Protein AF-0000000076641698 (afdb_homodimer)

Secondary structure (DSSP, 8-state):
---------HHHHHHHHHHHHHHHHHH-SEEEEEES----TT--EEEEE---SGGGGTHHHHHIIIII--EEEEEEEHHHHHH-GGGGGGTEEEE-TT-HHHHHHHHHHHHHHTTSTTEEEEE-TT-S---TTSPP---THHHHHHHHSTT-EEEEEEEEEE-SSSSSPEEEEEE-PPP---TTS-HHHHHHHHHHHHHHHHHHHHHHTTT--TT-EE--/---------HHHHHHHHHHHHHHHHHH-SEEEEEES----TT--EEEEE---SGGGGTHHHHHIIIII--EEEEEEEHHHHHH-GGGGGGTEEEE-TT-HHHHHHHHHHHHHHTTSTTEEEEE-TT-S---TTSPP---THHHHHHHHSTT-EEEEEEEEEE-SSSSSPEEEEEE-------TTS-HHHHHHHHHHHHHHHHHHHHHHTTT--TT-EE--

Solvent-accessible surface area (backbone atoms only — not comparable to full-atom values): 23630 Å² total; per-residue (Å²): 133,81,83,43,69,53,52,66,32,74,67,54,40,55,51,47,50,52,49,49,53,52,49,50,60,70,56,26,73,34,31,34,37,28,72,66,57,80,69,56,82,76,36,33,37,38,39,36,36,73,43,53,39,41,56,62,78,48,49,60,56,52,47,30,74,73,68,52,67,51,52,55,33,31,66,38,52,40,72,58,38,70,77,40,56,68,46,22,29,62,22,24,26,30,31,37,90,89,34,68,69,44,35,50,52,33,51,51,49,54,58,58,52,56,74,43,76,17,12,32,38,43,40,46,44,58,77,51,76,41,49,81,78,56,88,84,62,66,50,64,64,59,42,53,47,62,69,69,45,80,86,54,41,35,25,35,32,31,73,48,74,48,29,52,82,35,90,45,34,35,38,40,36,37,34,37,56,67,57,79,66,65,78,86,48,53,60,68,57,34,40,49,52,56,49,51,54,39,47,52,46,44,54,50,44,43,71,27,60,84,75,53,59,84,79,40,43,81,71,86,132,81,84,44,70,53,53,67,32,75,67,55,40,56,51,48,50,51,50,49,52,52,50,50,60,70,56,27,74,34,32,34,37,28,72,66,56,78,69,56,80,75,36,32,37,38,39,37,37,74,43,53,39,42,56,63,79,48,49,60,56,54,47,30,76,74,68,52,68,51,54,55,32,32,67,39,50,41,73,57,38,69,77,40,58,68,46,23,29,63,22,23,24,30,32,36,88,89,35,67,68,45,36,50,51,34,53,50,50,52,57,58,52,56,74,45,76,18,12,31,36,41,40,44,44,55,78,51,76,42,50,83,78,56,86,85,61,67,50,63,63,58,44,52,48,62,70,69,45,81,85,53,40,36,25,34,33,32,74,48,73,47,30,51,82,34,89,46,33,33,37,41,37,37,36,38,54,68,56,79,66,65,78,86,48,53,62,68,57,35,40,49,52,55,49,51,56,39,48,54,48,44,54,51,43,43,70,26,60,85,75,52,61,84,79,39,43,82,70,88

Sequence (440 aa):
MDFIPAKESPLFIKLLRLYTWLLFKRRFSRVWLKQDYQPDGQSKTIYYLNHHSWWDGLIPLLLNEYRFRQQARAMMEDRQMVEHPFFQKIGAFSINREDKRHSVAALRYALQSFERPNASLFIYPEGTITPAGTPMQFEGGLAWLNGKIPQVDVVPIGIYMHTIRRDKPELHLEVGAPVQPDTSLSTGEQNRHFEQALERILTNLRRKAGFDDSAFERFLMDFIPAKESPLFIKLLRLYTWLLFKRRFSRVWLKQDYQPDGQSKTIYYLNHHSWWDGLIPLLLNEYRFRQQARAMMEDRQMVEHPFFQKIGAFSINREDKRHSVAALRYALQSFERPNASLFIYPEGTITPAGTPMQFEGGLAWLNGKIPQVDVVPIGIYMHTIRRDKPELHLEVGAPVQPDTSLSTGEQNRHFEQALERILTNLRRKAGFDDSAFERFL

Structure (mmCIF, N/CA/C/O backbone):
data_AF-0000000076641698-model_v1
#
loop_
_entity.id
_entity.type
_entity.pdbx_description
1 polymer '1-acyl-sn-glycerol-3-phosphate acyltransferase'
#
loop_
_atom_site.group_PDB
_atom_site.id
_atom_site.type_symbol
_atom_site.label_atom_id
_atom_site.label_alt_id
_atom_site.label_comp_id
_atom_site.label_asym_id
_atom_site.label_entity_id
_atom_site.label_seq_id
_atom_site.pdbx_PDB_ins_code
_atom_site.Cartn_x
_atom_site.Cartn_y
_atom_site.Cartn_z
_atom_site.occupancy
_atom_site.B_iso_or_equiv
_atom_site.auth_seq_id
_atom_site.auth_comp_id
_atom_site.auth_asym_id
_atom_site.auth_atom_id
_atom_site.pdbx_PDB_model_num
ATOM 1 N N . MET A 1 1 ? -26.438 17.547 11.242 1 71.44 1 MET A N 1
ATOM 2 C CA . MET A 1 1 ? -25.719 17.422 12.508 1 71.44 1 MET A CA 1
ATOM 3 C C . MET A 1 1 ? -25.047 18.75 12.875 1 71.44 1 MET A C 1
ATOM 5 O O . MET A 1 1 ? -24.734 19.547 12 1 71.44 1 MET A O 1
ATOM 9 N N . ASP A 1 2 ? -24.922 18.953 14.195 1 83.44 2 ASP A N 1
ATOM 10 C CA . ASP A 1 2 ? -24.344 20.219 14.664 1 83.44 2 ASP A CA 1
ATOM 11 C C . ASP A 1 2 ? -22.828 20.219 14.516 1 83.44 2 ASP A C 1
ATOM 13 O O . ASP A 1 2 ? -22.188 19.172 14.508 1 83.44 2 ASP A O 1
ATOM 17 N N . PHE A 1 3 ? -22.297 21.312 14.242 1 89.81 3 PHE A N 1
ATOM 18 C CA . PHE A 1 3 ? -20.859 21.547 14.188 1 89.81 3 PHE A CA 1
ATOM 19 C C . PHE A 1 3 ? -20.188 21.156 15.5 1 89.81 3 PHE A C 1
ATOM 21 O O . PHE A 1 3 ? -20.703 21.484 16.578 1 89.81 3 PHE A O 1
ATOM 28 N N . ILE A 1 4 ? -19.141 20.453 15.469 1 90.88 4 ILE A N 1
ATOM 29 C CA . ILE A 1 4 ? -18.375 20.016 16.641 1 90.88 4 ILE A CA 1
ATOM 30 C C . ILE A 1 4 ? -17.031 20.734 16.672 1 90.88 4 ILE A C 1
ATOM 32 O O . ILE A 1 4 ? -16.156 20.453 15.867 1 90.88 4 ILE A O 1
ATOM 36 N N . PRO A 1 5 ? -16.844 21.672 17.609 1 93.06 5 PRO A N 1
ATOM 37 C CA . PRO A 1 5 ? -15.562 22.375 17.719 1 93.06 5 PRO A CA 1
ATOM 38 C C . PRO A 1 5 ? -14.492 21.531 18.422 1 93.06 5 PRO A C 1
ATOM 40 O O . PRO A 1 5 ? -14.812 20.531 19.047 1 93.06 5 PRO A O 1
ATOM 43 N N . ALA A 1 6 ? -13.234 21.922 18.266 1 93.25 6 ALA A N 1
ATOM 44 C CA . ALA A 1 6 ? -12.141 21.312 19 1 93.25 6 ALA A CA 1
ATOM 45 C C . ALA A 1 6 ? -12.234 21.641 20.484 1 93.25 6 ALA A C 1
ATOM 47 O O . ALA A 1 6 ? -12.594 22.766 20.859 1 93.25 6 ALA A O 1
ATOM 48 N N . LYS A 1 7 ? -12.047 20.672 21.297 1 93.12 7 LYS A N 1
ATOM 49 C CA . LYS A 1 7 ? -11.977 20.828 22.75 1 93.12 7 LYS A CA 1
ATOM 50 C C . LYS A 1 7 ? -10.734 20.141 23.312 1 93.12 7 LYS A C 1
ATOM 52 O O . LYS A 1 7 ? -10.844 19.062 23.922 1 93.12 7 LYS A O 1
ATOM 57 N N . GLU A 1 8 ? -9.625 20.781 23.203 1 93.38 8 GLU A N 1
ATOM 58 C CA . GLU A 1 8 ? -8.328 20.172 23.469 1 93.38 8 GLU A CA 1
ATOM 59 C C . GLU A 1 8 ? -8.156 19.844 24.953 1 93.38 8 GLU A C 1
ATOM 61 O O . GLU A 1 8 ? -8.57 20.625 25.812 1 93.38 8 GLU A O 1
ATOM 66 N N . SER A 1 9 ? -7.57 18.75 25.172 1 94.88 9 SER A N 1
ATOM 67 C CA . SER A 1 9 ? -7.137 18.312 26.5 1 94.88 9 SER A CA 1
ATOM 68 C C . SER A 1 9 ? -5.652 17.969 26.5 1 94.88 9 SER A C 1
ATOM 70 O O . SER A 1 9 ? -5.242 16.938 25.969 1 94.88 9 SER A O 1
ATOM 72 N N . PRO A 1 10 ? -4.855 18.859 27.188 1 93.06 10 PRO A N 1
ATOM 73 C CA . PRO A 1 10 ? -3.406 18.625 27.172 1 93.06 10 PRO A CA 1
ATOM 74 C C . PRO A 1 10 ? -3.027 17.25 27.719 1 93.06 10 PRO A C 1
ATOM 76 O O . PRO A 1 10 ? -2.104 16.609 27.188 1 93.06 10 PRO A O 1
ATOM 79 N N . LEU A 1 11 ? -3.701 16.797 28.703 1 93.75 11 LEU A N 1
ATOM 80 C CA . LEU A 1 11 ? -3.438 15.484 29.266 1 93.75 11 LEU A CA 1
ATOM 81 C C . LEU A 1 11 ? -3.764 14.391 28.25 1 93.75 11 LEU A C 1
ATOM 83 O O . LEU A 1 11 ? -3.012 13.422 28.109 1 93.75 11 LEU A O 1
ATOM 87 N N . PHE A 1 12 ? -4.84 14.555 27.609 1 94.25 12 PHE A N 1
ATOM 88 C CA . PHE A 1 12 ? -5.242 13.562 26.609 1 94.25 12 PHE A CA 1
ATOM 89 C C . PHE A 1 12 ? -4.266 13.539 25.438 1 94.25 12 PHE A C 1
ATOM 91 O O . PHE A 1 12 ? -3.922 12.469 24.938 1 94.25 12 PHE A O 1
ATOM 98 N N . ILE A 1 13 ? -3.809 14.68 25.062 1 95.31 13 ILE A N 1
ATOM 99 C CA . ILE A 1 13 ? -2.848 14.781 23.984 1 95.31 13 ILE A CA 1
ATOM 100 C C . ILE A 1 13 ? -1.559 14.055 24.359 1 95.31 13 ILE A C 1
ATOM 102 O O . ILE A 1 13 ? -0.999 13.305 23.547 1 95.31 13 ILE A O 1
ATOM 106 N N . LYS A 1 14 ? -1.118 14.195 25.609 1 94.81 14 LYS A N 1
ATOM 107 C CA . LYS A 1 14 ? 0.084 13.516 26.078 1 94.81 14 LYS A CA 1
ATOM 108 C C . LYS A 1 14 ? -0.098 12 26.062 1 94.81 14 LYS A C 1
ATOM 110 O O . LYS A 1 14 ? 0.797 11.273 25.641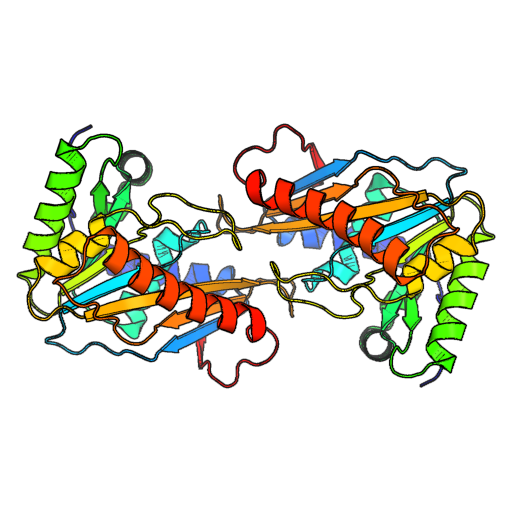 1 94.81 14 LYS A O 1
ATOM 115 N N . LEU A 1 15 ? -1.241 11.562 26.484 1 95.12 15 LEU A N 1
ATOM 116 C CA . LEU A 1 15 ? -1.542 10.133 26.516 1 95.12 15 LEU A CA 1
ATOM 117 C C . LEU A 1 15 ? -1.623 9.57 25.094 1 95.12 15 LEU A C 1
ATOM 119 O O . LEU A 1 15 ? -1.053 8.508 24.812 1 95.12 15 LEU A O 1
ATOM 123 N N . LEU A 1 16 ? -2.299 10.305 24.281 1 95.06 16 LEU A N 1
ATOM 124 C CA . LEU A 1 16 ? -2.473 9.812 22.906 1 95.06 16 LEU A CA 1
ATOM 125 C C . LEU A 1 16 ? -1.154 9.859 22.141 1 95.06 16 LEU A C 1
ATOM 127 O O . LEU A 1 16 ? -0.911 9.023 21.266 1 95.06 16 LEU A O 1
ATOM 131 N N . ARG A 1 17 ? -0.37 10.812 22.484 1 95.12 17 ARG A N 1
ATOM 132 C CA . ARG A 1 17 ? 0.97 10.891 21.922 1 95.12 17 ARG A CA 1
ATOM 133 C C . ARG A 1 17 ? 1.746 9.602 22.156 1 95.12 17 ARG A C 1
ATOM 135 O O . ARG A 1 17 ? 2.312 9.031 21.219 1 95.12 17 ARG A O 1
ATOM 142 N N . LEU A 1 18 ? 1.757 9.133 23.375 1 95.62 18 LEU A N 1
ATOM 143 C CA . LEU A 1 18 ? 2.461 7.898 23.719 1 95.62 18 LEU A CA 1
ATOM 144 C C . LEU A 1 18 ? 1.823 6.695 23.031 1 95.62 18 LEU A C 1
ATOM 146 O O . LEU A 1 18 ? 2.525 5.852 22.469 1 95.62 18 LEU A O 1
ATOM 150 N N . TYR A 1 19 ? 0.542 6.703 23.141 1 96 19 TYR A N 1
ATOM 151 C CA . TYR A 1 19 ? -0.186 5.613 22.5 1 96 19 TYR A CA 1
ATOM 152 C C . TYR A 1 19 ? 0.141 5.539 21.016 1 96 19 TYR A C 1
ATOM 154 O O . TYR A 1 19 ? 0.41 4.457 20.484 1 96 19 TYR A O 1
ATOM 162 N N . THR A 1 20 ? 0.081 6.66 20.344 1 95.81 20 THR A N 1
ATOM 163 C CA . THR A 1 20 ? 0.356 6.734 18.922 1 95.81 20 THR A CA 1
ATOM 164 C C . THR A 1 20 ? 1.775 6.262 18.609 1 95.81 20 THR A C 1
ATOM 166 O O . THR A 1 20 ? 1.987 5.465 17.703 1 95.81 20 THR A O 1
ATOM 169 N N . TRP A 1 21 ? 2.691 6.695 19.391 1 96.31 21 TRP A N 1
ATOM 170 C CA . TRP A 1 21 ? 4.078 6.281 19.219 1 96.31 21 TRP A CA 1
ATOM 171 C C . TRP A 1 21 ? 4.215 4.766 19.328 1 96.31 21 TRP A C 1
ATOM 173 O O . TRP A 1 21 ? 4.816 4.125 18.469 1 96.31 21 TRP A O 1
ATOM 183 N N . LEU A 1 22 ? 3.623 4.168 20.297 1 97.25 22 LEU A N 1
ATOM 184 C CA . LEU A 1 22 ? 3.699 2.727 20.531 1 97.25 22 LEU A CA 1
ATOM 185 C C . LEU A 1 22 ? 3 1.962 19.406 1 97.25 22 LEU A C 1
ATOM 187 O O . LEU A 1 22 ? 3.488 0.92 18.969 1 97.25 22 LEU A O 1
ATOM 191 N N . LEU A 1 23 ? 1.862 2.521 19.031 1 97.5 23 LEU A N 1
ATOM 192 C CA . LEU A 1 23 ? 1.095 1.864 17.969 1 97.5 23 LEU A CA 1
ATOM 193 C C . LEU A 1 23 ? 1.876 1.843 16.656 1 97.5 23 LEU A C 1
ATOM 195 O O . LEU A 1 23 ? 1.901 0.826 15.969 1 97.5 23 LEU A O 1
ATOM 199 N N . PHE A 1 24 ? 2.488 2.957 16.297 1 98.31 24 PHE A N 1
ATOM 200 C CA . PHE A 1 24 ? 3.303 3.012 15.078 1 98.31 24 PHE A CA 1
ATOM 201 C C . PHE A 1 24 ? 4.48 2.051 15.18 1 98.31 24 PHE A C 1
ATOM 203 O O . PHE A 1 24 ? 4.801 1.353 14.219 1 98.31 24 PHE A O 1
ATOM 210 N N . LYS A 1 25 ? 5.117 1.976 16.344 1 97.44 25 LYS A N 1
ATOM 211 C CA . LYS A 1 25 ? 6.246 1.069 16.531 1 97.44 25 LYS A CA 1
ATOM 212 C C . LYS A 1 25 ? 5.809 -0.387 16.391 1 97.44 25 LYS A C 1
ATOM 214 O O . LYS A 1 25 ? 6.574 -1.226 15.914 1 97.44 25 LYS A O 1
ATOM 219 N N . ARG A 1 26 ? 4.633 -0.623 16.781 1 97.12 26 ARG A N 1
ATOM 220 C CA . ARG A 1 26 ? 4.109 -1.985 16.734 1 97.12 26 ARG A CA 1
ATOM 221 C C . ARG A 1 26 ? 3.732 -2.385 15.32 1 97.12 26 ARG A C 1
ATOM 223 O O . ARG A 1 26 ? 3.947 -3.527 14.906 1 97.12 26 ARG A O 1
ATOM 230 N N . ARG A 1 27 ? 3.197 -1.481 14.555 1 97.81 27 ARG A N 1
ATOM 231 C CA . ARG A 1 27 ? 2.559 -1.834 13.289 1 97.81 27 ARG A CA 1
ATOM 232 C C . ARG A 1 27 ? 3.518 -1.64 12.117 1 97.81 27 ARG A C 1
ATOM 234 O O . ARG A 1 27 ? 3.363 -2.27 11.07 1 97.81 27 ARG A O 1
ATOM 241 N N . PHE A 1 28 ? 4.469 -0.759 12.258 1 98.19 28 PHE A N 1
ATOM 242 C CA . PHE A 1 28 ? 5.414 -0.477 11.18 1 98.19 28 PHE A CA 1
ATOM 243 C C . PHE A 1 28 ? 6.812 -0.964 11.547 1 98.19 28 PHE A C 1
ATOM 245 O O . PHE A 1 28 ? 7.234 -0.845 12.703 1 98.19 28 PHE A O 1
ATOM 252 N N . SER A 1 29 ? 7.5 -1.592 10.586 1 97.56 29 SER A N 1
ATOM 253 C CA . SER A 1 29 ? 8.898 -1.952 10.82 1 97.56 29 SER A CA 1
ATOM 254 C C . SER A 1 29 ? 9.781 -0.712 10.93 1 97.56 29 SER A C 1
ATOM 256 O O . SER A 1 29 ? 10.758 -0.705 11.672 1 97.56 29 SER A O 1
ATOM 258 N N . ARG A 1 30 ? 9.391 0.306 10.117 1 97.56 30 ARG A N 1
ATOM 259 C CA . ARG A 1 30 ? 10.117 1.571 10.125 1 97.56 30 ARG A CA 1
ATOM 260 C C . ARG A 1 30 ? 9.227 2.719 9.664 1 97.56 30 ARG A C 1
ATOM 262 O O . ARG A 1 30 ? 8.352 2.529 8.812 1 97.56 30 ARG A O 1
ATOM 269 N N . VAL A 1 31 ? 9.438 3.836 10.266 1 98.38 31 VAL A N 1
ATOM 270 C CA . VAL A 1 31 ? 8.852 5.086 9.789 1 98.38 31 VAL A CA 1
ATOM 271 C C . VAL A 1 31 ? 9.961 6.043 9.352 1 98.38 31 VAL A C 1
ATOM 273 O O . VAL A 1 31 ? 10.852 6.375 10.141 1 98.38 31 VAL A O 1
ATOM 276 N N . TRP A 1 32 ? 9.883 6.379 8.125 1 98.5 32 TRP A N 1
ATOM 277 C CA . TRP A 1 32 ? 10.883 7.25 7.516 1 98.5 32 TRP A CA 1
ATOM 278 C C . TRP A 1 32 ? 10.328 8.648 7.297 1 98.5 32 TRP A C 1
ATOM 280 O O . TRP A 1 32 ? 9.164 8.805 6.918 1 98.5 32 TRP A O 1
ATOM 290 N N . LEU A 1 33 ? 11.172 9.727 7.5 1 98.62 33 LEU A N 1
ATOM 291 C CA . LEU A 1 33 ? 10.734 11.109 7.332 1 98.62 33 LEU A CA 1
ATOM 292 C C . LEU A 1 33 ? 11.758 11.906 6.52 1 98.62 33 LEU A C 1
ATOM 294 O O . LEU A 1 33 ? 12.953 11.852 6.801 1 98.62 33 LEU A O 1
ATOM 298 N N . LYS A 1 34 ? 11.336 12.461 5.512 1 98.56 34 LYS A N 1
ATOM 299 C CA . LYS A 1 34 ? 12.047 13.523 4.809 1 98.56 34 LYS A CA 1
ATOM 300 C C . LYS A 1 34 ? 11.344 14.867 4.996 1 98.56 34 LYS A C 1
ATOM 302 O O . LYS A 1 34 ? 10.164 15.008 4.676 1 98.56 34 LYS A O 1
ATOM 307 N N . GLN A 1 35 ? 11.984 15.82 5.5 1 98.06 35 GLN A N 1
ATOM 308 C CA . GLN A 1 35 ? 11.359 17.078 5.871 1 98.06 35 GLN A CA 1
ATOM 309 C C . GLN A 1 35 ? 12.07 18.266 5.227 1 98.06 35 GLN A C 1
ATOM 311 O O . GLN A 1 35 ? 13.148 18.656 5.668 1 98.06 35 GLN A O 1
ATOM 316 N N . ASP A 1 36 ? 11.414 18.922 4.289 1 97.62 36 ASP A N 1
ATOM 317 C CA . ASP A 1 36 ? 11.992 20.062 3.588 1 97.62 36 ASP A CA 1
ATOM 318 C C . ASP A 1 36 ? 11.453 21.375 4.148 1 97.62 36 ASP A C 1
ATOM 320 O O . ASP A 1 36 ? 11.812 22.453 3.676 1 97.62 36 ASP A O 1
ATOM 324 N N . TYR A 1 37 ? 10.523 21.328 5.129 1 98 37 TYR A N 1
ATOM 325 C CA . TYR A 1 37 ? 9.945 22.469 5.812 1 98 37 TYR A CA 1
ATOM 326 C C . TYR A 1 37 ? 9.961 22.281 7.32 1 98 37 TYR A C 1
ATOM 328 O O . TYR A 1 37 ? 9.555 21.219 7.82 1 98 37 TYR A O 1
ATOM 336 N N . GLN A 1 38 ? 10.391 23.25 8.023 1 96.56 38 GLN A N 1
ATOM 337 C CA . GLN A 1 38 ? 10.375 23.25 9.484 1 96.56 38 GLN A CA 1
ATOM 338 C C . GLN A 1 38 ? 9.773 24.547 10.016 1 96.56 38 GLN A C 1
ATOM 340 O O . GLN A 1 38 ? 10.352 25.625 9.852 1 96.56 38 GLN A O 1
ATOM 345 N N . PRO A 1 39 ? 8.648 24.359 10.656 1 96.88 39 PRO A N 1
ATOM 346 C CA . PRO A 1 39 ? 8.055 25.578 11.227 1 96.88 39 PRO A CA 1
ATOM 347 C C . PRO A 1 39 ? 8.836 26.094 12.43 1 96.88 39 PRO A C 1
ATOM 349 O O . PRO A 1 39 ? 9.578 25.344 13.07 1 96.88 39 PRO A O 1
ATOM 352 N N . ASP A 1 40 ? 8.656 27.406 12.688 1 92.25 40 ASP A N 1
ATOM 353 C CA . ASP A 1 40 ? 9.211 28.016 13.898 1 92.25 40 ASP A CA 1
ATOM 354 C C . ASP A 1 40 ? 8.109 28.578 14.781 1 92.25 40 ASP A C 1
ATOM 356 O O . ASP A 1 40 ? 6.926 28.297 14.57 1 92.25 40 ASP A O 1
ATOM 360 N N . GLY A 1 41 ? 8.445 29.266 15.789 1 91.56 41 GLY A N 1
ATOM 361 C CA . GLY A 1 41 ? 7.488 29.719 16.781 1 91.56 41 GLY A CA 1
ATOM 362 C C . GLY A 1 41 ? 6.539 30.781 16.25 1 91.56 41 GLY A C 1
ATOM 363 O O . GLY A 1 41 ? 5.539 31.094 16.891 1 91.56 41 GLY A O 1
ATOM 364 N N . GLN A 1 42 ? 6.734 31.297 15.07 1 92.31 42 GLN A N 1
ATOM 365 C CA . GLN A 1 42 ? 5.891 32.344 14.508 1 92.31 42 GLN A CA 1
ATOM 366 C C . GLN A 1 42 ? 5.176 31.844 13.25 1 92.31 42 GLN A C 1
ATOM 368 O O . GLN A 1 42 ? 4.367 32.562 12.664 1 92.31 42 GLN A O 1
ATOM 373 N N . SER A 1 43 ? 5.449 30.656 12.898 1 96 43 SER A N 1
ATOM 374 C CA . SER A 1 43 ? 4.914 30.125 11.648 1 96 43 SER A CA 1
ATOM 375 C C . SER A 1 43 ? 3.42 29.844 11.766 1 96 43 SER A C 1
ATOM 377 O O . SER A 1 43 ? 2.938 29.438 12.82 1 96 43 SER A O 1
ATOM 379 N N . LYS A 1 44 ? 2.721 30.219 10.758 1 97.44 44 LYS A N 1
ATOM 380 C CA . LYS A 1 44 ? 1.368 29.734 10.484 1 97.44 44 LYS A CA 1
ATOM 381 C C . LYS A 1 44 ? 1.345 28.812 9.266 1 97.44 44 LYS A C 1
ATOM 383 O O . LYS A 1 44 ? 1.804 29.203 8.188 1 97.44 44 LYS A O 1
ATOM 388 N N . THR A 1 45 ? 0.86 27.609 9.469 1 98.31 45 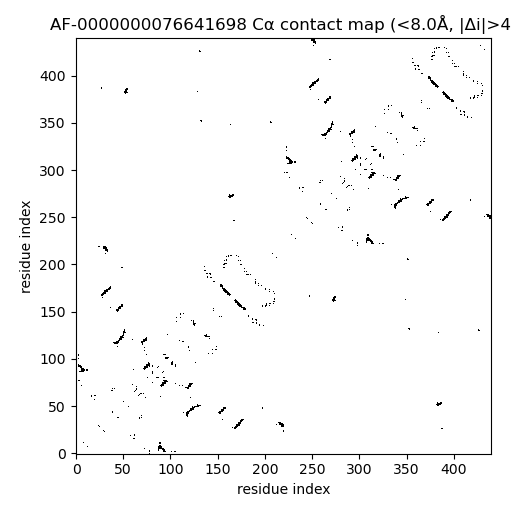THR A N 1
ATOM 389 C CA . THR A 1 45 ? 1.062 26.625 8.406 1 98.31 45 THR A CA 1
ATOM 390 C C . THR A 1 45 ? -0.219 25.844 8.148 1 98.31 45 THR A C 1
ATOM 392 O O . THR A 1 45 ? -0.919 25.453 9.086 1 98.31 45 THR A O 1
ATOM 395 N N . ILE A 1 46 ? -0.586 25.656 6.91 1 98.44 46 ILE A N 1
ATOM 396 C CA . ILE A 1 46 ? -1.559 24.656 6.48 1 98.44 46 ILE A CA 1
ATOM 397 C C . ILE A 1 46 ? -0.832 23.453 5.883 1 98.44 46 ILE A C 1
ATOM 399 O O . ILE A 1 46 ? -0.151 23.578 4.863 1 98.44 46 ILE A O 1
ATOM 403 N N . TYR A 1 47 ? -0.905 22.328 6.527 1 98.69 47 TYR A N 1
ATOM 404 C CA . TYR A 1 47 ? -0.412 21.062 5.98 1 98.69 47 TYR A CA 1
ATOM 405 C C . TYR A 1 47 ? -1.514 20.328 5.227 1 98.69 47 TYR A C 1
ATOM 407 O O . TYR A 1 47 ? -2.59 20.078 5.777 1 98.69 47 TYR A O 1
ATOM 415 N N . TYR A 1 48 ? -1.279 20.016 4.004 1 98.44 48 TYR A N 1
ATOM 416 C CA . TYR A 1 48 ? -2.252 19.219 3.266 1 98.44 48 TYR A CA 1
ATOM 417 C C . TYR A 1 48 ? -1.634 17.906 2.795 1 98.44 48 TYR A C 1
ATOM 419 O O . TYR A 1 48 ? -0.458 17.859 2.428 1 98.44 48 TYR A O 1
ATOM 427 N N . LEU A 1 49 ? -2.383 16.812 2.938 1 98.25 49 LEU A N 1
ATOM 428 C CA . LEU A 1 49 ? -1.869 15.469 2.754 1 98.25 49 LEU A CA 1
ATOM 429 C C . LEU A 1 49 ? -2.781 14.656 1.838 1 98.25 49 LEU A C 1
ATOM 431 O O . LEU A 1 49 ? -3.945 15.016 1.638 1 98.25 49 LEU A O 1
ATOM 435 N N . ASN A 1 50 ? -2.184 13.57 1.238 1 96.12 50 ASN A N 1
ATOM 436 C CA . ASN A 1 50 ? -3.037 12.594 0.57 1 96.12 50 ASN A CA 1
ATOM 437 C C . ASN A 1 50 ? -3.789 11.727 1.574 1 96.12 50 ASN A C 1
ATOM 439 O O . ASN A 1 50 ? -3.291 11.469 2.67 1 96.12 50 ASN A O 1
ATOM 443 N N . HIS A 1 51 ? -4.98 11.297 1.234 1 94.75 51 HIS A N 1
ATOM 444 C CA . HIS A 1 51 ? -5.914 10.594 2.109 1 94.75 51 HIS A CA 1
ATOM 445 C C . HIS A 1 51 ? -6.141 9.164 1.639 1 94.75 51 HIS A C 1
ATOM 447 O O . HIS A 1 51 ? -7.031 8.906 0.826 1 94.75 51 HIS A O 1
ATOM 453 N N . HIS A 1 52 ? -5.387 8.18 2.279 1 90.75 52 HIS A N 1
ATOM 454 C CA . HIS A 1 52 ? -5.523 6.871 1.648 1 90.75 52 HIS A CA 1
ATOM 455 C C . HIS A 1 52 ? -5.555 5.758 2.691 1 90.75 52 HIS A C 1
ATOM 457 O O . HIS A 1 52 ? -5.586 4.578 2.342 1 90.75 52 HIS A O 1
ATOM 463 N N . SER A 1 53 ? -5.578 6.152 4.004 1 94 53 SER A N 1
ATOM 464 C CA . SER A 1 53 ? -5.453 5.043 4.941 1 94 53 SER A CA 1
ATOM 465 C C . SER A 1 53 ? -6.098 5.375 6.285 1 94 53 SER A C 1
ATOM 467 O O . SER A 1 53 ? -6.379 6.543 6.57 1 94 53 SER A O 1
ATOM 469 N N . TRP A 1 54 ? -6.289 4.336 7.09 1 93.69 54 TRP A N 1
ATOM 470 C CA . TRP A 1 54 ? -6.734 4.414 8.477 1 93.69 54 TRP A CA 1
ATOM 471 C C . TRP A 1 54 ? -5.793 5.289 9.305 1 93.69 54 TRP A C 1
ATOM 473 O O . TRP A 1 54 ? -6.238 6.027 10.18 1 93.69 54 TRP A O 1
ATOM 483 N N . TRP A 1 55 ? -4.59 5.355 8.992 1 96.25 55 TRP A N 1
ATOM 484 C CA . TRP A 1 55 ? -3.535 6.02 9.75 1 96.25 55 TRP A CA 1
ATOM 485 C C . TRP A 1 55 ? -3.605 7.531 9.578 1 96.25 55 TRP A C 1
ATOM 487 O O . TRP A 1 55 ? -2.992 8.281 10.344 1 96.25 55 TRP A O 1
ATOM 497 N N . ASP A 1 56 ? -4.336 7.973 8.625 1 95.19 56 ASP A N 1
ATOM 498 C CA . ASP A 1 56 ? -4.461 9.398 8.32 1 95.19 56 ASP A CA 1
ATOM 499 C C . ASP A 1 56 ? -4.977 10.172 9.531 1 95.19 56 ASP A C 1
ATOM 501 O O . ASP A 1 56 ? -4.672 11.352 9.695 1 95.19 56 ASP A O 1
ATOM 505 N N . GLY A 1 57 ? -5.641 9.477 10.391 1 93.69 57 GLY A N 1
ATOM 506 C CA . GLY A 1 57 ? -6.164 10.125 11.578 1 93.69 57 GLY A CA 1
ATOM 507 C C . GLY A 1 57 ? -5.105 10.367 12.641 1 93.69 57 GLY A C 1
ATOM 508 O O . GLY A 1 57 ? -5.273 11.234 13.5 1 93.69 57 GLY A O 1
ATOM 509 N N . LEU A 1 58 ? -3.975 9.68 12.531 1 96.56 58 LEU A N 1
ATOM 510 C CA . LEU A 1 58 ? -2.992 9.742 13.609 1 96.56 58 LEU A CA 1
ATOM 511 C C . LEU A 1 58 ? -1.676 10.328 13.109 1 96.56 58 LEU A C 1
ATOM 513 O O . LEU A 1 58 ? -0.854 10.781 13.906 1 96.56 58 LEU A O 1
ATOM 517 N N . ILE A 1 59 ? -1.441 10.359 11.789 1 98.06 59 ILE A N 1
ATOM 518 C CA . ILE A 1 59 ? -0.181 10.812 11.211 1 98.06 59 ILE A CA 1
ATOM 519 C C . ILE A 1 59 ? 0.027 12.289 11.531 1 98.06 59 ILE A C 1
ATOM 521 O O . ILE A 1 59 ? 1.121 12.695 11.93 1 98.06 59 ILE A O 1
ATOM 525 N N . PRO A 1 60 ? -1.056 13.148 11.461 1 97.88 60 PRO A N 1
ATOM 526 C CA . PRO A 1 60 ? -0.871 14.547 11.852 1 97.88 60 PRO A CA 1
ATOM 527 C C . PRO A 1 60 ? -0.429 14.703 13.305 1 97.88 60 PRO A C 1
ATOM 529 O O . PRO A 1 60 ? 0.452 15.508 13.602 1 97.88 60 PRO A O 1
ATOM 532 N N . LEU A 1 61 ? -1.07 13.914 14.188 1 97.06 61 LEU A N 1
ATOM 533 C CA . LEU A 1 61 ? -0.691 13.961 15.594 1 97.06 61 LEU A CA 1
ATOM 534 C C . LEU A 1 61 ? 0.768 13.555 15.773 1 97.06 61 LEU A C 1
ATOM 536 O O . LEU A 1 61 ? 1.513 14.211 16.5 1 97.06 61 LEU A O 1
ATOM 540 N N . LEU A 1 62 ? 1.167 12.508 15.117 1 97.75 62 LEU A N 1
ATOM 541 C CA . LEU A 1 62 ? 2.543 12.023 15.188 1 97.75 62 LEU A CA 1
ATOM 542 C C . LEU A 1 62 ? 3.52 13.109 14.75 1 97.75 62 LEU A C 1
ATOM 544 O O . LEU A 1 62 ? 4.461 13.438 15.477 1 97.75 62 LEU A O 1
ATOM 548 N N . LEU A 1 63 ? 3.297 13.672 13.594 1 98.19 63 LEU A N 1
ATOM 549 C CA . LEU A 1 63 ? 4.188 14.68 13.031 1 98.19 63 LEU A CA 1
ATOM 550 C C . LEU A 1 63 ? 4.238 15.922 13.914 1 98.19 63 LEU A C 1
ATOM 552 O O . LEU A 1 63 ? 5.312 16.453 14.18 1 98.19 63 LEU A O 1
ATOM 556 N N . ASN A 1 64 ? 3.035 16.328 14.367 1 97.69 64 ASN A N 1
ATOM 557 C CA . ASN A 1 64 ? 3 17.578 15.141 1 97.69 64 ASN A CA 1
ATOM 558 C C . ASN A 1 64 ? 3.682 17.406 16.5 1 97.69 64 ASN A C 1
ATOM 560 O O . ASN A 1 64 ? 4.488 18.25 16.891 1 97.69 64 ASN A O 1
ATOM 564 N N . GLU A 1 65 ? 3.408 16.328 17.188 1 96.75 65 GLU A N 1
ATOM 565 C CA . GLU A 1 65 ? 3.891 16.141 18.547 1 96.75 65 GLU A CA 1
ATOM 566 C C . GLU A 1 65 ? 5.387 15.852 18.578 1 96.75 65 GLU A C 1
ATOM 568 O O . GLU A 1 65 ? 6.086 16.219 19.516 1 96.75 65 GLU A O 1
ATOM 573 N N . TYR A 1 66 ? 5.918 15.305 17.516 1 96.81 66 TYR A N 1
ATOM 574 C CA . TYR A 1 66 ? 7.297 14.852 17.594 1 96.81 66 TYR A CA 1
ATOM 575 C C . TYR A 1 66 ? 8.203 15.672 16.688 1 96.81 66 TYR A C 1
ATOM 577 O O . TYR A 1 66 ? 9.43 15.547 16.734 1 96.81 66 TYR A O 1
ATOM 585 N N . ARG A 1 67 ? 7.613 16.547 15.883 1 96.75 67 ARG A N 1
ATOM 586 C CA . ARG A 1 67 ? 8.484 17.297 14.977 1 96.75 67 ARG A CA 1
ATOM 587 C C . ARG A 1 67 ? 8.086 18.766 14.898 1 96.75 67 ARG A C 1
ATOM 589 O O . ARG A 1 67 ? 8.898 19.641 15.172 1 96.75 67 ARG A O 1
ATOM 596 N N . PHE A 1 68 ? 6.805 19.078 14.609 1 97.62 68 PHE A N 1
ATOM 597 C CA . PHE A 1 68 ? 6.41 20.438 14.273 1 97.62 68 PHE A CA 1
ATOM 598 C C . PHE A 1 68 ? 6.172 21.266 15.539 1 97.62 68 PHE A C 1
ATOM 600 O O . PHE A 1 68 ? 6.531 22.438 15.602 1 97.62 68 PHE A O 1
ATOM 607 N N . ARG A 1 69 ? 5.48 20.688 16.547 1 95.75 69 ARG A N 1
ATOM 608 C CA . ARG A 1 69 ? 5.199 21.297 17.844 1 95.75 69 ARG A CA 1
ATOM 609 C C . ARG A 1 69 ? 4.465 22.625 17.672 1 95.75 69 ARG A C 1
ATOM 611 O O . ARG A 1 69 ? 4.828 23.625 18.281 1 95.75 69 ARG A O 1
ATOM 618 N N . GLN A 1 70 ? 3.512 22.625 16.812 1 97.5 70 GLN A N 1
ATOM 619 C CA . GLN A 1 70 ? 2.654 23.797 16.625 1 97.5 70 GLN A CA 1
ATOM 620 C C . GLN A 1 70 ? 1.317 23.609 17.344 1 97.5 70 GLN A C 1
ATOM 622 O O . GLN A 1 70 ? 1.047 22.547 17.891 1 97.5 70 GLN A O 1
ATOM 627 N N . GLN A 1 71 ? 0.577 24.703 17.438 1 96.19 71 GLN A N 1
ATOM 628 C CA . GLN A 1 71 ? -0.807 24.609 17.891 1 96.19 71 GLN A CA 1
ATOM 629 C C . GLN A 1 71 ? -1.719 24.109 16.766 1 96.19 71 GLN A C 1
ATOM 631 O O . GLN A 1 71 ? -2.293 24.922 16.031 1 96.19 71 GLN A O 1
ATOM 636 N N . ALA A 1 72 ? -1.856 22.844 16.734 1 97.06 72 ALA A N 1
ATOM 637 C CA . ALA A 1 72 ? -2.42 22.203 15.547 1 97.06 72 ALA A CA 1
ATOM 638 C C . ALA A 1 72 ? -3.928 22.016 15.688 1 97.06 72 ALA A C 1
ATOM 640 O O . ALA A 1 72 ? -4.43 21.781 16.797 1 97.06 72 ALA A O 1
ATOM 641 N N . ARG A 1 73 ? -4.609 22.141 14.594 1 97.19 73 ARG A N 1
ATOM 642 C CA . ARG A 1 73 ? -5.98 21.703 14.383 1 97.19 73 ARG A CA 1
ATOM 643 C C . ARG A 1 73 ? -6.07 20.75 13.195 1 97.19 73 ARG A C 1
ATOM 645 O O . ARG A 1 73 ? -5.16 20.688 12.367 1 97.19 73 ARG A O 1
ATOM 652 N N . ALA A 1 74 ? -7.129 19.969 13.18 1 96.94 74 ALA A N 1
ATOM 653 C CA . ALA A 1 74 ? -7.41 19.094 12.039 1 96.94 74 ALA A CA 1
ATOM 654 C C . ALA A 1 74 ? -8.898 19.094 11.703 1 96.94 74 ALA A C 1
ATOM 656 O O . ALA A 1 74 ? -9.742 19.109 12.602 1 96.94 74 ALA A O 1
ATOM 657 N N . MET A 1 75 ? -9.156 19.109 10.469 1 94.69 75 MET A N 1
ATOM 658 C CA . MET A 1 75 ? -10.539 19.016 9.992 1 94.69 75 MET A CA 1
ATOM 659 C C . MET A 1 75 ? -10.93 17.562 9.75 1 94.69 75 MET A C 1
ATOM 661 O O . MET A 1 75 ? -10.203 16.828 9.086 1 94.69 75 MET A O 1
ATOM 665 N N . MET A 1 76 ? -12.117 17.172 10.289 1 93 76 MET A N 1
ATOM 666 C CA . MET A 1 76 ? -12.578 15.781 10.172 1 93 76 MET A CA 1
ATOM 667 C C . MET A 1 76 ? -14.078 15.727 9.891 1 93 76 MET A C 1
ATOM 669 O O . MET A 1 76 ? -14.836 16.562 10.398 1 93 76 MET A O 1
ATOM 673 N N . GLU A 1 77 ? -14.422 14.766 9.102 1 91.56 77 GLU A N 1
ATOM 674 C CA . GLU A 1 77 ? -15.844 14.586 8.805 1 91.56 77 GLU A CA 1
ATOM 675 C C . GLU A 1 77 ? -16.656 14.414 10.078 1 91.56 77 GLU A C 1
ATOM 677 O O . GLU A 1 77 ? -16.266 13.688 10.984 1 91.56 77 GLU A O 1
ATOM 682 N N . ASP A 1 78 ? -17.859 15 10.055 1 91.56 78 ASP A N 1
ATOM 683 C CA . ASP A 1 78 ? -18.688 15.031 11.258 1 91.56 78 ASP A CA 1
ATOM 684 C C . ASP A 1 78 ? -19.109 13.625 11.672 1 91.56 78 ASP A C 1
ATOM 686 O O . ASP A 1 78 ? -19.047 13.273 12.852 1 91.56 78 ASP A O 1
ATOM 690 N N . ARG A 1 79 ? -19.562 12.797 10.773 1 89.38 79 ARG A N 1
ATOM 691 C CA . ARG A 1 79 ? -19.984 11.43 11.078 1 89.38 79 ARG A CA 1
ATOM 692 C C . ARG A 1 79 ? -18.859 10.641 11.734 1 89.38 79 ARG A C 1
ATOM 694 O O . ARG A 1 79 ? -19.109 9.883 12.68 1 89.38 79 ARG A O 1
ATOM 701 N N . GLN A 1 80 ? -17.625 10.82 11.266 1 87.94 80 GLN A N 1
ATOM 702 C CA . GLN A 1 80 ? -16.469 10.133 11.836 1 87.94 80 GLN A CA 1
ATOM 703 C C . GLN A 1 80 ? -16.172 10.648 13.242 1 87.94 80 GLN A C 1
ATOM 705 O O . GLN A 1 80 ? -15.773 9.875 14.125 1 87.94 80 GLN A O 1
ATOM 710 N N . MET A 1 81 ? -16.359 11.883 13.438 1 90.62 81 MET A N 1
ATOM 711 C CA . MET A 1 81 ? -16.078 12.461 14.75 1 90.62 81 MET A CA 1
ATOM 712 C C . MET A 1 81 ? -17.094 11.984 15.781 1 90.62 81 MET A C 1
ATOM 714 O O . MET A 1 81 ? -16.781 11.828 16.953 1 90.62 81 MET A O 1
ATOM 718 N N . VAL A 1 82 ? -18.312 11.797 15.336 1 89.81 82 VAL A N 1
ATOM 719 C CA . VAL A 1 82 ? -19.328 11.258 16.234 1 89.81 82 VAL A CA 1
ATOM 720 C C . VAL A 1 82 ? -18.969 9.828 16.625 1 89.81 82 VAL A C 1
ATOM 722 O O . VAL A 1 82 ? -19.109 9.453 17.797 1 89.81 82 VAL A O 1
ATOM 725 N N . GLU A 1 83 ? -18.469 9.102 15.68 1 88.69 83 GLU A N 1
ATOM 726 C CA . GLU A 1 83 ? -18.062 7.723 15.938 1 88.69 83 GLU A CA 1
ATOM 727 C C . GLU A 1 83 ? -16.797 7.672 16.797 1 88.69 83 GLU A C 1
ATOM 729 O O . GLU A 1 83 ? -16.625 6.75 17.594 1 88.69 83 GLU A O 1
ATOM 734 N N . HIS A 1 84 ? -15.93 8.688 16.609 1 90.31 84 HIS A N 1
ATOM 735 C CA . HIS A 1 84 ? -14.664 8.781 17.328 1 90.31 84 HIS A CA 1
ATOM 736 C C . HIS A 1 84 ? -14.516 10.125 18.016 1 90.31 84 HIS A C 1
ATOM 738 O O . HIS A 1 84 ? -13.664 10.938 17.641 1 90.31 84 HIS A O 1
ATOM 744 N N . PRO A 1 85 ? -15.156 10.297 19.094 1 89.5 85 PRO A N 1
ATOM 745 C CA . PRO A 1 85 ? -15.242 11.617 19.734 1 89.5 85 PRO A CA 1
ATOM 746 C C . PRO A 1 85 ? -13.914 12.062 20.359 1 89.5 85 PRO A C 1
ATOM 748 O O . PRO A 1 85 ? -13.719 13.25 20.625 1 89.5 85 PRO A O 1
ATOM 751 N N . PHE A 1 86 ? -13.023 11.148 20.562 1 91 86 PHE A N 1
ATOM 752 C CA . PHE A 1 86 ? -11.766 11.508 21.219 1 91 86 PHE A CA 1
ATOM 753 C C . PHE A 1 86 ? -10.93 12.414 20.312 1 91 86 PHE A C 1
ATOM 755 O O . PHE A 1 86 ? -10 13.07 20.781 1 91 86 PHE A O 1
ATOM 762 N N . PHE A 1 87 ? -11.219 12.477 19.062 1 92.56 87 PHE A N 1
ATOM 763 C CA . PHE A 1 87 ? -10.469 13.336 18.141 1 92.56 87 PHE A CA 1
ATOM 764 C C . PHE A 1 87 ? -10.656 14.805 18.5 1 92.56 87 PHE A C 1
ATOM 766 O O . PHE A 1 87 ? -9.773 15.633 18.266 1 92.56 87 PHE A O 1
ATOM 773 N N . GLN A 1 88 ? -11.789 15.172 19.109 1 93.25 88 GLN A N 1
ATOM 774 C CA . GLN A 1 88 ? -12.023 16.531 19.578 1 93.25 88 GLN A CA 1
ATOM 775 C C . GLN A 1 88 ? -10.969 16.953 20.594 1 93.25 88 GLN A C 1
ATOM 777 O O . GLN A 1 88 ? -10.57 18.125 20.641 1 93.25 88 GLN A O 1
ATOM 782 N N . LYS A 1 89 ? -10.57 16.031 21.297 1 94.31 89 LYS A N 1
ATOM 783 C CA . LYS A 1 89 ? -9.672 16.312 22.422 1 94.31 89 LYS A CA 1
ATOM 784 C C . LYS A 1 89 ? -8.242 16.531 21.938 1 94.31 89 LYS A C 1
ATOM 786 O O . LYS A 1 89 ? -7.391 16.984 22.703 1 94.31 89 LYS A O 1
ATOM 791 N N . ILE A 1 90 ? -8.031 16.297 20.656 1 93.38 90 ILE A N 1
ATOM 792 C CA . ILE A 1 90 ? -6.676 16.469 20.156 1 93.38 90 ILE A CA 1
ATOM 793 C C . ILE A 1 90 ? -6.676 17.516 19.047 1 93.38 90 ILE A C 1
ATOM 795 O O . ILE A 1 90 ? -5.781 17.531 18.188 1 93.38 90 ILE A O 1
ATOM 799 N N . GLY A 1 91 ? -7.762 18.297 19.016 1 94.44 91 GLY A N 1
ATOM 800 C CA . GLY A 1 91 ? -7.727 19.484 18.188 1 94.44 91 GLY A CA 1
ATOM 801 C C . GLY A 1 91 ? -8.5 19.344 16.891 1 94.44 91 GLY A C 1
ATOM 802 O O . GLY A 1 91 ? -8.5 20.25 16.047 1 94.44 91 GLY A O 1
ATOM 803 N N . ALA A 1 92 ? -9.227 18.234 16.672 1 96.06 92 ALA A N 1
ATOM 804 C CA . ALA A 1 92 ? -10.039 18.062 15.477 1 96.06 92 ALA A CA 1
ATOM 805 C C . ALA A 1 92 ? -11.375 18.781 15.602 1 96.06 92 ALA A C 1
ATOM 807 O O . ALA A 1 92 ? -11.922 18.906 16.703 1 96.06 92 ALA A O 1
ATOM 808 N N . PHE A 1 93 ? -11.891 19.328 14.539 1 95.88 93 PHE A N 1
ATOM 809 C CA . PHE A 1 93 ? -13.227 19.906 14.445 1 95.88 93 PHE A CA 1
ATOM 810 C C . PHE A 1 93 ? -13.953 19.406 13.195 1 95.88 93 PHE A C 1
ATOM 812 O O . PHE A 1 93 ? -13.32 18.906 12.266 1 95.88 93 PHE A O 1
ATOM 819 N N . SER A 1 94 ? -15.25 19.531 13.195 1 94.31 94 SER A N 1
ATOM 820 C CA . SER A 1 94 ? -16.031 18.766 12.227 1 94.31 94 SER A CA 1
ATOM 821 C C . SER A 1 94 ? -16.281 19.562 10.961 1 94.31 94 SER A C 1
ATOM 823 O O . SER A 1 94 ? -16.266 20.797 10.984 1 94.31 94 SER A O 1
ATOM 825 N N . ILE A 1 95 ? -16.469 18.859 9.945 1 93.69 95 ILE A N 1
ATOM 826 C CA . ILE A 1 95 ? -16.969 19.406 8.695 1 93.69 95 ILE A CA 1
ATOM 827 C C . ILE A 1 95 ? -17.984 18.453 8.086 1 93.69 95 ILE A C 1
ATOM 829 O O . ILE A 1 95 ? -17.891 17.234 8.258 1 93.69 95 ILE A O 1
ATOM 833 N N . ASN A 1 96 ? -19 18.969 7.465 1 92.38 96 ASN A N 1
ATOM 834 C CA . ASN A 1 96 ? -19.938 18.234 6.617 1 92.38 96 ASN A CA 1
ATOM 835 C C . ASN A 1 96 ? -19.922 18.781 5.188 1 92.38 96 ASN A C 1
ATOM 837 O O . ASN A 1 96 ? -20.5 19.828 4.914 1 92.38 96 ASN A O 1
ATOM 841 N N . ARG A 1 97 ? -19.375 17.969 4.297 1 85.75 97 ARG A N 1
ATOM 842 C CA . ARG A 1 97 ? -19.141 18.453 2.938 1 85.75 97 ARG A CA 1
ATOM 843 C C . ARG A 1 97 ? -20.438 18.453 2.129 1 85.75 97 ARG A C 1
ATOM 845 O O . ARG A 1 97 ? -20.516 19.062 1.061 1 85.75 97 ARG A O 1
ATOM 852 N N . GLU A 1 98 ? -21.391 17.797 2.584 1 88.5 98 GLU A N 1
ATOM 853 C CA . GLU A 1 98 ? -22.672 17.734 1.889 1 88.5 98 GLU A CA 1
ATOM 854 C C . GLU A 1 98 ? -23.562 18.906 2.271 1 88.5 98 GLU A C 1
ATOM 856 O O . GLU A 1 98 ? -24.609 19.141 1.643 1 88.5 98 GLU A O 1
ATOM 861 N N . ASP A 1 99 ? -23.094 19.609 3.301 1 88.69 99 ASP A N 1
ATOM 862 C CA . ASP A 1 99 ? -23.812 20.781 3.807 1 88.69 99 ASP A CA 1
ATOM 863 C C . ASP A 1 99 ? -22.984 22.047 3.648 1 88.69 99 ASP A C 1
ATOM 865 O O . 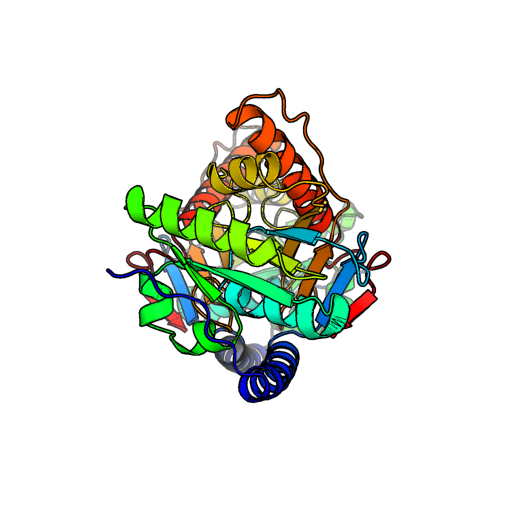ASP A 1 99 ? -22.031 22.281 4.406 1 88.69 99 ASP A O 1
ATOM 869 N N . LYS A 1 100 ? -23.5 22.859 2.762 1 85.62 100 LYS A N 1
ATOM 870 C CA . LYS A 1 100 ? -22.734 24.062 2.451 1 85.62 100 LYS A CA 1
ATOM 871 C C . LYS A 1 100 ? -22.562 24.938 3.691 1 85.62 100 LYS A C 1
ATOM 873 O O . LYS A 1 100 ? -21.484 25.484 3.918 1 85.62 100 LYS A O 1
ATOM 878 N N . ARG A 1 101 ? -23.578 25.109 4.395 1 88.5 101 ARG A N 1
ATOM 879 C CA . ARG A 1 101 ? -23.516 25.922 5.605 1 88.5 101 ARG A CA 1
ATOM 880 C C . ARG A 1 101 ? -22.5 25.359 6.59 1 88.5 101 ARG A C 1
ATOM 882 O O . ARG A 1 101 ? -21.734 26.109 7.199 1 88.5 101 ARG A O 1
ATOM 889 N N . HIS A 1 102 ? -22.531 24.156 6.773 1 91.19 102 HIS A N 1
ATOM 890 C CA . HIS A 1 102 ? -21.594 23.5 7.672 1 91.19 102 HIS A CA 1
ATOM 891 C C . HIS A 1 102 ? -20.156 23.641 7.168 1 91.19 102 HIS A C 1
ATOM 893 O O . HIS A 1 102 ? -19.234 23.875 7.957 1 91.19 102 HIS A O 1
ATOM 899 N N . SER A 1 103 ? -19.969 23.5 5.922 1 91.88 103 SER A N 1
ATOM 900 C CA . SER A 1 103 ? -18.656 23.641 5.324 1 91.88 103 SER A CA 1
ATOM 901 C C . SER A 1 103 ? -18.094 25.047 5.555 1 91.88 103 SER A C 1
ATOM 903 O O . SER A 1 103 ? -16.922 25.203 5.914 1 91.88 103 SER A O 1
ATOM 905 N N . VAL A 1 104 ? -18.906 26.016 5.391 1 91.06 104 VAL A N 1
ATOM 906 C CA . VAL A 1 104 ? -18.5 27.406 5.598 1 91.06 104 VAL A CA 1
ATOM 907 C C . VAL A 1 104 ? -18.156 27.625 7.066 1 91.06 104 VAL A C 1
ATOM 909 O O . VAL A 1 104 ? -17.156 28.281 7.387 1 91.06 104 VAL A O 1
ATOM 912 N N . ALA A 1 105 ? -19 27.109 7.898 1 93.06 105 ALA A N 1
ATOM 913 C CA . ALA A 1 105 ? -18.734 27.234 9.336 1 93.06 105 ALA A CA 1
ATOM 914 C C . ALA A 1 105 ? -17.391 26.625 9.695 1 93.06 105 ALA A C 1
ATOM 916 O O . ALA A 1 105 ? -16.641 27.188 10.492 1 93.06 105 ALA A O 1
ATOM 917 N N . ALA A 1 106 ? -17.109 25.484 9.156 1 95 106 ALA A N 1
ATOM 918 C CA . ALA A 1 106 ? -15.836 24.812 9.406 1 95 106 ALA A CA 1
ATOM 919 C C . ALA A 1 106 ? -14.656 25.641 8.914 1 95 106 ALA A C 1
ATOM 921 O O . ALA A 1 106 ? -13.656 25.797 9.617 1 95 106 ALA A O 1
ATOM 922 N N . LEU A 1 107 ? -14.812 26.219 7.766 1 95.25 107 LEU A N 1
ATOM 923 C CA . LEU A 1 107 ? -13.742 27.031 7.191 1 95.25 107 LEU A CA 1
ATOM 924 C C . LEU A 1 107 ? -13.531 28.312 8.008 1 95.25 107 LEU A C 1
ATOM 926 O O . LEU A 1 107 ? -12.398 28.734 8.211 1 95.25 107 LEU A O 1
ATOM 930 N N . ARG A 1 108 ? -14.586 28.891 8.477 1 95 108 ARG A N 1
ATOM 931 C CA . ARG A 1 108 ? -14.492 30.062 9.32 1 95 108 ARG A CA 1
ATOM 932 C C . ARG A 1 108 ? -13.82 29.734 10.648 1 95 108 ARG A C 1
ATOM 934 O O . ARG A 1 108 ? -13.016 30.516 11.164 1 95 108 ARG A O 1
ATOM 941 N N . TYR A 1 109 ? -14.219 28.625 11.148 1 95.88 109 TYR A N 1
ATOM 942 C CA . TYR A 1 109 ? -13.578 28.172 12.375 1 95.88 109 TYR A CA 1
ATOM 943 C C . TYR A 1 109 ? -12.078 27.984 12.172 1 95.88 109 TYR A C 1
ATOM 945 O O . TYR A 1 109 ? -11.273 28.375 13.023 1 95.88 109 TYR A O 1
ATOM 953 N N . ALA A 1 110 ? -11.711 27.406 11.102 1 96.19 110 ALA A N 1
ATOM 954 C CA . ALA A 1 110 ? -10.297 27.234 10.758 1 96.19 110 ALA A CA 1
ATOM 955 C C . ALA A 1 110 ? -9.594 28.594 10.68 1 96.19 110 ALA A C 1
ATOM 957 O O . ALA A 1 110 ? -8.5 28.766 11.219 1 96.19 110 ALA A O 1
ATOM 958 N N . LEU A 1 111 ? -10.242 29.5 10.023 1 95.88 111 LEU A N 1
ATOM 959 C CA . LEU A 1 111 ? -9.688 30.844 9.906 1 95.88 111 LEU A CA 1
ATOM 960 C C . LEU A 1 111 ? -9.453 31.469 11.281 1 95.88 111 LEU A C 1
ATOM 962 O O . LEU A 1 111 ? -8.383 32 11.547 1 95.88 111 LEU A O 1
ATOM 966 N N . GLN A 1 112 ? -10.398 31.328 12.133 1 95.88 112 GLN A N 1
ATOM 967 C CA . GLN A 1 112 ? -10.312 31.875 13.484 1 95.88 112 GLN A CA 1
ATOM 968 C C . GLN A 1 112 ? -9.18 31.203 14.273 1 95.88 112 GLN A C 1
ATOM 970 O O . GLN A 1 112 ? -8.516 31.859 15.078 1 95.88 112 GLN A O 1
ATOM 975 N N . SER A 1 113 ? -8.984 29.953 14.016 1 95.31 113 SER A N 1
ATOM 976 C CA . SER A 1 113 ? -7.949 29.219 14.727 1 95.31 113 SER A CA 1
ATOM 977 C C . SER A 1 113 ? -6.559 29.766 14.398 1 95.31 113 SER A C 1
ATOM 979 O O . SER A 1 113 ? -5.617 29.578 15.164 1 95.31 113 SER A O 1
ATOM 981 N N . PHE A 1 114 ? -6.402 30.406 13.305 1 96.31 114 PHE A N 1
ATOM 982 C CA . PHE A 1 114 ? -5.105 30.906 12.859 1 96.31 114 PHE A CA 1
ATOM 983 C C . PHE A 1 114 ? -4.777 32.219 13.531 1 96.31 114 PHE A C 1
ATOM 985 O O . PHE A 1 114 ? -3.68 32.781 13.359 1 96.31 114 PHE A O 1
ATOM 992 N N . GLU A 1 115 ? -5.695 32.75 14.352 1 93.88 115 GLU A N 1
ATOM 993 C CA . GLU A 1 115 ? -5.398 33.938 15.164 1 93.88 115 GLU A CA 1
ATOM 994 C C . GLU A 1 115 ? -4.418 33.594 16.281 1 93.88 115 GLU A C 1
ATOM 996 O O . GLU A 1 115 ? -3.785 34.5 16.844 1 93.88 115 GLU A O 1
ATOM 1001 N N . ARG A 1 116 ? -4.312 32.344 16.594 1 92.5 116 ARG A N 1
ATOM 1002 C CA . ARG A 1 116 ? -3.367 31.875 17.609 1 92.5 116 ARG A CA 1
ATOM 1003 C C . ARG A 1 116 ? -1.938 31.906 17.078 1 92.5 116 ARG A C 1
ATOM 1005 O O . ARG A 1 116 ? -1.718 31.766 15.875 1 92.5 116 ARG A O 1
ATOM 1012 N N . PRO A 1 117 ? -1.026 32.125 18 1 92.06 117 PRO A N 1
ATOM 1013 C CA . PRO A 1 117 ? 0.365 32 17.562 1 92.06 117 PRO A CA 1
ATOM 1014 C C . PRO A 1 117 ? 0.763 30.578 17.188 1 92.06 117 PRO A C 1
ATOM 1016 O O . PRO A 1 117 ? 0.217 29.625 17.734 1 92.06 117 PRO A O 1
ATOM 1019 N N . ASN A 1 118 ? 1.678 30.453 16.219 1 96.06 118 ASN A N 1
ATOM 1020 C CA . ASN A 1 118 ? 2.225 29.156 15.836 1 96.06 118 ASN A CA 1
ATOM 1021 C C . ASN A 1 118 ? 1.121 28.172 15.492 1 96.06 118 ASN A C 1
ATOM 1023 O O . ASN A 1 118 ? 1.18 27 15.891 1 96.06 118 ASN A O 1
ATOM 1027 N N . ALA A 1 119 ? 0.036 28.703 14.82 1 97.25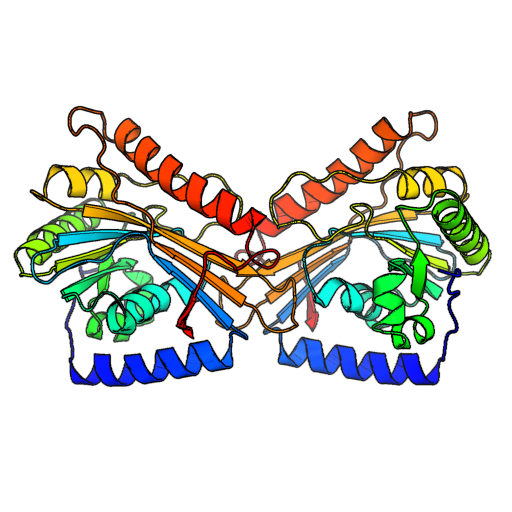 119 ALA A N 1
ATOM 1028 C CA . ALA A 1 119 ? -1.125 27.891 14.492 1 97.25 119 ALA A CA 1
ATOM 1029 C C . ALA A 1 119 ? -0.868 27.047 13.242 1 97.25 119 ALA A C 1
ATOM 1031 O O . ALA A 1 119 ? -0.19 27.5 12.312 1 97.25 119 ALA A O 1
ATOM 1032 N N . SER A 1 120 ? -1.399 25.844 13.242 1 98.12 120 SER A N 1
ATOM 1033 C CA . SER A 1 120 ? -1.365 25.016 12.039 1 98.12 120 SER A CA 1
ATOM 1034 C C . SER A 1 120 ? -2.674 24.25 11.852 1 98.12 120 SER A C 1
ATOM 1036 O O . SER A 1 120 ? -3.461 24.125 12.797 1 98.12 120 SER A O 1
ATOM 1038 N N . LEU A 1 121 ? -2.92 23.891 10.625 1 98.38 121 LEU A N 1
ATOM 1039 C CA . LEU A 1 121 ? -4.082 23.094 10.242 1 98.38 121 LEU A CA 1
ATOM 1040 C C . LEU A 1 121 ? -3.674 21.938 9.336 1 98.38 121 LEU A C 1
ATOM 1042 O O . LEU A 1 121 ? -2.926 22.125 8.375 1 98.38 121 LEU A O 1
ATOM 1046 N N . PHE A 1 122 ? -4.078 20.781 9.719 1 98.38 122 PHE A N 1
ATOM 1047 C CA . PHE A 1 122 ? -3.957 19.625 8.844 1 98.38 122 PHE A CA 1
ATOM 1048 C C . PHE A 1 122 ? -5.254 19.375 8.086 1 98.38 122 PHE A C 1
ATOM 1050 O O . PHE A 1 122 ? -6.328 19.297 8.68 1 98.38 122 PHE A O 1
ATOM 1057 N N . ILE A 1 123 ? -5.176 19.297 6.777 1 97.19 123 ILE A N 1
ATOM 1058 C CA . ILE A 1 123 ? -6.375 19.078 5.977 1 97.19 123 ILE A CA 1
ATOM 1059 C C . ILE A 1 123 ? -6.098 18.031 4.902 1 97.19 123 ILE A C 1
ATOM 1061 O O . ILE A 1 123 ? -4.984 17.938 4.379 1 97.19 123 ILE A O 1
ATOM 1065 N N . TYR A 1 124 ? -7.062 17.219 4.602 1 96.75 124 TYR A N 1
ATOM 1066 C CA . TYR A 1 124 ? -7.098 16.328 3.453 1 96.75 124 TYR A CA 1
ATOM 1067 C C . TYR A 1 124 ? -8.023 16.859 2.369 1 96.75 124 TYR A C 1
ATOM 1069 O O . TYR A 1 124 ? -9.219 16.562 2.361 1 96.75 124 TYR A O 1
ATOM 1077 N N . PRO A 1 125 ? -7.473 17.531 1.456 1 96.06 125 PRO A N 1
ATOM 1078 C CA . PRO A 1 125 ? -8.312 18.297 0.533 1 96.06 125 PRO A CA 1
ATOM 1079 C C . PRO A 1 125 ? -9.148 17.406 -0.381 1 96.06 125 PRO A C 1
ATOM 1081 O O . PRO A 1 125 ? -10.094 17.891 -1.02 1 96.06 125 PRO A O 1
ATOM 1084 N N . GLU A 1 126 ? -8.773 16.141 -0.479 1 93.19 126 GLU A N 1
ATOM 1085 C CA . GLU A 1 126 ? -9.594 15.219 -1.269 1 93.19 126 GLU A CA 1
ATOM 1086 C C . GLU A 1 126 ? -10.969 15.023 -0.642 1 93.19 126 GLU A C 1
ATOM 1088 O O . GLU A 1 126 ? -11.93 14.672 -1.333 1 93.19 126 GLU A O 1
ATOM 1093 N N . GLY A 1 127 ? -11.062 15.102 0.63 1 89.38 127 GLY A N 1
ATOM 1094 C CA . 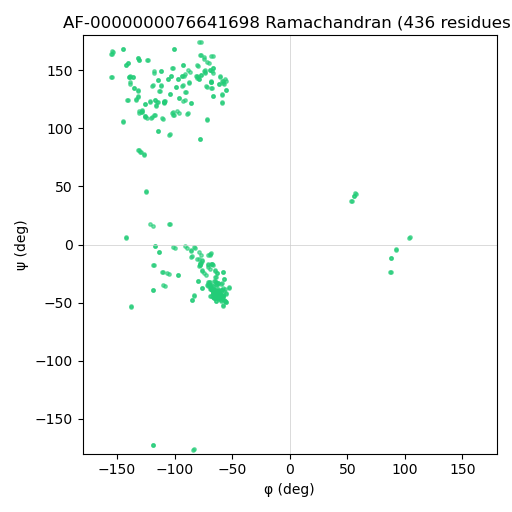GLY A 1 127 ? -12.32 15.016 1.356 1 89.38 127 GLY A CA 1
ATOM 1095 C C . GLY A 1 127 ? -12.711 13.594 1.703 1 89.38 127 GLY A C 1
ATOM 1096 O O . GLY A 1 127 ? -13.555 13.367 2.58 1 89.38 127 GLY A O 1
ATOM 1097 N N . THR A 1 128 ? -12.203 12.641 0.963 1 87.31 128 THR A N 1
ATOM 1098 C CA . THR A 1 128 ? -12.484 11.227 1.178 1 87.31 128 THR A CA 1
ATOM 1099 C C . THR A 1 128 ? -11.242 10.383 0.918 1 87.31 128 THR A C 1
ATOM 1101 O O . THR A 1 128 ? -10.32 10.82 0.228 1 87.31 128 THR A O 1
ATOM 1104 N N . ILE A 1 129 ? -11.289 9.297 1.558 1 88.06 129 ILE A N 1
ATOM 1105 C CA . ILE A 1 129 ? -10.188 8.383 1.28 1 88.06 129 ILE A CA 1
ATOM 1106 C C . ILE A 1 129 ? -10.281 7.887 -0.162 1 88.06 129 ILE A C 1
ATOM 1108 O O . ILE A 1 129 ? -11.359 7.492 -0.623 1 88.06 129 ILE A O 1
ATOM 1112 N N . THR A 1 130 ? -9.219 8.016 -0.849 1 84.31 130 THR A N 1
ATOM 1113 C CA . THR A 1 130 ? -9.133 7.559 -2.23 1 84.31 130 THR A CA 1
ATOM 1114 C C . THR A 1 130 ? -8.07 6.469 -2.373 1 84.31 130 THR A C 1
ATOM 1116 O O . THR A 1 130 ? -7.094 6.445 -1.621 1 84.31 130 THR A O 1
ATOM 1119 N N . PRO A 1 131 ? -8.383 5.602 -3.342 1 78 131 PRO A N 1
ATOM 1120 C CA . PRO A 1 131 ? -7.363 4.57 -3.564 1 78 131 PRO A CA 1
ATOM 1121 C C . PRO A 1 131 ? -6.016 5.152 -3.986 1 78 131 PRO A C 1
ATOM 1123 O O . PRO A 1 131 ? -5.969 6.133 -4.73 1 78 131 PRO A O 1
ATOM 1126 N N . ALA A 1 132 ? -4.957 4.484 -3.498 1 74.62 132 ALA A N 1
ATOM 1127 C CA . ALA A 1 132 ? -3.617 4.926 -3.877 1 74.62 132 ALA A CA 1
ATOM 1128 C C . ALA A 1 132 ? -3.41 4.824 -5.387 1 74.62 132 ALA A C 1
ATOM 1130 O O . ALA A 1 132 ? -3.84 3.852 -6.012 1 74.62 132 ALA A O 1
ATOM 1131 N N . GLY A 1 133 ? -2.771 5.828 -5.992 1 71.81 133 GLY A N 1
ATOM 1132 C CA . GLY A 1 133 ? -2.436 5.793 -7.406 1 71.81 133 GLY A CA 1
ATOM 1133 C C . GLY A 1 133 ? -3.494 6.43 -8.289 1 71.81 133 GLY A C 1
ATOM 1134 O O . GLY A 1 133 ? -3.34 6.488 -9.508 1 71.81 133 GLY A O 1
ATOM 1135 N N . THR A 1 134 ? -4.578 6.859 -7.766 1 76 134 THR A N 1
ATOM 1136 C CA . THR A 1 134 ? -5.609 7.543 -8.547 1 76 134 THR A CA 1
ATOM 1137 C C . THR A 1 134 ? -5.34 9.047 -8.594 1 76 134 THR A C 1
ATOM 1139 O O . THR A 1 134 ? -4.73 9.602 -7.68 1 76 134 THR A O 1
ATOM 1142 N N . PRO A 1 135 ? -5.75 9.641 -9.648 1 82 135 PRO A N 1
ATOM 1143 C CA . PRO A 1 135 ? -5.586 11.094 -9.727 1 82 135 PRO A CA 1
ATOM 1144 C C . PRO A 1 135 ? -6.301 11.828 -8.586 1 82 135 PRO A C 1
ATOM 1146 O O . PRO A 1 135 ? -7.41 11.438 -8.203 1 82 135 PRO A O 1
ATOM 1149 N N . MET A 1 136 ? -5.668 12.797 -8.125 1 89 136 MET A N 1
ATOM 1150 C CA . MET A 1 136 ? -6.211 13.562 -7.008 1 89 136 MET A CA 1
ATOM 1151 C C . MET A 1 136 ? -7.121 14.68 -7.508 1 89 136 MET A C 1
ATOM 1153 O O . MET A 1 136 ? -6.828 15.32 -8.516 1 89 136 MET A O 1
ATOM 1157 N N . GLN A 1 137 ? -8.172 14.867 -6.84 1 91.06 137 GLN A N 1
ATOM 1158 C CA . GLN A 1 137 ? -9.078 16 -7.027 1 91.06 137 GLN A CA 1
ATOM 1159 C C . GLN A 1 137 ? -9.375 16.688 -5.695 1 91.06 137 GLN A C 1
ATOM 1161 O O . GLN A 1 137 ? -10.039 16.109 -4.832 1 91.06 137 GLN A O 1
ATOM 1166 N N . PHE A 1 138 ? -8.906 17.922 -5.617 1 95.19 138 PHE A N 1
ATOM 1167 C CA . PHE A 1 138 ? -9.047 18.641 -4.359 1 95.19 138 PHE A CA 1
ATOM 1168 C C . PHE A 1 138 ? -10.344 19.438 -4.336 1 95.19 138 PHE A C 1
ATOM 1170 O O . PHE A 1 138 ? -10.758 20 -5.359 1 95.19 138 PHE A O 1
ATOM 1177 N N . GLU A 1 139 ? -10.906 19.547 -3.189 1 92.5 139 GLU A N 1
ATOM 1178 C CA . GLU A 1 139 ? -12.008 20.469 -2.955 1 92.5 139 GLU A CA 1
ATOM 1179 C C . GLU A 1 139 ? -11.5 21.906 -2.785 1 92.5 139 GLU A C 1
ATOM 1181 O O . GLU A 1 139 ? -10.297 22.125 -2.693 1 92.5 139 GLU A O 1
ATOM 1186 N N . GLY A 1 140 ? -12.367 22.828 -2.682 1 92.19 140 GLY A N 1
ATOM 1187 C CA . GLY A 1 140 ? -12 24.234 -2.766 1 92.19 140 GLY A CA 1
ATOM 1188 C C . GLY A 1 140 ? -11.562 24.812 -1.436 1 92.19 140 GLY A C 1
ATOM 1189 O O . GLY A 1 140 ? -11.086 25.953 -1.376 1 92.19 140 GLY A O 1
ATOM 1190 N N . GLY A 1 141 ? -11.672 24.047 -0.373 1 93.06 141 GLY A N 1
ATOM 1191 C CA . GLY A 1 141 ? -11.406 24.562 0.961 1 93.06 141 GLY A CA 1
ATOM 1192 C C . GLY A 1 141 ? -9.977 25.047 1.142 1 93.06 141 GLY A C 1
ATOM 1193 O O . GLY A 1 141 ? -9.734 26.094 1.737 1 93.06 141 GLY A O 1
ATOM 1194 N N . LEU A 1 142 ? -9.047 24.312 0.596 1 95.12 142 LEU A N 1
ATOM 1195 C CA . LEU A 1 142 ? -7.633 24.656 0.73 1 95.12 142 LEU A CA 1
ATOM 1196 C C . LEU A 1 142 ? -7.332 26 0.053 1 95.12 142 LEU A C 1
ATOM 1198 O O . LEU A 1 142 ? -6.703 26.875 0.649 1 95.12 142 LEU A O 1
ATOM 1202 N N . ALA A 1 143 ? -7.793 26.156 -1.151 1 94.44 143 ALA A N 1
ATOM 1203 C CA . ALA A 1 143 ? -7.586 27.406 -1.889 1 94.44 143 ALA A CA 1
ATOM 1204 C C . ALA A 1 143 ? -8.258 28.578 -1.178 1 94.44 143 ALA A C 1
ATOM 1206 O O . ALA A 1 143 ? -7.691 29.672 -1.115 1 94.44 143 ALA A O 1
ATOM 1207 N N . TRP A 1 144 ? -9.422 28.375 -0.652 1 93.38 144 TRP A N 1
ATOM 1208 C CA . TRP A 1 144 ? -10.141 29.406 0.078 1 93.38 144 TRP A CA 1
ATOM 1209 C C . TRP A 1 144 ? -9.344 29.891 1.284 1 93.38 144 TRP A C 1
ATOM 1211 O O . TRP A 1 144 ? -9.148 31.094 1.476 1 93.38 144 TRP A O 1
ATOM 1221 N N . LEU A 1 145 ? -8.859 28.984 2.031 1 94.75 145 LEU A N 1
ATOM 1222 C CA . LEU A 1 145 ? -8.086 29.328 3.223 1 94.75 145 LEU A CA 1
ATOM 1223 C C . LEU A 1 145 ? -6.805 30.062 2.848 1 94.75 145 LEU A C 1
ATOM 1225 O O . LEU A 1 145 ? -6.422 31.016 3.514 1 94.75 145 LEU A O 1
ATOM 1229 N N . ASN A 1 146 ? -6.133 29.547 1.835 1 93.5 146 ASN A N 1
ATOM 1230 C CA . ASN A 1 146 ? -4.914 30.203 1.352 1 93.5 146 ASN A CA 1
ATOM 1231 C C . ASN A 1 146 ? -5.148 31.672 1.04 1 93.5 146 ASN A C 1
ATOM 1233 O O . ASN A 1 146 ? -4.273 32.5 1.273 1 93.5 146 ASN A O 1
ATOM 1237 N N . GLY A 1 147 ? -6.266 31.984 0.534 1 92 147 GLY A N 1
ATOM 1238 C CA . GLY A 1 147 ? -6.586 33.344 0.152 1 92 147 GLY A CA 1
ATOM 1239 C C . GLY A 1 147 ? -6.977 34.219 1.329 1 92 147 GLY A C 1
ATOM 1240 O O . GLY A 1 147 ? -6.906 35.438 1.25 1 92 147 GLY A O 1
ATOM 1241 N N . LYS A 1 148 ? -7.336 33.656 2.424 1 93.44 148 LYS A N 1
ATOM 1242 C CA . LYS A 1 148 ? -7.918 34.406 3.52 1 93.44 148 LYS A CA 1
ATOM 1243 C C . LYS A 1 148 ? -6.918 34.594 4.66 1 93.44 148 LYS A C 1
ATOM 1245 O O . LYS A 1 148 ? -7.047 35.531 5.465 1 93.44 148 LYS A O 1
ATOM 1250 N N . ILE A 1 149 ? -5.938 33.688 4.773 1 92 149 ILE A N 1
ATOM 1251 C CA . ILE A 1 149 ? -4.984 33.719 5.879 1 92 149 ILE A CA 1
ATOM 1252 C C . ILE A 1 149 ? -3.711 34.438 5.434 1 92 149 ILE A C 1
ATOM 1254 O O . ILE A 1 149 ? -2.951 33.906 4.613 1 92 149 ILE A O 1
ATOM 1258 N N . PRO A 1 150 ? -3.443 35.562 6 1 87.31 150 PRO A N 1
ATOM 1259 C CA . PRO A 1 150 ? -2.225 36.281 5.621 1 87.31 150 PRO A CA 1
ATOM 1260 C C . PRO A 1 150 ? -0.953 35.562 6.074 1 87.31 150 PRO A C 1
ATOM 1262 O O . PRO A 1 150 ? -0.919 34.969 7.16 1 87.31 150 PRO A O 1
ATOM 1265 N N . GLN A 1 151 ? 0.094 35.531 5.277 1 91.12 151 GLN A N 1
ATOM 1266 C CA . GLN A 1 151 ? 1.421 35 5.594 1 91.12 151 GLN A CA 1
ATOM 1267 C C . GLN A 1 151 ? 1.35 33.562 6.062 1 91.12 151 GLN A C 1
ATOM 1269 O O . GLN A 1 151 ? 1.95 33.188 7.078 1 91.12 151 GLN A O 1
ATOM 1274 N N . VAL A 1 152 ? 0.572 32.75 5.465 1 95.69 152 VAL A N 1
ATOM 1275 C CA . VAL A 1 152 ? 0.456 31.344 5.82 1 95.69 152 VAL A CA 1
ATOM 1276 C C . VAL A 1 152 ? 1.301 30.5 4.867 1 95.69 152 VAL A C 1
ATOM 1278 O O . VAL A 1 152 ? 1.347 30.766 3.664 1 95.69 152 VAL A O 1
ATOM 1281 N N . ASP A 1 153 ? 2.064 29.531 5.395 1 97.44 153 ASP A N 1
ATOM 1282 C CA . ASP A 1 153 ? 2.75 28.516 4.59 1 97.44 153 ASP A CA 1
ATOM 1283 C C . ASP A 1 153 ? 1.831 27.344 4.289 1 97.44 153 ASP A C 1
ATOM 1285 O O . ASP A 1 153 ? 1.26 26.75 5.203 1 97.44 153 ASP A O 1
ATOM 1289 N N . VAL A 1 154 ? 1.621 27.062 3.006 1 98.25 154 VAL A N 1
ATOM 1290 C CA . VAL A 1 154 ? 0.846 25.891 2.605 1 98.25 154 VAL A CA 1
ATOM 1291 C C . VAL A 1 154 ? 1.787 24.766 2.18 1 98.25 154 VAL A C 1
ATOM 1293 O O . VAL A 1 154 ? 2.467 24.875 1.155 1 98.25 154 VAL A O 1
ATOM 1296 N N . VAL A 1 155 ? 1.849 23.719 2.932 1 98.75 155 VAL A N 1
ATOM 1297 C CA . VAL A 1 155 ? 2.92 22.734 2.836 1 98.75 155 VAL A CA 1
ATOM 1298 C C . VAL A 1 155 ? 2.33 21.359 2.527 1 98.75 155 VAL A C 1
ATOM 1300 O O . VAL A 1 155 ? 1.511 20.844 3.289 1 98.75 155 VAL A O 1
ATOM 1303 N N . PRO A 1 156 ? 2.746 20.719 1.441 1 98.81 156 PRO A N 1
ATOM 1304 C CA . PRO A 1 156 ? 2.291 19.359 1.145 1 98.81 156 PRO A CA 1
ATOM 1305 C C . PRO A 1 156 ? 3.027 18.312 1.962 1 98.81 156 PRO A C 1
ATOM 1307 O O . PRO A 1 156 ? 4.227 18.438 2.217 1 98.81 156 PRO A O 1
ATOM 1310 N N . ILE A 1 157 ? 2.338 17.312 2.373 1 98.81 157 ILE A N 1
ATOM 1311 C CA . ILE A 1 157 ? 2.92 16.141 3.012 1 98.81 157 ILE A CA 1
ATOM 1312 C C . ILE A 1 157 ? 2.479 14.883 2.273 1 98.81 157 ILE A C 1
ATOM 1314 O O . ILE A 1 157 ? 1.281 14.609 2.152 1 98.81 157 ILE A O 1
ATOM 1318 N N . GLY A 1 158 ? 3.465 14.133 1.781 1 98.12 158 GLY A N 1
ATOM 1319 C CA . GLY A 1 158 ? 3.174 12.859 1.142 1 98.12 158 GLY A CA 1
ATOM 1320 C C . GLY A 1 158 ? 3.254 11.68 2.094 1 98.12 158 GLY A C 1
ATOM 1321 O O . GLY A 1 158 ? 4.148 11.617 2.941 1 98.12 158 GLY A O 1
ATOM 1322 N N . ILE A 1 159 ? 2.299 10.773 2.012 1 97.44 159 ILE A N 1
ATOM 1323 C CA . ILE A 1 159 ? 2.236 9.547 2.801 1 97.44 159 ILE A CA 1
ATOM 1324 C C . ILE A 1 159 ? 2.326 8.336 1.879 1 97.44 159 ILE A C 1
ATOM 1326 O O . ILE A 1 159 ? 1.531 8.195 0.945 1 97.44 159 ILE A O 1
ATOM 1330 N N . TYR A 1 160 ? 3.27 7.461 2.123 1 95.69 160 TYR A N 1
ATOM 1331 C CA . TYR A 1 160 ? 3.402 6.254 1.316 1 95.69 160 TYR A CA 1
ATOM 1332 C C . TYR A 1 160 ? 3.766 5.055 2.186 1 95.69 160 TYR A C 1
ATOM 1334 O O . TYR A 1 160 ? 4.742 5.098 2.936 1 95.69 160 TYR A O 1
ATOM 1342 N N . MET A 1 161 ? 2.961 4.039 2.086 1 95.25 161 MET A N 1
ATOM 1343 C CA . MET A 1 161 ? 3.174 2.791 2.816 1 95.25 161 MET A CA 1
ATOM 1344 C C . MET A 1 161 ? 3.459 1.641 1.856 1 95.25 161 MET A C 1
ATOM 1346 O O . MET A 1 161 ? 2.832 1.539 0.8 1 95.25 161 MET A O 1
ATOM 1350 N N . HIS A 1 162 ? 4.41 0.734 2.256 1 94.06 162 HIS A N 1
ATOM 1351 C CA . HIS A 1 162 ? 4.73 -0.401 1.398 1 94.06 162 HIS A CA 1
ATOM 1352 C C . HIS A 1 162 ? 5.285 -1.566 2.209 1 94.06 162 HIS A C 1
ATOM 1354 O O . HIS A 1 162 ? 5.68 -1.391 3.365 1 94.06 162 HIS A O 1
ATOM 1360 N N . THR A 1 163 ? 5.309 -2.748 1.604 1 95.69 163 THR A N 1
ATOM 1361 C CA . THR A 1 163 ? 5.934 -3.941 2.156 1 95.69 163 THR A CA 1
ATOM 1362 C C . THR A 1 163 ? 6.957 -4.516 1.181 1 95.69 163 THR A C 1
ATOM 1364 O O . THR A 1 163 ? 7.012 -5.73 0.971 1 95.69 163 THR A O 1
ATOM 1367 N N . ILE A 1 164 ? 7.754 -3.717 0.629 1 93.5 164 ILE A N 1
ATOM 1368 C CA . ILE A 1 164 ? 8.703 -4.117 -0.405 1 93.5 164 ILE A CA 1
ATOM 1369 C C . ILE A 1 164 ? 9.812 -4.965 0.211 1 93.5 164 ILE A C 1
ATOM 1371 O O . ILE A 1 164 ? 10.211 -5.988 -0.357 1 93.5 164 ILE A O 1
ATOM 1375 N N . ARG A 1 165 ? 10.25 -4.684 1.45 1 92.38 165 ARG A N 1
ATOM 1376 C CA . ARG A 1 165 ? 11.477 -5.242 2.002 1 92.38 165 ARG A CA 1
ATOM 1377 C C . ARG A 1 165 ? 11.172 -6.242 3.113 1 92.38 165 ARG A C 1
ATOM 1379 O O . ARG A 1 165 ? 12.008 -7.09 3.439 1 92.38 165 ARG A O 1
ATOM 1386 N N . ARG A 1 166 ? 9.969 -6.055 3.691 1 94 166 ARG A N 1
ATOM 1387 C CA . ARG A 1 166 ? 9.68 -6.82 4.898 1 94 166 ARG A CA 1
ATOM 1388 C C . ARG A 1 166 ? 8.211 -7.207 4.965 1 94 166 ARG A C 1
ATOM 1390 O O . ARG A 1 166 ? 7.391 -6.699 4.191 1 94 166 ARG A O 1
ATOM 1397 N N . ASP A 1 167 ? 7.953 -8.125 5.918 1 95.44 167 ASP A N 1
ATOM 1398 C CA . ASP A 1 167 ? 6.582 -8.586 6.105 1 95.44 167 ASP A CA 1
ATOM 1399 C C . ASP A 1 167 ? 5.746 -7.539 6.844 1 95.44 167 ASP A C 1
ATOM 1401 O O . ASP A 1 167 ? 4.523 -7.508 6.711 1 95.44 167 ASP A O 1
ATOM 1405 N N . LYS A 1 168 ? 6.395 -6.656 7.57 1 96 168 LYS A N 1
ATOM 1406 C CA . LYS A 1 168 ? 5.742 -5.504 8.188 1 96 168 LYS A CA 1
ATOM 1407 C C . LYS A 1 168 ? 5.906 -4.254 7.324 1 96 168 LYS A C 1
ATOM 1409 O O . LYS A 1 168 ? 6.984 -4.008 6.781 1 96 168 LYS A O 1
ATOM 1414 N N . PRO A 1 169 ? 4.871 -3.416 7.258 1 97 169 PRO A N 1
ATOM 1415 C CA . PRO A 1 169 ? 4.961 -2.258 6.367 1 97 169 PRO A CA 1
ATOM 1416 C C . PRO A 1 169 ? 5.973 -1.22 6.852 1 97 169 PRO A C 1
ATOM 1418 O O . PRO A 1 169 ? 6.262 -1.146 8.047 1 97 169 PRO A O 1
ATOM 1421 N N . GLU A 1 170 ? 6.527 -0.56 5.93 1 97.31 170 GLU A N 1
ATOM 1422 C CA . GLU A 1 170 ? 7.25 0.684 6.172 1 97.31 170 GLU A CA 1
ATOM 1423 C C . GLU A 1 170 ? 6.418 1.896 5.766 1 97.31 170 GLU A C 1
ATOM 1425 O O . GLU A 1 170 ? 5.641 1.832 4.812 1 97.31 170 GLU A O 1
ATOM 1430 N N . LEU A 1 171 ? 6.559 2.951 6.508 1 98 171 LEU A N 1
ATOM 1431 C CA . LEU A 1 171 ? 5.871 4.211 6.238 1 98 171 LEU A CA 1
ATOM 1432 C C . LEU A 1 171 ? 6.863 5.309 5.883 1 98 171 LEU A C 1
ATOM 1434 O O . LEU A 1 171 ? 7.809 5.562 6.633 1 98 171 LEU A O 1
ATOM 1438 N N . HIS A 1 172 ? 6.688 5.883 4.75 1 98.06 172 HIS A N 1
ATOM 1439 C CA . HIS A 1 172 ? 7.484 7.031 4.336 1 98.06 172 HIS A CA 1
ATOM 1440 C C . HIS A 1 172 ? 6.652 8.312 4.336 1 98.06 172 HIS A C 1
ATOM 1442 O O . HIS A 1 172 ? 5.605 8.375 3.689 1 98.06 172 HIS A O 1
ATOM 1448 N N . LEU A 1 173 ? 7.098 9.25 5.062 1 98.62 173 LEU A N 1
ATOM 1449 C CA . LEU A 1 173 ? 6.512 10.578 5.117 1 98.62 173 LEU A CA 1
ATOM 1450 C C . LEU A 1 173 ? 7.461 11.617 4.523 1 98.62 173 LEU A C 1
ATOM 1452 O O . LEU A 1 173 ? 8.648 11.625 4.844 1 98.62 173 LEU A O 1
ATOM 1456 N N . GLU A 1 174 ? 6.922 12.477 3.645 1 98.62 174 GLU A N 1
ATOM 1457 C CA . GLU A 1 174 ? 7.727 13.562 3.094 1 98.62 174 GLU A CA 1
ATOM 1458 C C . GLU A 1 174 ? 7.02 14.906 3.248 1 98.62 174 GLU A C 1
ATOM 1460 O O . GLU A 1 174 ? 5.93 15.109 2.705 1 98.62 174 GLU A O 1
ATOM 1465 N N . VAL A 1 175 ? 7.598 15.75 4.027 1 98.81 175 VAL A N 1
ATOM 1466 C CA . VAL A 1 175 ? 7.148 17.125 4.164 1 98.81 175 VAL A CA 1
ATOM 1467 C C . VAL A 1 175 ? 7.832 18 3.119 1 98.81 175 VAL A C 1
ATOM 1469 O O . VAL A 1 175 ? 9.039 18.234 3.186 1 98.81 175 VAL A O 1
ATOM 1472 N N . GLY A 1 176 ? 7.023 18.484 2.215 1 98.69 176 GLY A N 1
ATOM 1473 C CA . GLY A 1 176 ? 7.574 19.266 1.117 1 98.69 176 GLY A CA 1
ATOM 1474 C C . GLY A 1 176 ? 7.793 20.719 1.47 1 98.69 176 GLY A C 1
ATOM 1475 O O . GLY A 1 176 ? 7.582 21.125 2.615 1 98.69 176 GLY A O 1
ATOM 1476 N N . ALA A 1 177 ? 8.234 21.516 0.466 1 97.88 177 ALA A N 1
ATOM 1477 C CA . ALA A 1 177 ? 8.391 22.969 0.601 1 97.88 177 ALA A CA 1
ATOM 1478 C C . ALA A 1 177 ? 7.043 23.672 0.451 1 97.88 177 ALA A C 1
ATOM 1480 O O . ALA A 1 177 ? 6.113 23.141 -0.157 1 97.88 177 ALA A O 1
ATOM 1481 N N . PRO A 1 178 ? 6.914 24.844 1.048 1 98 178 PRO A N 1
ATOM 1482 C CA . PRO A 1 178 ? 5.668 25.609 0.889 1 98 178 PRO A CA 1
ATOM 1483 C C . PRO A 1 178 ? 5.336 25.891 -0.574 1 98 178 PRO A C 1
ATOM 1485 O O . PRO A 1 178 ? 6.238 26.156 -1.375 1 98 178 PRO A O 1
ATOM 1488 N N . VAL A 1 179 ? 4.027 25.719 -0.84 1 96.88 179 VAL A N 1
ATOM 1489 C CA . VAL A 1 179 ? 3.479 26.047 -2.15 1 96.88 179 VAL A CA 1
ATOM 1490 C C . VAL A 1 179 ? 2.715 27.375 -2.074 1 96.88 179 VAL A C 1
ATOM 1492 O O . VAL A 1 179 ? 1.878 27.562 -1.189 1 96.88 179 VAL A O 1
ATOM 1495 N N . GLN A 1 180 ? 2.996 28.312 -2.986 1 90.12 180 GLN A N 1
ATOM 1496 C CA . GLN A 1 180 ? 2.344 29.609 -2.98 1 90.12 180 GLN A CA 1
ATOM 1497 C C . GLN A 1 180 ? 1.816 29.969 -4.367 1 90.12 180 GLN A C 1
ATOM 1499 O O . GLN A 1 180 ? 2.455 30.719 -5.105 1 90.12 180 GLN A O 1
ATOM 1504 N N . PRO A 1 181 ? 0.693 29.422 -4.609 1 88.56 181 PRO A N 1
ATOM 1505 C CA . PRO A 1 181 ? 0.125 29.875 -5.883 1 88.56 181 PRO A CA 1
ATOM 1506 C C . PRO A 1 181 ? -0.27 31.344 -5.867 1 88.56 181 PRO A C 1
ATOM 1508 O O . PRO A 1 181 ? -0.513 31.906 -4.801 1 88.56 181 PRO A O 1
ATOM 1511 N N . ASP A 1 182 ? -0.228 31.953 -7.082 1 86.5 182 ASP A N 1
ATOM 1512 C CA . ASP A 1 182 ? -0.736 33.312 -7.227 1 86.5 182 ASP A CA 1
ATOM 1513 C C . ASP A 1 182 ? -2.205 33.406 -6.82 1 86.5 182 ASP A C 1
ATOM 1515 O O . ASP A 1 182 ? -3.053 32.719 -7.395 1 86.5 182 ASP A O 1
ATOM 1519 N N . THR A 1 183 ? -2.447 34.25 -5.852 1 84.12 183 THR A N 1
ATOM 1520 C CA . THR A 1 183 ? -3.793 34.344 -5.293 1 84.12 183 THR A CA 1
ATOM 1521 C C . THR A 1 183 ? -4.754 34.969 -6.297 1 84.12 183 THR A C 1
ATOM 1523 O O . THR A 1 183 ? -5.973 34.938 -6.113 1 84.12 183 THR A O 1
ATOM 1526 N N . SER A 1 184 ? -4.266 35.469 -7.371 1 89.06 184 SER A N 1
ATOM 1527 C CA . SER A 1 184 ? -5.113 36.031 -8.414 1 89.06 184 SER A CA 1
ATOM 1528 C C . SER A 1 184 ? -5.703 34.938 -9.297 1 89.06 184 SER A C 1
ATOM 1530 O O . SER A 1 184 ? -6.645 35.188 -10.055 1 89.06 184 SER A O 1
ATOM 1532 N N . LEU A 1 185 ? -5.195 33.812 -9.148 1 91.06 185 LEU A N 1
ATOM 1533 C CA . LEU A 1 185 ? -5.688 32.688 -9.93 1 91.06 185 LEU A CA 1
ATOM 1534 C C . LEU A 1 185 ? -7.039 32.219 -9.406 1 91.06 185 LEU A C 1
ATOM 1536 O O . LEU A 1 185 ? -7.383 32.469 -8.25 1 91.06 185 LEU A O 1
ATOM 1540 N N . SER A 1 186 ? -7.766 31.516 -10.273 1 93.69 186 SER A N 1
ATOM 1541 C CA . SER A 1 186 ? -9.031 30.922 -9.844 1 93.69 186 SER A CA 1
ATOM 1542 C C . SER A 1 186 ? -8.805 29.812 -8.812 1 93.69 186 SER A C 1
ATOM 1544 O O . SER A 1 186 ? -7.684 29.312 -8.672 1 93.69 186 SER A O 1
ATOM 1546 N N . THR A 1 187 ? -9.859 29.469 -8.102 1 92.38 187 THR A N 1
ATOM 1547 C CA . THR A 1 187 ? -9.805 28.391 -7.125 1 92.38 187 THR A CA 1
ATOM 1548 C C . THR A 1 187 ? -9.32 27.094 -7.773 1 92.38 187 THR A C 1
ATOM 1550 O O . THR A 1 187 ? -8.469 26.406 -7.219 1 92.38 187 THR A O 1
ATOM 1553 N N . GLY A 1 188 ? -9.836 26.875 -8.93 1 93.69 188 GLY A N 1
ATOM 1554 C CA . GLY A 1 188 ? -9.445 25.688 -9.656 1 93.69 188 GLY A CA 1
ATOM 1555 C C . GLY A 1 188 ? -7.969 25.656 -10.016 1 93.69 188 GLY A C 1
ATOM 1556 O O . GLY A 1 188 ? -7.312 24.625 -9.891 1 93.69 188 GLY A O 1
ATOM 1557 N N . GLU A 1 189 ? -7.488 26.734 -10.461 1 95.19 189 GLU A N 1
ATOM 1558 C CA . GLU A 1 189 ? -6.082 26.844 -10.836 1 95.19 189 GLU A CA 1
ATOM 1559 C C . GLU A 1 189 ? -5.172 26.719 -9.617 1 95.19 189 GLU A C 1
ATOM 1561 O O . GLU A 1 189 ? -4.121 26.062 -9.688 1 95.19 189 GLU A O 1
ATOM 1566 N N . GLN A 1 190 ? -5.527 27.328 -8.539 1 95.38 190 GLN A N 1
ATOM 1567 C CA . GLN A 1 190 ? -4.754 27.188 -7.309 1 95.38 190 GLN A CA 1
ATOM 1568 C C . GLN A 1 190 ? -4.699 25.734 -6.855 1 95.38 190 GLN A C 1
ATOM 1570 O O . GLN A 1 190 ? -3.631 25.234 -6.516 1 95.38 190 GLN A O 1
ATOM 1575 N N . ASN A 1 191 ? -5.855 25.094 -6.914 1 95.81 191 ASN A N 1
ATOM 1576 C CA . ASN A 1 191 ? -5.922 23.688 -6.531 1 95.81 191 ASN A CA 1
ATOM 1577 C C . ASN A 1 191 ? -5 22.828 -7.395 1 95.81 191 ASN A C 1
ATOM 1579 O O . ASN A 1 191 ? -4.352 21.906 -6.891 1 95.81 191 ASN A O 1
ATOM 1583 N N . ARG A 1 192 ? -4.969 23.172 -8.625 1 95.69 192 ARG A N 1
ATOM 1584 C CA . ARG A 1 192 ? -4.102 22.406 -9.523 1 95.69 192 ARG A CA 1
ATOM 1585 C C . ARG A 1 192 ? -2.641 22.531 -9.102 1 95.69 192 ARG A C 1
ATOM 1587 O O . ARG A 1 192 ? -1.888 21.562 -9.172 1 95.69 192 ARG A O 1
ATOM 1594 N N . HIS A 1 193 ? -2.262 23.688 -8.68 1 96.38 193 HIS A N 1
ATOM 1595 C CA . HIS A 1 193 ? -0.898 23.875 -8.195 1 96.38 193 HIS A CA 1
ATOM 1596 C C . HIS A 1 193 ? -0.627 23.031 -6.949 1 96.38 193 HIS A C 1
ATOM 1598 O O . HIS A 1 193 ? 0.417 22.391 -6.852 1 96.38 193 HIS A O 1
ATOM 1604 N N . PHE A 1 194 ? -1.575 23 -6.039 1 97.69 194 PHE A N 1
ATOM 1605 C CA . PHE A 1 194 ? -1.425 22.219 -4.824 1 97.69 194 PHE A CA 1
ATOM 1606 C C . PHE A 1 194 ? -1.37 20.719 -5.145 1 97.69 194 PHE A C 1
ATOM 1608 O O . PHE A 1 194 ? -0.522 20 -4.621 1 97.69 194 PHE A O 1
ATOM 1615 N N . GLU A 1 195 ? -2.24 20.328 -6.055 1 97.31 195 GLU A N 1
ATOM 1616 C CA . GLU A 1 195 ? -2.287 18.922 -6.473 1 97.31 195 GLU A CA 1
ATOM 1617 C C . GLU A 1 195 ? -0.971 18.5 -7.113 1 97.31 195 GLU A C 1
ATOM 1619 O O . GLU A 1 195 ? -0.434 17.438 -6.789 1 97.31 195 GLU A O 1
ATOM 1624 N N . GLN A 1 196 ? -0.473 19.328 -7.98 1 96.69 196 GLN A N 1
ATOM 1625 C CA . GLN A 1 196 ? 0.761 19 -8.688 1 96.69 196 GLN A CA 1
ATOM 1626 C C . GLN A 1 196 ? 1.933 18.859 -7.719 1 96.69 196 GLN A C 1
ATOM 1628 O O . GLN A 1 196 ? 2.764 17.969 -7.867 1 96.69 196 GLN A O 1
ATOM 1633 N N . ALA A 1 197 ? 1.995 19.719 -6.742 1 97.69 197 ALA A N 1
ATOM 1634 C CA . ALA A 1 197 ? 3.076 19.656 -5.762 1 97.69 197 ALA A CA 1
ATOM 1635 C C . ALA A 1 197 ? 3.02 18.359 -4.965 1 97.69 197 ALA A C 1
ATOM 1637 O O . ALA A 1 197 ? 4.043 17.688 -4.773 1 97.69 197 ALA A O 1
ATOM 1638 N N . LEU A 1 198 ? 1.847 18 -4.527 1 97.5 198 LEU A N 1
ATOM 1639 C CA . LEU A 1 198 ? 1.695 16.766 -3.768 1 97.5 198 LEU A CA 1
ATOM 1640 C C . LEU A 1 198 ? 1.925 15.547 -4.652 1 97.5 198 LEU A C 1
ATOM 1642 O O . LEU A 1 198 ? 2.543 14.57 -4.227 1 97.5 198 LEU A O 1
ATOM 1646 N N . GLU A 1 199 ? 1.469 15.578 -5.895 1 95.38 199 GLU A N 1
ATOM 1647 C CA . GLU A 1 199 ? 1.679 14.484 -6.836 1 95.38 199 GLU A CA 1
ATOM 1648 C C . GLU A 1 199 ? 3.166 14.25 -7.09 1 95.38 199 GLU A C 1
ATOM 1650 O O . GLU A 1 199 ? 3.607 13.109 -7.215 1 95.38 199 GLU A O 1
ATOM 1655 N N . ARG A 1 200 ? 3.9 15.32 -7.227 1 96.12 200 ARG A N 1
ATOM 1656 C CA . ARG A 1 200 ? 5.34 15.195 -7.422 1 96.12 200 ARG A CA 1
ATOM 1657 C C . ARG A 1 200 ? 5.992 14.484 -6.242 1 96.12 200 ARG A C 1
ATOM 1659 O O . ARG A 1 200 ? 6.836 13.602 -6.43 1 96.12 200 ARG A O 1
ATOM 1666 N N . ILE A 1 201 ? 5.613 14.82 -5.066 1 97.12 201 ILE A N 1
ATOM 1667 C CA . ILE A 1 201 ? 6.129 14.18 -3.865 1 97.12 201 ILE A CA 1
ATOM 1668 C C . ILE A 1 201 ? 5.781 12.688 -3.887 1 97.12 201 ILE A C 1
ATOM 1670 O O . ILE A 1 201 ? 6.652 11.836 -3.678 1 97.12 201 ILE A O 1
ATOM 1674 N N . LEU A 1 202 ? 4.555 12.375 -4.199 1 95.19 202 LEU A N 1
ATOM 1675 C CA . LEU A 1 202 ? 4.094 10.992 -4.168 1 95.19 202 LEU A CA 1
ATOM 1676 C C . LEU A 1 202 ? 4.785 10.164 -5.25 1 95.19 202 LEU A C 1
ATOM 1678 O O . LEU A 1 202 ? 5.098 8.992 -5.031 1 95.19 202 LEU A O 1
ATOM 1682 N N . THR A 1 203 ? 4.961 10.758 -6.395 1 92.81 203 THR A N 1
ATOM 1683 C CA . THR A 1 203 ? 5.676 10.07 -7.469 1 92.81 203 THR A CA 1
ATOM 1684 C C . THR A 1 203 ? 7.098 9.727 -7.039 1 92.81 203 THR A C 1
ATOM 1686 O O . THR A 1 203 ? 7.562 8.609 -7.254 1 92.81 203 THR A O 1
ATOM 1689 N N . ASN A 1 204 ? 7.746 10.641 -6.434 1 93.62 204 ASN A N 1
ATOM 1690 C CA . ASN A 1 204 ? 9.102 10.406 -5.949 1 93.62 204 ASN A CA 1
ATOM 1691 C C . ASN A 1 204 ? 9.141 9.344 -4.855 1 93.62 204 ASN A C 1
ATOM 1693 O O . ASN A 1 204 ? 10.031 8.5 -4.836 1 93.62 204 ASN A O 1
ATOM 1697 N N . LEU A 1 205 ? 8.219 9.43 -3.947 1 94.88 205 LEU A N 1
ATOM 1698 C CA . LEU A 1 205 ? 8.133 8.438 -2.883 1 94.88 205 LEU A CA 1
ATOM 1699 C C . LEU A 1 205 ? 7.949 7.035 -3.459 1 94.88 205 LEU A C 1
ATOM 1701 O O . LEU A 1 205 ? 8.633 6.094 -3.049 1 94.88 205 LEU A O 1
ATOM 1705 N N . ARG A 1 206 ? 7.09 6.902 -4.418 1 90.88 206 ARG A N 1
ATOM 1706 C CA . ARG A 1 206 ? 6.82 5.605 -5.027 1 90.88 206 ARG A CA 1
ATOM 1707 C C . ARG A 1 206 ? 8.07 5.043 -5.695 1 90.88 206 ARG A C 1
ATOM 1709 O O . ARG A 1 206 ? 8.312 3.834 -5.656 1 90.88 206 ARG A O 1
ATOM 1716 N N . ARG A 1 207 ? 8.844 5.891 -6.203 1 89.75 207 ARG A N 1
ATOM 1717 C CA . ARG A 1 207 ? 10.031 5.48 -6.941 1 89.75 207 ARG A CA 1
ATOM 1718 C C . ARG A 1 207 ? 11.172 5.117 -5.992 1 89.75 207 ARG A C 1
ATOM 1720 O O . ARG A 1 207 ? 11.922 4.172 -6.246 1 89.75 207 ARG A O 1
ATOM 1727 N N . LYS A 1 208 ? 11.219 5.762 -4.863 1 91.81 208 LYS A N 1
ATOM 1728 C CA . LYS A 1 208 ? 12.43 5.668 -4.055 1 91.81 208 LYS A CA 1
ATOM 1729 C C . LYS A 1 208 ? 12.195 4.832 -2.801 1 91.81 208 LYS A C 1
ATOM 1731 O O . LYS A 1 208 ? 13.117 4.172 -2.305 1 91.81 208 LYS A O 1
ATOM 1736 N N . ALA A 1 209 ? 11.023 4.945 -2.258 1 90.88 209 ALA A N 1
ATOM 1737 C CA . ALA A 1 209 ? 10.742 4.297 -0.977 1 90.88 209 ALA A CA 1
ATOM 1738 C C . ALA A 1 209 ? 10.953 2.789 -1.065 1 90.88 209 ALA A C 1
ATOM 1740 O O . ALA A 1 209 ? 10.406 2.133 -1.955 1 90.88 209 ALA A O 1
ATOM 1741 N N . GLY A 1 210 ? 11.672 2.236 -0.205 1 89.81 210 GLY A N 1
ATOM 1742 C CA . GLY A 1 210 ? 11.953 0.81 -0.197 1 89.81 210 GLY A CA 1
ATOM 1743 C C . GLY A 1 210 ? 13.164 0.436 -1.025 1 89.81 210 GLY A C 1
ATOM 1744 O O . GLY A 1 210 ? 13.68 -0.682 -0.921 1 89.81 210 GLY A O 1
ATOM 1745 N N . PHE A 1 211 ? 13.68 1.356 -1.824 1 91.38 211 PHE A N 1
ATOM 1746 C CA . PHE A 1 211 ? 14.805 1.078 -2.711 1 91.38 211 PHE A CA 1
ATOM 1747 C C . PHE A 1 211 ? 16 1.967 -2.373 1 91.38 211 PHE A C 1
ATOM 1749 O O . PHE A 1 211 ? 17.141 1.54 -2.486 1 91.38 211 PHE A O 1
ATOM 1756 N N . ASP A 1 212 ? 15.773 3.223 -2.035 1 93.94 212 ASP A N 1
ATOM 1757 C CA . ASP A 1 212 ? 16.781 4.199 -1.64 1 93.94 212 ASP A CA 1
ATOM 1758 C C . ASP A 1 212 ? 16.234 5.148 -0.572 1 93.94 212 ASP A C 1
ATOM 1760 O O . ASP A 1 212 ? 15.5 6.086 -0.882 1 93.94 212 ASP A O 1
ATOM 1764 N N . ASP A 1 213 ? 16.656 4.965 0.643 1 95.06 213 ASP A N 1
ATOM 1765 C CA . ASP A 1 213 ? 16.156 5.789 1.738 1 95.06 213 ASP A CA 1
ATOM 1766 C C . ASP A 1 213 ? 17.188 6.844 2.152 1 95.06 213 ASP A C 1
ATOM 1768 O O . ASP A 1 213 ? 17.094 7.402 3.246 1 95.06 213 ASP A O 1
ATOM 1772 N N . SER A 1 214 ? 18.141 7.105 1.296 1 96.44 214 SER A N 1
ATOM 1773 C CA . SER A 1 214 ? 19.25 7.98 1.668 1 96.44 214 SER A CA 1
ATOM 1774 C C . SER A 1 214 ? 18.766 9.391 1.981 1 96.44 214 SER A C 1
ATOM 1776 O O . SER A 1 214 ? 19.391 10.109 2.764 1 96.44 214 SER A O 1
ATOM 1778 N N . ALA A 1 215 ? 17.688 9.812 1.479 1 96.44 215 ALA A N 1
ATOM 1779 C CA . ALA A 1 215 ? 17.156 11.164 1.683 1 96.44 215 ALA A CA 1
ATOM 1780 C C . ALA A 1 215 ? 16.266 11.227 2.914 1 96.44 215 ALA A C 1
ATOM 1782 O O . ALA A 1 215 ? 15.781 12.297 3.285 1 96.44 215 ALA A O 1
ATOM 1783 N N . PHE A 1 216 ? 16.078 10.062 3.547 1 97.81 216 PHE A N 1
ATOM 1784 C CA . PHE A 1 216 ? 15.148 9.984 4.668 1 97.81 216 PHE A CA 1
ATOM 1785 C C . PHE A 1 216 ? 15.898 9.742 5.973 1 97.81 216 PHE A C 1
ATOM 1787 O O . PHE A 1 216 ? 16.969 9.133 5.977 1 97.81 216 PHE A O 1
ATOM 1794 N N . GLU A 1 217 ? 15.391 10.227 7.047 1 97.75 217 GLU A N 1
ATOM 1795 C CA . GLU A 1 217 ? 15.859 9.867 8.383 1 97.75 217 GLU A CA 1
ATOM 1796 C C . GLU A 1 217 ? 14.922 8.859 9.039 1 97.75 217 GLU A C 1
ATOM 1798 O O . GLU A 1 217 ? 13.727 8.82 8.734 1 97.75 217 GLU A O 1
ATOM 1803 N N . ARG A 1 218 ? 15.422 8.078 9.883 1 96.5 218 ARG A N 1
ATOM 1804 C CA . ARG A 1 218 ? 14.594 7.199 10.695 1 96.5 218 ARG A CA 1
ATOM 1805 C C . ARG A 1 218 ? 13.82 7.992 11.75 1 96.5 218 ARG A C 1
ATOM 1807 O O . ARG A 1 218 ? 14.414 8.516 12.695 1 96.5 218 ARG A O 1
ATOM 1814 N N . PHE A 1 219 ? 12.617 8.141 11.602 1 97.62 219 PHE A N 1
ATOM 1815 C CA . PHE A 1 219 ? 11.742 8.922 12.469 1 97.62 219 PHE A CA 1
ATOM 1816 C C . PHE A 1 219 ? 11.273 8.094 13.656 1 97.62 219 PHE A C 1
ATOM 1818 O O . PHE A 1 219 ? 11.281 8.57 14.797 1 97.62 219 PHE A O 1
ATOM 1825 N N . LEU A 1 220 ? 10.812 6.84 13.32 1 93.19 220 LEU A N 1
ATOM 1826 C CA . LEU A 1 220 ? 10.477 5.859 14.352 1 93.19 220 LEU A CA 1
ATOM 1827 C C . LEU A 1 220 ? 11.055 4.492 14 1 93.19 220 LEU A C 1
ATOM 1829 O O . LEU A 1 220 ? 11.211 4.16 12.82 1 93.19 220 LEU A O 1
ATOM 1833 N N . MET B 1 1 ? 26.609 -17.391 -12.031 1 71.12 1 MET B N 1
ATOM 1834 C CA . MET B 1 1 ? 26.141 -18.375 -11.07 1 71.12 1 MET B CA 1
ATOM 1835 C C . MET B 1 1 ? 25.422 -19.531 -11.766 1 71.12 1 MET B C 1
ATOM 1837 O O . MET B 1 1 ? 24.891 -19.359 -12.867 1 71.12 1 MET B O 1
ATOM 1841 N N . ASP B 1 2 ? 25.531 -20.719 -11.125 1 83.25 2 ASP B N 1
ATOM 1842 C CA . ASP B 1 2 ? 24.953 -21.906 -11.734 1 83.25 2 ASP B CA 1
ATOM 1843 C C . ASP B 1 2 ? 23.438 -21.938 -11.555 1 83.25 2 ASP B C 1
ATOM 1845 O O . ASP B 1 2 ? 22.906 -21.328 -10.617 1 83.25 2 ASP B O 1
ATOM 1849 N N . PHE B 1 3 ? 22.75 -22.438 -12.492 1 89.69 3 PHE B N 1
ATOM 1850 C CA . PHE B 1 3 ? 21.312 -22.656 -12.445 1 89.69 3 PHE B CA 1
ATOM 1851 C C . PHE B 1 3 ? 20.938 -23.516 -11.234 1 89.69 3 PHE B C 1
ATOM 1853 O O . PHE B 1 3 ? 21.609 -24.5 -10.945 1 89.69 3 PHE B O 1
ATOM 1860 N N . ILE B 1 4 ? 19.969 -23.141 -10.5 1 91 4 ILE B N 1
ATOM 1861 C CA . ILE B 1 4 ? 19.484 -23.859 -9.32 1 91 4 ILE B CA 1
ATOM 1862 C C . ILE B 1 4 ? 18.109 -24.453 -9.617 1 91 4 ILE B C 1
ATOM 1864 O O . ILE B 1 4 ? 17.109 -23.734 -9.703 1 91 4 ILE B O 1
ATOM 1868 N N . PRO B 1 5 ? 18.016 -25.781 -9.781 1 93.06 5 PRO B N 1
ATOM 1869 C CA . PRO B 1 5 ? 16.719 -26.406 -10.023 1 93.06 5 PRO B CA 1
ATOM 1870 C C . PRO B 1 5 ? 15.867 -26.547 -8.758 1 93.06 5 PRO B C 1
ATOM 1872 O O . PRO B 1 5 ? 16.391 -26.406 -7.648 1 93.06 5 PRO B O 1
ATOM 1875 N N . ALA B 1 6 ? 14.57 -26.781 -8.914 1 93.25 6 ALA B N 1
ATOM 1876 C CA . ALA B 1 6 ? 13.688 -27.078 -7.789 1 93.25 6 ALA B CA 1
ATOM 1877 C C . ALA B 1 6 ? 14.016 -28.438 -7.18 1 93.25 6 ALA B C 1
ATOM 1879 O O . ALA B 1 6 ? 14.336 -29.391 -7.898 1 93.25 6 ALA B O 1
ATOM 1880 N N . LYS B 1 7 ? 14.07 -28.484 -5.914 1 92.94 7 LYS B N 1
ATOM 1881 C CA . LYS B 1 7 ? 14.25 -29.719 -5.164 1 92.94 7 LYS B CA 1
ATOM 1882 C C . LYS B 1 7 ? 13.203 -29.859 -4.062 1 92.94 7 LYS B C 1
ATOM 1884 O O . LYS B 1 7 ? 13.508 -29.656 -2.881 1 92.94 7 LYS B O 1
ATOM 1889 N N . GLU B 1 8 ? 12.031 -30.281 -4.441 1 93.31 8 GLU B N 1
ATOM 1890 C CA . GLU B 1 8 ? 10.859 -30.234 -3.566 1 93.31 8 GLU B CA 1
ATOM 1891 C C . GLU B 1 8 ? 11 -31.219 -2.408 1 93.31 8 GLU B C 1
ATOM 1893 O O . GLU B 1 8 ? 11.492 -32.344 -2.592 1 93.31 8 GLU B O 1
ATOM 1898 N N . SER B 1 9 ? 10.578 -30.766 -1.295 1 94.75 9 SER B N 1
ATOM 1899 C CA . SER B 1 9 ? 10.43 -31.578 -0.09 1 94.75 9 SER B CA 1
ATOM 1900 C C . SER B 1 9 ? 9.008 -31.516 0.453 1 94.75 9 SER B C 1
ATOM 1902 O O . SER B 1 9 ? 8.602 -30.5 1.021 1 94.75 9 SER B O 1
ATOM 1904 N N . PRO B 1 10 ? 8.266 -32.656 0.297 1 92.94 10 PRO B N 1
ATOM 1905 C CA . PRO B 1 10 ? 6.871 -32.656 0.736 1 92.94 10 PRO B CA 1
ATOM 1906 C C . PRO B 1 10 ? 6.715 -32.281 2.203 1 92.94 10 PRO B C 1
ATOM 1908 O O . PRO B 1 10 ? 5.773 -31.562 2.561 1 92.94 10 PRO B O 1
ATOM 1911 N N . LEU B 1 11 ? 7.598 -32.719 3.021 1 93.75 11 LEU B N 1
ATOM 1912 C CA . LEU B 1 11 ? 7.555 -32.375 4.438 1 93.75 11 LEU B CA 1
ATOM 1913 C C . LEU B 1 11 ? 7.785 -30.875 4.637 1 93.75 11 LEU B C 1
ATOM 1915 O O . LEU B 1 11 ? 7.105 -30.25 5.445 1 93.75 11 LEU B O 1
ATOM 1919 N N . PHE B 1 12 ? 8.711 -30.375 3.926 1 94.25 12 PHE B N 1
ATOM 1920 C CA . PHE B 1 12 ? 9.008 -28.953 4.043 1 94.25 12 PHE B CA 1
ATOM 1921 C C . PHE B 1 12 ? 7.844 -28.109 3.549 1 94.25 12 PHE B C 1
ATOM 1923 O O . PHE B 1 12 ? 7.508 -27.094 4.156 1 94.25 12 PHE B O 1
ATOM 1930 N N . ILE B 1 13 ? 7.23 -28.562 2.508 1 95.19 13 ILE B N 1
ATOM 1931 C CA . ILE B 1 13 ? 6.082 -27.844 1.961 1 95.19 13 ILE B CA 1
ATOM 1932 C C . ILE B 1 13 ? 4.953 -27.828 2.99 1 95.19 13 ILE B C 1
ATOM 1934 O O . ILE B 1 13 ? 4.32 -26.781 3.197 1 95.19 13 ILE B O 1
ATOM 1938 N N . LYS B 1 14 ? 4.738 -28.922 3.695 1 94.69 14 LYS B N 1
ATOM 1939 C CA . LYS B 1 14 ? 3.707 -28.984 4.727 1 94.69 14 LYS B CA 1
ATOM 1940 C C . LYS B 1 14 ? 4.016 -28.031 5.875 1 94.69 14 LYS B C 1
ATOM 1942 O O . LYS B 1 14 ? 3.127 -27.328 6.359 1 94.69 14 LYS B O 1
ATOM 1947 N N . LEU B 1 15 ? 5.242 -27.984 6.266 1 95 15 LEU B N 1
ATOM 1948 C CA . LEU B 1 15 ? 5.668 -27.109 7.348 1 95 15 LEU B CA 1
ATOM 1949 C C . LEU B 1 15 ? 5.539 -25.641 6.941 1 95 15 LEU B C 1
ATOM 1951 O O . LEU B 1 15 ? 5.023 -24.828 7.707 1 95 15 LEU B O 1
ATOM 1955 N N . LEU B 1 16 ? 5.996 -25.391 5.754 1 95 16 LEU B N 1
ATOM 1956 C CA . LEU B 1 16 ? 5.961 -24 5.297 1 95 16 LEU B CA 1
ATOM 1957 C C . LEU B 1 16 ? 4.527 -23.547 5.047 1 95 16 LEU B C 1
ATOM 1959 O O . LEU B 1 16 ? 4.207 -22.375 5.223 1 95 16 LEU B O 1
ATOM 1963 N N . ARG B 1 17 ? 3.734 -24.484 4.641 1 95.06 17 ARG B N 1
ATOM 1964 C CA . ARG B 1 17 ? 2.312 -24.203 4.48 1 95.06 17 ARG B CA 1
ATOM 1965 C C . ARG B 1 17 ? 1.709 -23.656 5.773 1 95.06 17 ARG B C 1
ATOM 1967 O O . ARG B 1 17 ? 1.033 -22.625 5.766 1 95.06 17 ARG B O 1
ATOM 1974 N N . LEU B 1 18 ? 1.96 -24.328 6.867 1 95.56 18 LEU B N 1
ATOM 1975 C CA . LEU B 1 18 ? 1.444 -23.922 8.164 1 95.56 18 LEU B CA 1
ATOM 1976 C C . LEU B 1 18 ? 2.051 -22.578 8.594 1 95.56 18 LEU B C 1
ATOM 1978 O O . LEU B 1 18 ? 1.337 -21.688 9.047 1 95.56 18 LEU B O 1
ATOM 1982 N N . TYR B 1 19 ? 3.326 -22.547 8.414 1 95.88 19 TYR B N 1
ATOM 1983 C CA . TYR B 1 19 ? 4.02 -21.312 8.75 1 95.88 19 TYR B CA 1
ATOM 1984 C C . TYR B 1 19 ? 3.432 -20.125 7.988 1 95.88 19 TYR B C 1
ATOM 1986 O O . TYR B 1 19 ? 3.166 -19.078 8.57 1 95.88 19 TYR B O 1
ATOM 1994 N N . THR B 1 20 ? 3.268 -20.297 6.711 1 95.81 20 THR B N 1
ATOM 1995 C CA . THR B 1 20 ? 2.73 -19.234 5.855 1 95.81 20 THR B CA 1
ATOM 1996 C C . THR B 1 20 ? 1.328 -18.844 6.305 1 95.81 20 THR B C 1
ATOM 1998 O O . THR B 1 20 ? 1.022 -17.656 6.422 1 95.81 20 THR B O 1
ATOM 2001 N N . TRP B 1 21 ? 0.536 -19.797 6.59 1 96.31 21 TRP B N 1
ATOM 2002 C CA . TRP B 1 21 ? -0.82 -19.531 7.066 1 96.31 21 TRP B CA 1
ATOM 2003 C C . TRP B 1 21 ? -0.8 -18.703 8.344 1 96.31 21 TRP B C 1
ATOM 2005 O O . TRP B 1 21 ? -1.495 -17.688 8.445 1 96.31 21 TRP B O 1
ATOM 2015 N N . LEU B 1 22 ? 0.003 -19.047 9.289 1 97.19 22 LEU B N 1
ATOM 2016 C CA . LEU B 1 22 ? 0.096 -18.344 10.562 1 97.19 22 LEU B CA 1
ATOM 2017 C C . LEU B 1 22 ? 0.647 -16.938 10.375 1 97.19 22 LEU B C 1
ATOM 2019 O O . LEU B 1 22 ? 0.185 -15.992 11.023 1 97.19 22 LEU B O 1
ATOM 2023 N N . LEU B 1 23 ? 1.646 -16.875 9.5 1 97.5 23 LEU B N 1
ATOM 2024 C CA . LEU B 1 23 ? 2.266 -15.578 9.25 1 97.5 23 LEU B CA 1
ATOM 2025 C C . LEU B 1 23 ? 1.266 -14.602 8.633 1 97.5 23 LEU B C 1
ATOM 2027 O O . LEU B 1 23 ? 1.203 -13.438 9.023 1 97.5 23 LEU B O 1
ATOM 2031 N N . PHE B 1 24 ? 0.498 -15.055 7.641 1 98.38 24 PHE B N 1
ATOM 2032 C CA . PHE B 1 24 ? -0.523 -14.211 7.031 1 98.38 24 PHE B CA 1
ATOM 2033 C C . PHE B 1 24 ? -1.573 -13.805 8.055 1 98.38 24 PHE B C 1
ATOM 2035 O O . PHE B 1 24 ? -1.997 -12.648 8.094 1 98.38 24 PHE B O 1
ATOM 2042 N N . LYS B 1 25 ? -1.985 -14.719 8.922 1 97.38 25 LYS B N 1
ATOM 2043 C CA . LYS B 1 25 ? -2.975 -14.414 9.953 1 97.38 25 LYS B CA 1
ATOM 2044 C C . LYS B 1 25 ? -2.441 -13.375 10.938 1 97.38 25 LYS B C 1
ATOM 2046 O O . LYS B 1 25 ? -3.203 -12.555 11.453 1 97.38 25 LYS B O 1
ATOM 2051 N N . ARG B 1 26 ? -1.196 -13.43 11.148 1 97.12 26 ARG B N 1
ATOM 2052 C CA . ARG B 1 26 ? -0.57 -12.516 12.094 1 97.12 26 ARG B CA 1
ATOM 2053 C C . ARG B 1 26 ? -0.425 -11.117 11.5 1 97.12 26 ARG B C 1
ATOM 2055 O O . ARG B 1 26 ? -0.607 -10.117 12.195 1 97.12 26 ARG B O 1
ATOM 2062 N N . ARG B 1 27 ? -0.125 -11.016 10.242 1 97.81 27 ARG B N 1
ATOM 2063 C CA . ARG B 1 27 ? 0.3 -9.75 9.656 1 97.81 27 ARG B CA 1
ATOM 2064 C C . ARG B 1 27 ? -0.87 -9.039 8.984 1 97.81 27 ARG B C 1
ATOM 2066 O O . ARG B 1 27 ? -0.852 -7.816 8.82 1 97.81 27 ARG B O 1
ATOM 2073 N N . PHE B 1 28 ? -1.857 -9.773 8.547 1 98.25 28 PHE B N 1
ATOM 2074 C CA . PHE B 1 28 ? -3.004 -9.188 7.859 1 98.25 28 PHE B CA 1
ATOM 2075 C C . PHE B 1 28 ? -4.262 -9.305 8.711 1 98.25 28 PHE B C 1
ATOM 2077 O O . PHE B 1 28 ? -4.477 -10.32 9.375 1 98.25 28 PHE B O 1
ATOM 2084 N N . SER B 1 29 ? -5.055 -8.227 8.773 1 97.62 29 SER B N 1
ATOM 2085 C CA . SER B 1 29 ? -6.348 -8.312 9.445 1 97.62 29 SER B CA 1
ATOM 2086 C C . SER B 1 29 ? -7.301 -9.234 8.695 1 97.62 29 SER B C 1
ATOM 2088 O O . SER B 1 29 ? -8.125 -9.914 9.305 1 97.62 29 SER B O 1
ATOM 2090 N N . ARG B 1 30 ? -7.168 -9.188 7.34 1 97.62 30 ARG B N 1
ATOM 2091 C CA . ARG B 1 30 ? -7.988 -10.031 6.48 1 97.62 30 ARG B CA 1
ATOM 2092 C C . ARG B 1 30 ? -7.297 -10.297 5.148 1 97.62 30 ARG B C 1
ATOM 2094 O O . ARG B 1 30 ? -6.574 -9.438 4.637 1 97.62 30 ARG B O 1
ATOM 2101 N N . VAL B 1 31 ? -7.492 -11.484 4.656 1 98.44 31 VAL B N 1
ATOM 2102 C CA . VAL B 1 31 ? -7.117 -11.828 3.291 1 98.44 31 VAL B CA 1
ATOM 2103 C C . VAL B 1 31 ? -8.367 -12.18 2.482 1 98.44 31 VAL B C 1
ATOM 2105 O O . VAL B 1 31 ? -9.125 -13.078 2.852 1 98.44 31 VAL B O 1
ATOM 2108 N N . TRP B 1 32 ? -8.547 -11.406 1.474 1 98.5 32 TRP B N 1
ATOM 2109 C CA . TRP B 1 32 ? -9.719 -11.555 0.609 1 98.5 32 TRP B CA 1
ATOM 2110 C C . TRP B 1 32 ? -9.328 -12.195 -0.721 1 98.5 32 TRP B C 1
ATOM 2112 O O . TRP B 1 32 ? -8.273 -11.891 -1.278 1 98.5 32 TRP B O 1
ATOM 2122 N N . LEU B 1 33 ? -10.227 -13.102 -1.288 1 98.56 33 LEU B N 1
ATOM 2123 C CA . LEU B 1 33 ? -9.953 -13.773 -2.553 1 98.56 33 LEU B CA 1
ATOM 2124 C C . LEU B 1 33 ? -11.172 -13.719 -3.471 1 98.56 33 LEU B C 1
ATOM 2126 O O . LEU B 1 33 ? -12.289 -14.023 -3.047 1 98.56 33 LEU B O 1
ATOM 2130 N N . LYS B 1 34 ? -10.984 -13.234 -4.594 1 98.56 34 LYS B N 1
ATOM 2131 C CA . LYS B 1 34 ? -11.906 -13.398 -5.719 1 98.56 34 LYS B CA 1
ATOM 2132 C C . LYS B 1 34 ? -11.305 -14.312 -6.785 1 98.56 34 LYS B C 1
ATOM 2134 O O . LYS B 1 34 ? -10.219 -14.031 -7.301 1 98.56 34 LYS B O 1
ATOM 2139 N N . GLN B 1 35 ? -11.914 -15.352 -7.113 1 98.12 35 GLN B N 1
ATOM 2140 C CA . GLN B 1 35 ? -11.336 -16.359 -7.996 1 98.12 35 GLN B CA 1
ATOM 2141 C C . GLN B 1 35 ? -12.258 -16.656 -9.18 1 98.12 35 GLN B C 1
ATOM 2143 O O . GLN B 1 35 ? -13.266 -17.344 -9.031 1 98.12 35 GLN B O 1
ATOM 2148 N N . ASP B 1 36 ? -11.844 -16.25 -10.359 1 97.62 36 ASP B N 1
ATOM 2149 C CA . ASP B 1 36 ? -12.633 -16.469 -11.57 1 97.62 36 ASP B CA 1
ATOM 2150 C C . ASP B 1 36 ? -12.125 -17.672 -12.359 1 97.62 36 ASP B C 1
ATOM 2152 O O . ASP B 1 36 ? -12.672 -18 -13.414 1 97.62 36 ASP B O 1
ATOM 2156 N N . TYR B 1 37 ? -11.023 -18.312 -11.898 1 98 37 TYR B N 1
ATOM 2157 C CA . TYR B 1 37 ? -10.438 -19.5 -12.508 1 98 37 TYR B CA 1
ATOM 2158 C C . TYR B 1 37 ? -10.164 -20.562 -11.453 1 98 37 TYR B C 1
ATOM 2160 O O . TYR B 1 37 ? -9.57 -20.281 -10.406 1 98 37 TYR B O 1
ATOM 2168 N N . GLN B 1 38 ? -10.547 -21.75 -11.719 1 96.5 38 GLN B N 1
ATOM 2169 C CA . GLN B 1 38 ? -10.273 -22.891 -10.859 1 96.5 38 GLN B CA 1
ATOM 2170 C C . GLN B 1 38 ? -9.703 -24.062 -11.664 1 96.5 38 GLN B C 1
ATOM 2172 O O . GLN B 1 38 ? -10.398 -24.641 -12.492 1 96.5 38 GLN B O 1
ATOM 2177 N N . PRO B 1 39 ? -8.461 -24.328 -11.352 1 96.81 39 PRO B N 1
ATOM 2178 C CA . PRO B 1 39 ? -7.879 -25.469 -12.062 1 96.81 39 PRO B CA 1
ATOM 2179 C C . PRO B 1 39 ? -8.469 -26.797 -11.609 1 96.81 39 PRO B C 1
ATOM 2181 O O . PRO B 1 39 ? -9.008 -26.906 -10.5 1 96.81 39 PRO B O 1
ATOM 2184 N N . ASP B 1 40 ? -8.367 -27.781 -12.516 1 92.06 40 ASP B N 1
ATOM 2185 C CA . ASP B 1 40 ? -8.75 -29.156 -12.164 1 92.06 40 ASP B CA 1
ATOM 2186 C C . ASP B 1 40 ? -7.559 -30.109 -12.289 1 92.06 40 ASP B C 1
ATOM 2188 O O . ASP B 1 40 ? -6.414 -29.656 -12.414 1 92.06 40 ASP B O 1
ATOM 2192 N N . GLY B 1 41 ? -7.77 -31.344 -12.156 1 91.31 41 GLY B N 1
ATOM 2193 C CA . GLY B 1 41 ? -6.691 -32.312 -12.102 1 91.31 41 GLY B CA 1
ATOM 2194 C C . GLY B 1 41 ? -5.953 -32.469 -13.422 1 91.31 41 GLY B C 1
ATOM 2195 O O . GLY B 1 41 ? -4.891 -33.094 -13.477 1 91.31 41 GLY B O 1
ATOM 2196 N N . GLN B 1 42 ? -6.398 -31.875 -14.484 1 92.19 42 GLN B N 1
ATOM 2197 C CA . GLN B 1 42 ? -5.77 -32 -15.797 1 92.19 42 GLN B CA 1
ATOM 2198 C C . GLN B 1 42 ? -5.262 -30.641 -16.281 1 92.19 42 GLN B C 1
ATOM 2200 O O . GLN B 1 42 ? -4.641 -30.562 -17.344 1 92.19 42 GLN B O 1
ATOM 2205 N N . SER B 1 43 ? -5.484 -29.656 -15.516 1 95.94 43 SER B N 1
ATOM 2206 C CA . SER B 1 43 ? -5.145 -28.297 -15.93 1 95.94 43 SER B CA 1
ATOM 2207 C C . SER B 1 43 ? -3.635 -28.078 -15.922 1 95.94 43 SER B C 1
ATOM 2209 O O . SER B 1 43 ? -2.932 -28.609 -15.062 1 95.94 43 SER B O 1
ATOM 2211 N N . LYS B 1 44 ? -3.17 -27.469 -16.953 1 97.38 44 LYS B N 1
ATOM 2212 C CA . LYS B 1 44 ? -1.854 -26.828 -16.984 1 97.38 44 LYS B CA 1
ATOM 2213 C C . LYS B 1 44 ? -1.971 -25.312 -17 1 97.38 44 LYS B C 1
ATOM 2215 O O . LYS B 1 44 ? -2.652 -24.75 -17.859 1 97.38 44 LYS B O 1
ATOM 2220 N N . THR B 1 45 ? -1.353 -24.688 -16.016 1 98.31 45 THR B N 1
ATOM 2221 C CA . THR B 1 45 ? -1.656 -23.266 -15.828 1 98.31 45 THR B CA 1
ATOM 2222 C C . THR B 1 45 ? -0.379 -22.469 -15.602 1 98.31 45 THR B C 1
ATOM 2224 O O . THR B 1 45 ? 0.512 -22.891 -14.875 1 98.31 45 THR B O 1
ATOM 2227 N N . ILE B 1 46 ? -0.235 -21.344 -16.266 1 98.38 46 ILE B N 1
ATOM 2228 C CA . ILE B 1 46 ? 0.728 -20.312 -15.914 1 98.38 46 ILE B CA 1
ATOM 2229 C C . ILE B 1 46 ? 0.014 -19.172 -15.188 1 98.38 46 ILE B C 1
ATOM 2231 O O . ILE B 1 46 ? -0.852 -18.5 -15.766 1 98.38 46 ILE B O 1
ATOM 2235 N N . TYR B 1 47 ? 0.314 -18.969 -13.938 1 98.69 47 TYR B N 1
ATOM 2236 C CA . TYR B 1 47 ? -0.158 -17.812 -13.188 1 98.69 47 TYR B CA 1
ATOM 2237 C C . TYR B 1 47 ? 0.849 -16.672 -13.25 1 98.69 47 TYR B C 1
ATOM 2239 O O . TYR B 1 47 ? 2.023 -16.844 -12.922 1 98.69 47 TYR B O 1
ATOM 2247 N N . TYR B 1 48 ? 0.422 -15.547 -13.703 1 98.44 48 TYR B N 1
ATOM 2248 C CA . TYR B 1 48 ? 1.31 -14.391 -13.688 1 98.44 48 TYR B CA 1
ATOM 2249 C C . TYR B 1 48 ? 0.736 -13.273 -12.828 1 98.44 48 TYR B C 1
ATOM 2251 O O . TYR B 1 48 ? -0.48 -13.062 -12.805 1 98.44 48 TYR B O 1
ATOM 2259 N N . LEU B 1 49 ? 1.6 -12.641 -12.031 1 98.19 49 LEU B N 1
ATOM 2260 C CA . LEU B 1 49 ? 1.184 -11.711 -10.984 1 98.19 49 LEU B CA 1
ATOM 2261 C C . LEU B 1 49 ? 1.981 -10.414 -11.062 1 98.19 49 LEU B C 1
ATOM 2263 O O . LEU B 1 49 ? 3.051 -10.375 -11.672 1 98.19 49 LEU B O 1
ATOM 2267 N N . ASN B 1 50 ? 1.372 -9.336 -10.453 1 96.06 50 ASN B N 1
ATOM 2268 C CA . ASN B 1 50 ? 2.174 -8.133 -10.234 1 96.06 50 ASN B CA 1
ATOM 2269 C C . ASN B 1 50 ? 3.17 -8.32 -9.094 1 96.06 50 ASN B C 1
ATOM 2271 O O . ASN B 1 50 ? 2.904 -9.07 -8.148 1 96.06 50 ASN B O 1
ATOM 2275 N N . HIS B 1 51 ? 4.316 -7.688 -9.172 1 94.62 51 HIS B N 1
ATOM 22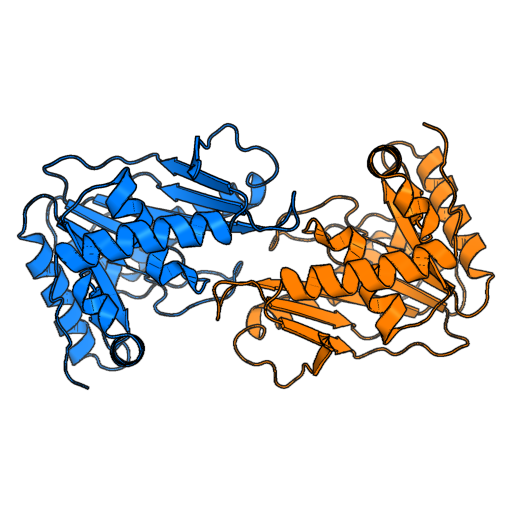76 C CA . HIS B 1 51 ? 5.449 -7.859 -8.266 1 94.62 51 HIS B CA 1
ATOM 2277 C C . HIS B 1 51 ? 5.707 -6.59 -7.465 1 94.62 51 HIS B C 1
ATOM 2279 O O . HIS B 1 51 ? 6.449 -5.711 -7.906 1 94.62 51 HIS B O 1
ATOM 2285 N N . HIS B 1 52 ? 5.176 -6.551 -6.184 1 90.44 52 HIS B N 1
ATOM 2286 C CA . HIS B 1 52 ? 5.316 -5.242 -5.555 1 90.44 52 HIS B CA 1
ATOM 2287 C C . HIS B 1 52 ? 5.629 -5.379 -4.066 1 90.44 52 HIS B C 1
ATOM 2289 O O . HIS B 1 52 ? 5.684 -4.379 -3.348 1 90.44 52 HIS B O 1
ATOM 2295 N N . SER B 1 53 ? 5.863 -6.648 -3.607 1 93.69 53 SER B N 1
ATOM 2296 C CA . SER B 1 53 ? 6.016 -6.711 -2.156 1 93.69 53 SER B CA 1
ATOM 2297 C C . SER B 1 53 ? 6.859 -7.91 -1.74 1 93.69 53 SER B C 1
ATOM 2299 O O . SER B 1 53 ? 7.082 -8.828 -2.535 1 93.69 53 SER B O 1
ATOM 2301 N N . TRP B 1 54 ? 7.285 -7.883 -0.487 1 93.56 54 TRP B N 1
ATOM 2302 C CA . TRP B 1 54 ? 7.965 -8.984 0.193 1 93.56 54 TRP B CA 1
ATOM 2303 C C . TRP B 1 54 ? 7.117 -10.25 0.17 1 93.56 54 TRP B C 1
ATOM 2305 O O . TRP B 1 54 ? 7.641 -11.352 0.029 1 93.56 54 TRP B O 1
ATOM 2315 N N . TRP B 1 55 ? 5.875 -10.148 0.157 1 96.19 55 TRP B N 1
ATOM 2316 C CA . TRP B 1 55 ? 4.922 -11.242 0.282 1 96.19 55 TRP B CA 1
ATOM 2317 C C . TRP B 1 55 ? 4.82 -12.023 -1.022 1 96.19 55 TRP B C 1
ATOM 2319 O O . TRP B 1 55 ? 4.289 -13.141 -1.044 1 96.19 55 TRP B O 1
ATOM 2329 N N . ASP B 1 56 ? 5.328 -11.492 -2.066 1 95.12 56 ASP B N 1
ATOM 2330 C CA . ASP B 1 56 ? 5.27 -12.117 -3.385 1 95.12 56 ASP B CA 1
ATOM 2331 C C . ASP B 1 56 ? 5.922 -13.5 -3.367 1 95.12 56 ASP B C 1
ATOM 2333 O O . ASP B 1 56 ? 5.539 -14.375 -4.141 1 95.12 56 ASP B O 1
ATOM 2337 N N . GLY B 1 57 ? 6.785 -13.688 -2.434 1 93.62 57 GLY B N 1
ATOM 2338 C CA . GLY B 1 57 ? 7.457 -14.977 -2.334 1 93.62 57 GLY B CA 1
ATOM 2339 C C . GLY B 1 57 ? 6.59 -16.047 -1.706 1 93.62 57 GLY B C 1
ATOM 2340 O O . GLY B 1 57 ? 6.832 -17.25 -1.903 1 93.62 57 GLY B O 1
ATOM 2341 N N . LEU B 1 58 ? 5.535 -15.641 -1.013 1 96.44 58 LEU B N 1
ATOM 2342 C CA . LEU B 1 58 ? 4.766 -16.609 -0.244 1 96.44 58 LEU B CA 1
ATOM 2343 C C . LEU B 1 58 ? 3.334 -16.703 -0.758 1 96.44 58 LEU B C 1
ATOM 2345 O O . LEU B 1 58 ? 2.633 -17.688 -0.496 1 96.44 58 LEU B O 1
ATOM 2349 N N . ILE B 1 59 ? 2.865 -15.703 -1.526 1 98 59 ILE B N 1
ATOM 2350 C CA . ILE B 1 59 ? 1.485 -15.648 -1.999 1 98 59 ILE B CA 1
ATOM 2351 C C . ILE B 1 59 ? 1.211 -16.828 -2.932 1 98 59 ILE B C 1
ATOM 2353 O O . ILE B 1 59 ? 0.177 -17.484 -2.818 1 98 59 ILE B O 1
ATOM 2357 N N . PRO B 1 60 ? 2.186 -17.188 -3.846 1 97.81 60 PRO B N 1
ATOM 2358 C CA . PRO B 1 60 ? 1.953 -18.359 -4.68 1 97.81 60 PRO B CA 1
ATOM 2359 C C . PRO B 1 60 ? 1.772 -19.641 -3.855 1 97.81 60 PRO B C 1
ATOM 2361 O O . PRO B 1 60 ? 0.896 -20.453 -4.156 1 97.81 60 PRO B O 1
ATOM 2364 N N . LEU B 1 61 ? 2.627 -19.781 -2.83 1 97 61 LEU B N 1
ATOM 2365 C CA . LEU B 1 61 ? 2.51 -20.953 -1.962 1 97 61 LEU B CA 1
ATOM 2366 C C . LEU B 1 61 ? 1.149 -20.984 -1.271 1 97 61 LEU B C 1
ATOM 2368 O O . LEU B 1 61 ? 0.494 -22.031 -1.227 1 97 61 LEU B O 1
ATOM 2372 N N . LEU B 1 62 ? 0.722 -19.859 -0.764 1 97.69 62 LEU B N 1
ATOM 2373 C CA . LEU B 1 62 ? -0.57 -19.75 -0.096 1 97.69 62 LEU B CA 1
ATOM 2374 C C . LEU B 1 62 ? -1.703 -20.156 -1.03 1 97.69 62 LEU B C 1
ATOM 2376 O O . LEU B 1 62 ? -2.518 -21.016 -0.684 1 97.69 62 LEU B O 1
ATOM 2380 N N . LEU B 1 63 ? -1.741 -19.578 -2.207 1 98.19 63 LEU B N 1
ATOM 2381 C CA . LEU B 1 63 ? -2.805 -19.844 -3.172 1 98.19 63 LEU B CA 1
ATOM 2382 C C . LEU B 1 63 ? -2.797 -21.297 -3.609 1 98.19 63 LEU B C 1
ATOM 2384 O O . LEU B 1 63 ? -3.852 -21.938 -3.684 1 98.19 63 LEU B O 1
ATOM 2388 N N . ASN B 1 64 ? -1.575 -21.797 -3.881 1 97.62 64 ASN B N 1
ATOM 2389 C CA . ASN B 1 64 ? -1.509 -23.156 -4.398 1 97.62 64 ASN B CA 1
ATOM 2390 C C . ASN B 1 64 ? -1.914 -24.188 -3.34 1 97.62 64 ASN B C 1
ATOM 2392 O O . ASN B 1 64 ? -2.703 -25.094 -3.617 1 97.62 64 ASN B O 1
ATOM 2396 N N . GLU B 1 65 ? -1.426 -24.031 -2.133 1 96.75 65 GLU B N 1
ATOM 2397 C CA . GLU B 1 65 ? -1.63 -25.047 -1.095 1 96.75 65 GLU B CA 1
ATOM 2398 C C . GLU B 1 65 ? -3.064 -25.016 -0.577 1 96.75 65 GLU B C 1
ATOM 2400 O O . GLU B 1 65 ? -3.609 -26.047 -0.188 1 96.75 65 GLU B O 1
ATOM 2405 N N . TYR B 1 66 ? -3.721 -23.906 -0.687 1 96.81 66 TYR B N 1
ATOM 2406 C CA . TYR B 1 66 ? -5.016 -23.812 -0.026 1 96.81 66 TYR B CA 1
ATOM 2407 C C . TYR B 1 66 ? -6.141 -23.688 -1.046 1 96.81 66 TYR B C 1
ATOM 2409 O O . TYR B 1 66 ? -7.32 -23.766 -0.692 1 96.81 66 TYR B O 1
ATOM 2417 N N . ARG B 1 67 ? -5.801 -23.547 -2.316 1 96.81 67 ARG B N 1
ATOM 2418 C CA . ARG B 1 67 ? -6.887 -23.359 -3.271 1 96.81 67 ARG B CA 1
ATOM 2419 C C . ARG B 1 67 ? -6.641 -24.172 -4.539 1 96.81 67 ARG B C 1
ATOM 2421 O O . ARG B 1 67 ? -7.461 -25.016 -4.918 1 96.81 67 ARG B O 1
ATOM 2428 N N . PHE B 1 68 ? -5.465 -24.016 -5.203 1 97.56 68 PHE B N 1
ATOM 2429 C CA . PHE B 1 68 ? -5.258 -24.562 -6.543 1 97.56 68 PHE B CA 1
ATOM 2430 C C . PHE B 1 68 ? -4.867 -26.031 -6.477 1 97.56 68 PHE B C 1
ATOM 2432 O O . PHE B 1 68 ? -5.312 -26.828 -7.297 1 97.56 68 PHE B O 1
ATOM 2439 N N . ARG B 1 69 ? -3.953 -26.391 -5.555 1 95.69 69 ARG B N 1
ATOM 2440 C CA . ARG B 1 69 ? -3.496 -27.766 -5.316 1 95.69 69 ARG B CA 1
ATOM 2441 C C . ARG B 1 69 ? -2.922 -28.375 -6.586 1 95.69 69 ARG B C 1
ATOM 2443 O O . ARG B 1 69 ? -3.258 -29.516 -6.938 1 95.69 69 ARG B O 1
ATOM 2450 N N . GLN B 1 70 ? -2.152 -27.609 -7.262 1 97.44 70 GLN B N 1
ATOM 2451 C CA . GLN B 1 70 ? -1.451 -28.109 -8.438 1 97.44 70 GLN B CA 1
ATOM 2452 C C . GLN B 1 70 ? 0.005 -28.438 -8.117 1 97.44 70 GLN B C 1
ATOM 2454 O O . GLN B 1 70 ? 0.468 -28.203 -7 1 97.44 70 GLN B O 1
ATOM 2459 N N . GLN B 1 71 ? 0.647 -29.125 -9.055 1 96.12 71 GLN B N 1
ATOM 2460 C CA . GLN B 1 71 ? 2.094 -29.297 -8.969 1 96.12 71 GLN B CA 1
ATOM 2461 C C . GLN B 1 71 ? 2.824 -28.031 -9.414 1 96.12 71 GLN B C 1
ATOM 2463 O O . GLN B 1 71 ? 3.178 -27.891 -10.586 1 96.12 71 GLN B O 1
ATOM 2468 N N . ALA B 1 72 ? 3.066 -27.203 -8.469 1 97 72 ALA B N 1
ATOM 2469 C CA . ALA B 1 72 ? 3.459 -25.828 -8.773 1 97 72 ALA B CA 1
ATOM 2470 C C . ALA B 1 72 ? 4.977 -25.688 -8.812 1 97 72 ALA B C 1
ATOM 2472 O O . ALA B 1 72 ? 5.688 -26.359 -8.062 1 97 72 ALA B O 1
ATOM 2473 N N . ARG B 1 73 ? 5.434 -24.844 -9.695 1 97.12 73 ARG B N 1
ATOM 2474 C CA . ARG B 1 73 ? 6.777 -24.281 -9.719 1 97.12 73 ARG B CA 1
ATOM 2475 C C . ARG B 1 73 ? 6.73 -22.766 -9.688 1 97.12 73 ARG B C 1
ATOM 2477 O O . ARG B 1 73 ? 5.691 -22.156 -9.969 1 97.12 73 ARG B O 1
ATOM 2484 N N . ALA B 1 74 ? 7.828 -22.172 -9.281 1 96.88 74 ALA B N 1
ATOM 2485 C CA . ALA B 1 74 ? 7.973 -20.719 -9.32 1 96.88 74 ALA B CA 1
ATOM 2486 C C . ALA B 1 74 ? 9.367 -20.312 -9.789 1 96.88 74 ALA B C 1
ATOM 2488 O O . ALA B 1 74 ? 10.359 -20.953 -9.43 1 96.88 74 ALA B O 1
ATOM 2489 N N . MET B 1 75 ? 9.391 -19.344 -10.594 1 94.62 75 MET B N 1
ATOM 2490 C CA . MET B 1 75 ? 10.664 -18.797 -11.055 1 94.62 75 MET B CA 1
ATOM 2491 C C . MET B 1 75 ? 11.133 -17.672 -10.133 1 94.62 75 MET B C 1
ATOM 2493 O O . MET B 1 75 ? 10.359 -16.75 -9.82 1 94.62 75 MET B O 1
ATOM 2497 N N . MET B 1 76 ? 12.422 -17.734 -9.711 1 92.94 76 MET B N 1
ATOM 2498 C CA . MET B 1 76 ? 12.969 -16.75 -8.789 1 92.94 76 MET B CA 1
ATOM 2499 C C . MET B 1 76 ? 14.391 -16.359 -9.18 1 92.94 76 MET B C 1
ATOM 2501 O O . MET B 1 76 ? 15.156 -17.203 -9.664 1 92.94 76 MET B O 1
ATOM 2505 N N . GLU B 1 77 ? 14.68 -15.117 -8.961 1 91.38 77 GLU B N 1
ATOM 2506 C CA . GLU B 1 77 ? 16.031 -14.641 -9.25 1 91.38 77 GLU B CA 1
ATOM 2507 C C . GLU B 1 77 ? 17.078 -15.461 -8.508 1 91.38 77 GLU B C 1
ATOM 2509 O O . GLU B 1 77 ? 16.906 -15.758 -7.324 1 91.38 77 GLU B O 1
ATOM 2514 N N . ASP B 1 78 ? 18.188 -15.711 -9.211 1 91.5 78 ASP B N 1
ATOM 2515 C CA . ASP B 1 78 ? 19.203 -16.594 -8.672 1 91.5 78 ASP B CA 1
ATOM 2516 C C . ASP B 1 78 ? 19.828 -16.016 -7.398 1 91.5 78 ASP B C 1
ATOM 2518 O O . ASP B 1 78 ? 20 -16.734 -6.41 1 91.5 78 ASP B O 1
ATOM 2522 N N . ARG B 1 79 ? 20.156 -14.734 -7.355 1 89.31 79 ARG B N 1
ATOM 2523 C CA . ARG B 1 79 ? 20.75 -14.102 -6.184 1 89.31 79 ARG B CA 1
ATOM 2524 C C . ARG B 1 79 ? 19.844 -14.234 -4.965 1 89.31 79 ARG B C 1
ATOM 2526 O O . ARG B 1 79 ? 20.328 -14.492 -3.857 1 89.31 79 ARG B O 1
ATOM 2533 N N . GLN B 1 80 ? 18.531 -14.102 -5.168 1 87.75 80 GLN B N 1
ATOM 2534 C CA . GLN B 1 80 ? 17.578 -14.234 -4.078 1 87.75 80 GLN B CA 1
ATOM 2535 C C . GLN B 1 80 ? 17.5 -15.68 -3.592 1 87.75 80 GLN B C 1
ATOM 2537 O O . GLN B 1 80 ? 17.344 -15.93 -2.395 1 87.75 80 GLN B O 1
ATOM 2542 N N . MET B 1 81 ? 17.609 -16.562 -4.48 1 90.56 81 MET B N 1
ATOM 2543 C CA . MET B 1 81 ? 17.531 -17.969 -4.102 1 90.56 81 MET B CA 1
ATOM 2544 C C . MET B 1 81 ? 18.766 -18.391 -3.299 1 90.56 81 MET B C 1
ATOM 2546 O O . MET B 1 81 ? 18.672 -19.25 -2.424 1 90.56 81 MET B O 1
ATOM 2550 N N . VAL B 1 82 ? 19.891 -17.812 -3.646 1 89.69 82 VAL B N 1
ATOM 2551 C CA . VAL B 1 82 ? 21.094 -18.094 -2.877 1 89.69 82 VAL B CA 1
ATOM 2552 C C . VAL B 1 82 ? 20.938 -17.562 -1.455 1 89.69 82 VAL B C 1
ATOM 2554 O O . VAL B 1 82 ? 21.312 -18.219 -0.489 1 89.69 82 VAL B O 1
ATOM 2557 N N . GLU B 1 83 ? 20.344 -16.422 -1.358 1 88.81 83 GLU B N 1
ATOM 2558 C CA . GLU B 1 83 ? 20.109 -15.805 -0.052 1 88.81 83 GLU B CA 1
ATOM 2559 C C . GLU B 1 83 ? 19.047 -16.562 0.731 1 88.81 83 GLU B C 1
ATOM 2561 O O . GLU B 1 83 ? 19.094 -16.625 1.961 1 88.81 83 GLU B O 1
ATOM 2566 N N . HIS B 1 84 ? 18.062 -17.109 -0.008 1 90.31 84 HIS B N 1
ATOM 2567 C CA . HIS B 1 84 ? 16.953 -17.859 0.583 1 90.31 84 HIS B CA 1
ATOM 2568 C C . HIS B 1 84 ? 16.812 -19.234 -0.039 1 90.31 84 HIS B C 1
ATOM 2570 O O . HIS B 1 84 ? 15.844 -19.516 -0.738 1 90.31 84 HIS B O 1
ATOM 2576 N N . PRO B 1 85 ? 17.641 -20.125 0.341 1 89.38 85 PRO B N 1
ATOM 2577 C CA . PRO B 1 85 ? 17.719 -21.422 -0.338 1 89.38 85 PRO B CA 1
ATOM 2578 C C . PRO B 1 85 ? 16.5 -22.312 -0.069 1 89.38 85 PRO B C 1
ATOM 2580 O O . PRO B 1 85 ? 16.25 -23.266 -0.812 1 89.38 85 PRO B O 1
ATOM 2583 N N . PHE B 1 86 ? 15.742 -22 0.936 1 91 86 PHE B N 1
ATOM 2584 C CA . PHE B 1 86 ? 14.602 -22.828 1.275 1 91 86 PHE B CA 1
ATOM 2585 C C . PHE B 1 86 ? 13.539 -22.766 0.183 1 91 86 PHE B C 1
ATOM 2587 O O . PHE B 1 86 ? 12.656 -23.625 0.121 1 91 86 PHE B O 1
ATOM 2594 N N . PHE B 1 87 ? 13.578 -21.781 -0.674 1 92.56 87 PHE B N 1
ATOM 2595 C CA . PHE B 1 87 ? 12.602 -21.672 -1.75 1 92.56 87 PHE B CA 1
ATOM 2596 C C . PHE B 1 87 ? 12.727 -22.844 -2.723 1 92.56 87 PHE B C 1
ATOM 2598 O O . PHE B 1 87 ? 11.742 -23.25 -3.34 1 92.56 87 PHE B O 1
ATOM 2605 N N . GLN B 1 88 ? 13.906 -23.422 -2.846 1 93.25 88 GLN B N 1
ATOM 2606 C CA . GLN B 1 88 ? 14.102 -24.594 -3.682 1 93.25 88 GLN B CA 1
ATOM 2607 C C . GLN B 1 88 ? 13.219 -25.75 -3.217 1 93.25 88 GLN B C 1
ATOM 2609 O O . GLN B 1 88 ? 12.727 -26.531 -4.035 1 93.25 88 GLN B O 1
ATOM 2614 N N . LYS B 1 89 ? 13.039 -25.797 -2.018 1 94.25 89 LYS B N 1
ATOM 2615 C CA . LYS B 1 89 ? 12.352 -26.922 -1.402 1 94.25 89 LYS B CA 1
ATOM 2616 C C . LYS B 1 89 ? 10.836 -26.828 -1.6 1 94.25 89 LYS B C 1
ATOM 2618 O O . LYS B 1 89 ? 10.109 -27.781 -1.346 1 94.25 89 LYS B O 1
ATOM 2623 N N . ILE B 1 90 ? 10.414 -25.688 -2.111 1 93.31 90 ILE B N 1
ATOM 2624 C CA . ILE B 1 90 ? 8.984 -25.516 -2.303 1 93.31 90 ILE B CA 1
ATOM 2625 C C . ILE B 1 90 ? 8.68 -25.297 -3.783 1 93.31 90 ILE B C 1
ATOM 2627 O O . ILE B 1 90 ? 7.648 -24.719 -4.133 1 93.31 90 ILE B O 1
ATOM 2631 N N . GLY B 1 91 ? 9.672 -25.641 -4.613 1 94.31 91 GLY B N 1
ATOM 2632 C CA . GLY B 1 91 ? 9.375 -25.734 -6.031 1 94.31 91 GLY B CA 1
ATOM 2633 C C . GLY B 1 91 ? 9.914 -24.547 -6.828 1 94.31 91 GLY B C 1
ATOM 2634 O O . GLY B 1 91 ? 9.672 -24.453 -8.031 1 94.31 91 GLY B O 1
ATOM 2635 N N . ALA B 1 92 ? 10.688 -23.641 -6.227 1 96 92 ALA B N 1
ATOM 2636 C CA . ALA B 1 92 ? 11.273 -22.531 -6.953 1 96 92 ALA B CA 1
ATOM 2637 C C . ALA B 1 92 ? 12.547 -22.953 -7.684 1 96 92 ALA B C 1
ATOM 2639 O O . ALA B 1 92 ? 13.273 -23.828 -7.219 1 96 92 ALA B O 1
ATOM 2640 N N . PHE B 1 93 ? 12.797 -22.406 -8.836 1 95.88 93 PHE B N 1
ATOM 2641 C CA . PHE B 1 93 ? 14.031 -22.562 -9.586 1 95.88 93 PHE B CA 1
ATOM 2642 C C . PHE B 1 93 ? 14.555 -21.219 -10.07 1 95.88 93 PHE B C 1
ATOM 2644 O O . PHE B 1 93 ? 13.805 -20.234 -10.125 1 95.88 93 PHE B O 1
ATOM 2651 N N . SER B 1 94 ? 15.812 -21.172 -10.398 1 94.25 94 SER B N 1
ATOM 2652 C CA . SER B 1 94 ? 16.469 -19.875 -10.516 1 94.25 94 SER B CA 1
ATOM 2653 C C . SER B 1 94 ? 16.406 -19.359 -11.945 1 94.25 94 SER B C 1
ATOM 2655 O O . SER B 1 94 ? 16.297 -20.141 -12.898 1 94.25 94 SER B O 1
ATOM 2657 N N . ILE B 1 95 ? 16.469 -18.109 -12.031 1 93.56 95 ILE B N 1
ATOM 2658 C CA . ILE B 1 95 ? 16.688 -17.422 -13.297 1 93.56 95 ILE B CA 1
ATOM 2659 C C . ILE B 1 95 ? 17.656 -16.266 -13.094 1 93.56 95 ILE B C 1
ATOM 2661 O O . ILE B 1 95 ? 17.703 -15.664 -12.016 1 93.56 95 ILE B O 1
ATOM 2665 N N . ASN B 1 96 ? 18.484 -15.992 -14.047 1 92.25 96 ASN B N 1
ATOM 2666 C CA . ASN B 1 96 ? 19.312 -14.797 -14.148 1 92.25 96 ASN B CA 1
ATOM 2667 C C . ASN B 1 96 ? 19 -14.016 -15.414 1 92.25 96 ASN B C 1
ATOM 2669 O O . ASN B 1 96 ? 19.438 -14.391 -16.5 1 92.25 96 ASN B O 1
ATOM 2673 N N . ARG B 1 97 ? 18.359 -12.875 -15.227 1 85.44 97 ARG B N 1
ATOM 2674 C CA . ARG B 1 97 ? 17.859 -12.125 -16.375 1 85.44 97 ARG B CA 1
ATOM 2675 C C . ARG B 1 97 ? 18.984 -11.375 -17.078 1 85.44 97 ARG B C 1
ATOM 2677 O O . ARG B 1 97 ? 18.812 -10.906 -18.203 1 85.44 97 ARG B O 1
ATOM 2684 N N . GLU B 1 98 ? 20.047 -11.234 -16.453 1 88.31 98 GLU B N 1
ATOM 2685 C CA . GLU B 1 98 ? 21.188 -10.539 -17.047 1 88.31 98 GLU B CA 1
ATOM 2686 C C . GLU B 1 98 ? 22.031 -11.484 -17.906 1 88.31 98 GLU B C 1
ATOM 2688 O O . GLU B 1 98 ? 22.906 -11.039 -18.656 1 88.31 98 GLU B O 1
ATOM 2693 N N . ASP B 1 99 ? 21.688 -12.766 -17.766 1 88.62 99 ASP B N 1
ATOM 2694 C CA . ASP B 1 99 ? 22.375 -13.812 -18.516 1 88.62 99 ASP B CA 1
ATOM 2695 C C . ASP B 1 99 ? 21.422 -14.547 -19.453 1 88.62 99 ASP B C 1
ATOM 2697 O O . ASP B 1 99 ? 20.609 -15.367 -19 1 88.62 99 ASP B O 1
ATOM 2701 N N . LYS B 1 100 ? 21.672 -14.305 -20.703 1 85.69 100 LYS B N 1
ATOM 2702 C CA . LYS B 1 100 ? 20.766 -14.875 -21.703 1 85.69 100 LYS B CA 1
ATOM 2703 C C . LYS B 1 100 ? 20.75 -16.391 -21.609 1 85.69 100 LYS B C 1
ATOM 2705 O O . LYS B 1 100 ? 19.688 -17.016 -21.719 1 85.69 100 LYS B O 1
ATOM 2710 N N . ARG B 1 101 ? 21.875 -16.953 -21.516 1 88.19 101 ARG B N 1
ATOM 2711 C CA . ARG B 1 101 ? 21.969 -18.406 -21.406 1 88.19 101 ARG B CA 1
ATOM 2712 C C . ARG B 1 101 ? 21.188 -18.922 -20.203 1 88.19 101 ARG B C 1
ATOM 2714 O O . ARG B 1 101 ? 20.5 -19.938 -20.297 1 88.19 101 ARG B O 1
ATOM 2721 N N . HIS B 1 102 ? 21.375 -18.328 -19.141 1 91.12 102 HIS B N 1
ATOM 2722 C CA . HIS B 1 102 ? 20.656 -18.703 -17.938 1 91.12 102 HIS B CA 1
ATOM 2723 C C . HIS B 1 102 ? 19.156 -18.531 -18.094 1 91.12 102 HIS B C 1
ATOM 2725 O O . HIS B 1 102 ? 18.375 -19.375 -17.625 1 91.12 102 HIS B O 1
ATOM 2731 N N . SER B 1 103 ? 18.766 -17.484 -18.688 1 91.69 103 SER B N 1
ATOM 2732 C CA . SER B 1 103 ? 17.344 -17.234 -18.922 1 91.69 103 SER B CA 1
ATOM 2733 C C . SER B 1 103 ? 16.719 -18.328 -19.781 1 91.69 103 SER B C 1
ATOM 2735 O O . SER B 1 103 ? 15.625 -18.797 -19.484 1 91.69 103 SER B O 1
ATOM 2737 N N . VAL B 1 104 ? 17.406 -18.719 -20.781 1 90.94 104 VAL B N 1
ATOM 2738 C CA . VAL B 1 104 ? 16.922 -19.766 -21.672 1 90.94 104 VAL B CA 1
ATOM 2739 C C . VAL B 1 104 ? 16.828 -21.094 -20.906 1 90.94 104 VAL B C 1
ATOM 2741 O O . VAL B 1 104 ? 15.859 -21.828 -21.047 1 90.94 104 VAL B O 1
ATOM 2744 N N . ALA B 1 105 ? 17.859 -21.344 -20.156 1 92.94 105 ALA B N 1
ATOM 2745 C CA . ALA B 1 105 ? 17.844 -22.562 -19.359 1 92.94 105 ALA B CA 1
ATOM 2746 C C . ALA B 1 105 ? 16.641 -22.594 -18.422 1 92.94 105 ALA B C 1
ATOM 2748 O O . ALA B 1 105 ? 16 -23.641 -18.25 1 92.94 105 ALA B O 1
ATOM 2749 N N . ALA B 1 106 ? 16.375 -21.516 -17.781 1 94.88 106 ALA B N 1
ATOM 2750 C CA . ALA B 1 106 ? 15.227 -21.406 -16.875 1 94.88 106 ALA B CA 1
ATOM 2751 C C . ALA B 1 106 ? 13.914 -21.641 -17.625 1 94.88 106 ALA B C 1
ATOM 2753 O O . ALA B 1 106 ? 13.047 -22.375 -17.141 1 94.88 106 ALA B O 1
ATOM 2754 N N . LEU B 1 107 ? 13.797 -21.078 -18.781 1 95.12 107 LEU B N 1
ATOM 2755 C CA . LEU B 1 107 ? 12.57 -21.219 -19.578 1 95.12 107 LEU B CA 1
ATOM 2756 C C . LEU B 1 107 ? 12.406 -22.672 -20.047 1 95.12 107 LEU B C 1
ATOM 2758 O O . LEU B 1 107 ? 11.289 -23.188 -20.062 1 95.12 107 LEU B O 1
ATOM 2762 N N . ARG B 1 108 ? 13.477 -23.297 -20.422 1 94.88 108 ARG B N 1
ATOM 2763 C CA . ARG B 1 108 ? 13.43 -24.688 -20.812 1 94.88 108 ARG B CA 1
ATOM 2764 C C . ARG B 1 108 ? 13.047 -25.594 -19.641 1 94.88 108 ARG B C 1
ATOM 2766 O O . ARG B 1 108 ? 12.281 -26.547 -19.812 1 94.88 108 ARG B O 1
ATOM 2773 N N . TYR B 1 109 ? 13.617 -25.266 -18.547 1 95.75 109 TYR B N 1
ATOM 2774 C CA . TYR B 1 109 ? 13.258 -26 -17.344 1 95.75 109 TYR B CA 1
ATOM 2775 C C . TYR B 1 109 ? 11.766 -25.859 -17.047 1 95.75 109 TYR B C 1
ATOM 2777 O O . TYR B 1 109 ? 11.102 -26.844 -16.703 1 95.75 109 TYR B O 1
ATOM 2785 N N . ALA B 1 110 ? 11.266 -24.703 -17.172 1 96.06 110 ALA B N 1
ATOM 2786 C CA . ALA B 1 110 ? 9.836 -24.453 -16.984 1 96.06 110 ALA B CA 1
ATOM 2787 C C . ALA B 1 110 ? 9.008 -25.297 -17.969 1 96.06 110 ALA B C 1
ATOM 2789 O O . ALA B 1 110 ? 8.023 -25.922 -17.578 1 96.06 110 ALA B O 1
ATOM 2790 N N . LEU B 1 111 ? 9.445 -25.281 -19.188 1 95.75 111 LEU B N 1
ATOM 2791 C CA . LEU B 1 111 ? 8.766 -26.062 -20.219 1 95.75 111 LEU B CA 1
ATOM 2792 C C . LEU B 1 111 ? 8.734 -27.531 -19.844 1 95.75 111 LEU B C 1
ATOM 2794 O O . LEU B 1 111 ? 7.68 -28.172 -19.906 1 95.75 111 LEU B O 1
ATOM 2798 N N . GLN B 1 112 ? 9.828 -28.031 -19.406 1 95.81 112 GLN B N 1
ATOM 2799 C CA . GLN B 1 112 ? 9.945 -29.438 -19.016 1 95.81 112 GLN B CA 1
ATOM 2800 C C . GLN B 1 112 ? 9.039 -29.75 -17.828 1 95.81 112 GLN B C 1
ATOM 2802 O O . GLN B 1 112 ? 8.477 -30.844 -17.734 1 95.81 112 GLN B O 1
ATOM 2807 N N . SER B 1 113 ? 8.906 -28.797 -16.953 1 95.19 113 SER B N 1
ATOM 2808 C CA . SER B 1 113 ? 8.086 -29 -15.758 1 95.19 113 SER B CA 1
ATOM 2809 C C . SER B 1 113 ? 6.617 -29.188 -16.125 1 95.19 113 SER B C 1
ATOM 2811 O O . SER B 1 113 ? 5.852 -29.781 -15.352 1 95.19 113 SER B O 1
ATOM 2813 N N . PHE B 1 114 ? 6.199 -28.75 -17.25 1 96.19 114 PHE B N 1
ATOM 2814 C CA . PHE B 1 114 ? 4.805 -28.828 -17.672 1 96.19 114 PHE B CA 1
ATOM 2815 C C . PHE B 1 114 ? 4.492 -30.203 -18.266 1 96.19 114 PHE B C 1
ATOM 2817 O O . PHE B 1 114 ? 3.342 -30.5 -18.594 1 96.19 114 PHE B O 1
ATOM 2824 N N . GLU B 1 115 ? 5.5 -31.078 -18.359 1 93.69 115 GLU B N 1
ATOM 2825 C CA . GLU B 1 115 ? 5.254 -32.469 -18.734 1 93.69 115 GLU B CA 1
ATOM 2826 C C . GLU B 1 115 ? 4.527 -33.219 -17.641 1 93.69 115 GLU B C 1
ATOM 2828 O O . GLU B 1 115 ? 3.934 -34.281 -17.891 1 93.69 115 GLU B O 1
ATOM 2833 N N . ARG B 1 116 ? 4.598 -32.719 -16.422 1 92.38 116 ARG B N 1
ATOM 2834 C CA . ARG B 1 116 ? 3.898 -33.312 -15.289 1 92.38 116 ARG B CA 1
ATOM 2835 C C . ARG B 1 116 ? 2.4 -33.031 -15.367 1 92.38 116 ARG B C 1
ATOM 2837 O O . ARG B 1 116 ? 1.978 -32 -15.93 1 92.38 116 ARG B O 1
ATOM 2844 N N . PRO B 1 117 ? 1.656 -33.969 -14.812 1 92 117 PRO B N 1
ATOM 2845 C CA . PRO B 1 117 ? 0.221 -33.688 -14.742 1 92 117 PRO B CA 1
ATOM 2846 C C . PRO B 1 117 ? -0.11 -32.531 -13.773 1 92 117 PRO B C 1
ATOM 2848 O O . PRO B 1 117 ? 0.61 -32.344 -12.797 1 92 117 PRO B O 1
ATOM 2851 N N . ASN B 1 118 ? -1.177 -31.797 -14.086 1 95.94 118 ASN B N 1
ATOM 2852 C CA . ASN B 1 118 ? -1.664 -30.75 -13.188 1 95.94 118 ASN B CA 1
ATOM 2853 C C . ASN B 1 118 ? -0.556 -29.766 -12.812 1 95.94 118 ASN B C 1
ATOM 2855 O O . ASN B 1 118 ? -0.436 -29.375 -11.656 1 95.94 118 ASN B O 1
ATOM 2859 N N . ALA B 1 119 ? 0.334 -29.484 -13.844 1 97.19 119 ALA B N 1
ATOM 2860 C CA . ALA B 1 119 ? 1.484 -28.609 -13.609 1 97.19 119 ALA B CA 1
ATOM 2861 C C . ALA B 1 119 ? 1.079 -27.141 -13.648 1 97.19 119 ALA B C 1
ATOM 2863 O O . ALA B 1 119 ? 0.202 -26.75 -14.422 1 97.19 119 ALA B O 1
ATOM 2864 N N . SER B 1 120 ? 1.711 -26.359 -12.805 1 98.12 120 SER B N 1
ATOM 2865 C CA . SER B 1 120 ? 1.53 -24.906 -12.867 1 98.12 120 SER B CA 1
ATOM 2866 C C . SER B 1 120 ? 2.846 -24.172 -12.617 1 98.12 120 SER B C 1
ATOM 2868 O O . SER B 1 120 ? 3.799 -24.766 -12.102 1 98.12 120 SER B O 1
ATOM 2870 N N . LEU B 1 121 ? 2.891 -22.969 -13.109 1 98.38 121 LEU B N 1
ATOM 2871 C CA . LEU B 1 121 ? 4.027 -22.062 -12.922 1 98.38 121 LEU B CA 1
ATOM 2872 C C . LEU B 1 121 ? 3.566 -20.688 -12.477 1 98.38 121 LEU B C 1
ATOM 2874 O O . LEU B 1 121 ? 2.641 -20.125 -13.055 1 98.38 121 LEU B O 1
ATOM 2878 N N . PHE B 1 122 ? 4.141 -20.234 -11.414 1 98.38 122 PHE B N 1
ATOM 2879 C CA . PHE B 1 122 ? 3.967 -18.859 -11 1 98.38 122 PHE B CA 1
ATOM 2880 C C . PHE B 1 122 ? 5.117 -17.984 -11.5 1 98.38 122 PHE B C 1
ATOM 2882 O O . PHE B 1 122 ? 6.289 -18.312 -11.281 1 98.38 122 PHE B O 1
ATOM 2889 N N . ILE B 1 123 ? 4.809 -16.922 -12.188 1 97.12 123 ILE B N 1
ATOM 2890 C CA . ILE B 1 123 ? 5.859 -16.047 -12.719 1 97.12 123 ILE B CA 1
ATOM 2891 C C . ILE B 1 123 ? 5.488 -14.594 -12.484 1 97.12 123 ILE B C 1
ATOM 2893 O O . ILE B 1 123 ? 4.309 -14.234 -12.516 1 97.12 123 ILE B O 1
ATOM 2897 N N . TYR B 1 124 ? 6.449 -13.773 -12.211 1 96.69 124 TYR B N 1
ATOM 2898 C CA . TYR B 1 124 ? 6.352 -12.32 -12.195 1 96.69 124 TYR B CA 1
ATOM 2899 C C . TYR B 1 124 ? 7.012 -11.711 -13.43 1 96.69 124 TYR B C 1
ATOM 2901 O O . TYR B 1 124 ? 8.203 -11.398 -13.414 1 96.69 124 TYR B O 1
ATOM 2909 N N . PRO B 1 125 ? 6.242 -11.469 -14.398 1 96 125 PRO B N 1
ATOM 2910 C CA . PRO B 1 125 ? 6.828 -11.141 -15.695 1 96 125 PRO B CA 1
ATOM 2911 C C . PRO B 1 125 ? 7.562 -9.797 -15.695 1 96 125 PRO B C 1
ATOM 2913 O O . PRO B 1 125 ? 8.328 -9.508 -16.609 1 96 125 PRO B O 1
ATOM 2916 N N . GLU B 1 126 ? 7.293 -8.961 -14.68 1 93.06 126 GLU B N 1
ATOM 2917 C CA . GLU B 1 126 ? 8.031 -7.707 -14.578 1 93.06 126 GLU B CA 1
ATOM 2918 C C . GLU B 1 126 ? 9.508 -7.957 -14.312 1 93.06 126 GLU B C 1
ATOM 2920 O O . GLU B 1 126 ? 10.352 -7.113 -14.625 1 93.06 126 GLU B O 1
ATOM 2925 N N . GLY B 1 127 ? 9.82 -9 -13.633 1 89.25 127 GLY B N 1
ATOM 2926 C CA . GLY B 1 127 ? 11.188 -9.398 -13.359 1 89.25 127 GLY B CA 1
ATOM 2927 C C . GLY B 1 127 ? 11.766 -8.75 -12.109 1 89.25 127 GLY B C 1
ATOM 2928 O O . GLY B 1 127 ? 12.773 -9.219 -11.578 1 89.25 127 GLY B O 1
ATOM 2929 N N . THR B 1 128 ? 11.219 -7.629 -11.719 1 87.12 128 THR B N 1
ATOM 2930 C CA . THR B 1 128 ? 11.656 -6.898 -10.531 1 87.12 128 THR B CA 1
ATOM 2931 C C . THR B 1 128 ? 10.469 -6.289 -9.797 1 87.12 128 THR B C 1
ATOM 2933 O O . THR B 1 128 ? 9.398 -6.113 -10.383 1 87.12 128 THR B O 1
ATOM 2936 N N . ILE B 1 129 ? 10.719 -6.117 -8.578 1 87.75 129 ILE B N 1
ATOM 2937 C CA . ILE B 1 129 ? 9.672 -5.434 -7.82 1 87.75 129 ILE B CA 1
ATOM 2938 C C . ILE B 1 129 ? 9.539 -3.994 -8.312 1 87.75 129 ILE B C 1
ATOM 2940 O O . ILE B 1 129 ? 10.539 -3.291 -8.469 1 87.75 129 ILE B O 1
ATOM 2944 N N . THR B 1 130 ? 8.352 -3.639 -8.633 1 83.56 130 THR B N 1
ATOM 2945 C CA . THR B 1 130 ? 8.062 -2.281 -9.078 1 83.56 130 THR B CA 1
ATOM 2946 C C . THR B 1 130 ? 7.094 -1.596 -8.117 1 83.56 130 THR B C 1
ATOM 2948 O O . THR B 1 130 ? 6.262 -2.256 -7.488 1 83.56 130 THR B O 1
ATOM 2951 N N . PRO B 1 131 ? 7.316 -0.287 -8.047 1 77.81 131 PRO B N 1
ATOM 2952 C CA . PRO B 1 131 ? 6.383 0.431 -7.176 1 77.81 131 PRO B CA 1
ATOM 2953 C C . PRO B 1 131 ? 4.93 0.295 -7.633 1 77.81 131 PRO B C 1
ATOM 2955 O O . PRO B 1 131 ? 4.656 0.275 -8.836 1 77.81 131 PRO B O 1
ATOM 2958 N N . ALA B 1 132 ? 4.031 0.237 -6.629 1 73.69 132 ALA B N 1
ATOM 2959 C CA . ALA B 1 132 ? 2.611 0.144 -6.953 1 73.69 132 ALA B CA 1
ATOM 2960 C C . ALA B 1 132 ? 2.146 1.368 -7.734 1 73.69 132 ALA B C 1
ATOM 2962 O O . ALA B 1 132 ? 2.541 2.496 -7.43 1 73.69 132 ALA B O 1
ATOM 2963 N N . GLY B 1 133 ? 1.326 1.163 -8.766 1 71.44 133 GLY B N 1
ATOM 2964 C CA . GLY B 1 133 ? 0.752 2.262 -9.531 1 71.44 133 GLY B CA 1
ATOM 2965 C C . GLY B 1 133 ? 1.576 2.641 -10.742 1 71.44 133 GLY B C 1
ATOM 2966 O O . GLY B 1 133 ? 1.192 3.527 -11.508 1 71.44 133 GLY B O 1
ATOM 2967 N N . THR B 1 134 ? 2.701 2.074 -10.953 1 75.56 134 THR B N 1
ATOM 2968 C CA . THR B 1 134 ? 3.514 2.342 -12.133 1 75.56 134 THR B CA 1
ATOM 2969 C C . THR B 1 134 ? 3.1 1.438 -13.297 1 75.56 134 THR B C 1
ATOM 2971 O O . THR B 1 134 ? 2.621 0.323 -13.078 1 75.56 134 THR B O 1
ATOM 2974 N N . PRO B 1 135 ? 3.248 1.943 -14.469 1 81.75 135 PRO B N 1
ATOM 2975 C CA . PRO B 1 135 ? 2.943 1.094 -15.625 1 81.75 135 PRO B CA 1
ATOM 2976 C C . PRO B 1 135 ? 3.781 -0.182 -15.656 1 81.75 135 PRO B C 1
ATOM 2978 O O . PRO B 1 135 ? 4.973 -0.152 -15.328 1 81.75 135 PRO B O 1
ATOM 2981 N N . MET B 1 136 ? 3.154 -1.203 -16.031 1 88.75 136 MET B N 1
ATOM 2982 C CA . MET B 1 136 ? 3.82 -2.502 -16.062 1 88.75 136 MET B CA 1
ATOM 2983 C C . MET B 1 136 ? 4.523 -2.719 -17.406 1 88.75 136 MET B C 1
ATOM 2985 O O . MET B 1 136 ? 3.994 -2.348 -18.453 1 88.75 136 MET B O 1
ATOM 2989 N N . GLN B 1 137 ? 5.66 -3.252 -17.328 1 90.81 137 GLN B N 1
ATOM 2990 C CA . GLN B 1 137 ? 6.41 -3.721 -18.484 1 90.81 137 GLN B CA 1
ATOM 2991 C C . GLN B 1 137 ? 6.879 -5.16 -18.297 1 90.81 137 GLN B C 1
ATOM 2993 O O . GLN B 1 137 ? 7.734 -5.426 -17.453 1 90.81 137 GLN B O 1
ATOM 2998 N N . PHE B 1 138 ? 6.316 -6.027 -19.156 1 95.06 138 PHE B N 1
ATOM 2999 C CA . PHE B 1 138 ? 6.617 -7.445 -19 1 95.06 138 PHE B CA 1
ATOM 3000 C C . PHE B 1 138 ? 7.816 -7.84 -19.844 1 95.06 138 PHE B C 1
ATOM 3002 O O . PHE B 1 138 ? 7.984 -7.348 -20.969 1 95.06 138 PHE B O 1
ATOM 3009 N N . GLU B 1 139 ? 8.578 -8.742 -19.328 1 92.44 139 GLU B N 1
ATOM 3010 C CA . GLU B 1 139 ? 9.617 -9.398 -20.125 1 92.44 139 GLU B CA 1
ATOM 3011 C C . GLU B 1 139 ? 9.023 -10.453 -21.047 1 92.44 139 GLU B C 1
ATOM 3013 O O . GLU B 1 139 ? 7.84 -10.773 -20.953 1 92.44 139 GLU B O 1
ATOM 3018 N N . GLY B 1 140 ? 9.812 -11.016 -21.875 1 92.12 140 GLY B N 1
ATOM 3019 C CA . GLY B 1 140 ? 9.312 -11.844 -22.969 1 92.12 140 GLY B CA 1
ATOM 3020 C C . GLY B 1 140 ? 9.078 -13.289 -22.562 1 92.12 140 GLY B C 1
ATOM 3021 O O . GLY B 1 140 ? 8.523 -14.07 -23.328 1 92.12 140 GLY B O 1
ATOM 3022 N N . GLY B 1 141 ? 9.438 -13.648 -21.344 1 93 141 GLY B N 1
ATOM 3023 C CA . GLY B 1 141 ? 9.367 -15.031 -20.906 1 93 141 GLY B CA 1
ATOM 3024 C C . GLY B 1 141 ? 7.961 -15.594 -20.922 1 93 141 GLY B C 1
ATOM 3025 O O . GLY B 1 141 ? 7.746 -16.734 -21.359 1 93 141 GLY B O 1
ATOM 3026 N N . LEU B 1 142 ? 7.023 -14.805 -20.5 1 95.12 142 LEU B N 1
ATOM 3027 C CA . LEU B 1 142 ? 5.637 -15.25 -20.438 1 95.12 142 LEU B CA 1
ATOM 3028 C C . LEU B 1 142 ? 5.102 -15.562 -21.844 1 95.12 142 LEU B C 1
ATOM 3030 O O . LEU B 1 142 ? 4.516 -16.625 -22.062 1 95.12 142 LEU B O 1
ATOM 3034 N N . ALA B 1 143 ? 5.312 -14.68 -22.75 1 94.38 143 ALA B N 1
ATOM 3035 C CA . ALA B 1 143 ? 4.867 -14.883 -24.141 1 94.38 143 ALA B CA 1
ATOM 3036 C C . ALA B 1 143 ? 5.547 -16.094 -24.75 1 94.38 143 ALA B C 1
ATOM 3038 O O . ALA B 1 143 ? 4.914 -16.875 -25.484 1 94.38 143 ALA B O 1
ATOM 3039 N N . TRP B 1 144 ? 6.801 -16.266 -24.484 1 93.31 144 TRP B N 1
ATOM 3040 C CA . TRP B 1 144 ? 7.551 -17.406 -25 1 93.31 144 TRP B CA 1
ATOM 3041 C C . TRP B 1 144 ? 6.941 -18.719 -24.516 1 93.31 144 TRP B C 1
ATOM 3043 O O . TRP B 1 144 ? 6.684 -19.625 -25.312 1 93.31 144 TRP B O 1
ATOM 3053 N N . LEU B 1 145 ? 6.68 -18.812 -23.281 1 94.5 145 LEU B N 1
ATOM 3054 C CA . LEU B 1 145 ? 6.109 -20.031 -22.703 1 94.5 145 LEU B CA 1
ATOM 3055 C C . LEU B 1 145 ? 4.723 -20.297 -23.266 1 94.5 145 LEU B C 1
ATOM 3057 O O . LEU B 1 145 ? 4.387 -21.453 -23.562 1 94.5 145 LEU B O 1
ATOM 3061 N N . ASN B 1 146 ? 3.936 -19.25 -23.344 1 93.38 146 ASN B N 1
ATOM 3062 C CA . ASN B 1 146 ? 2.6 -19.375 -23.922 1 93.38 146 ASN B CA 1
ATOM 3063 C C . ASN B 1 146 ? 2.645 -20.016 -25.312 1 93.38 146 ASN B C 1
ATOM 3065 O O . ASN B 1 146 ? 1.759 -20.797 -25.672 1 93.38 146 ASN B O 1
ATOM 3069 N N . GLY B 1 147 ? 3.613 -19.703 -26.062 1 91.88 147 GLY B N 1
ATOM 3070 C CA . GLY B 1 147 ? 3.74 -20.203 -27.422 1 91.88 147 GLY B CA 1
ATOM 3071 C C . GLY B 1 147 ? 4.258 -21.625 -27.469 1 91.88 147 GLY B C 1
ATOM 3072 O O . GLY B 1 147 ? 4.066 -22.328 -28.469 1 91.88 147 GLY B O 1
ATOM 3073 N N . LYS B 1 148 ? 4.852 -22.109 -26.422 1 93.31 148 LYS B N 1
ATOM 3074 C CA . LYS B 1 148 ? 5.551 -23.391 -26.484 1 93.31 148 LYS B CA 1
ATOM 3075 C C . LYS B 1 148 ? 4.762 -24.484 -25.766 1 93.31 148 LYS B C 1
ATOM 3077 O O . LYS B 1 148 ? 4.953 -25.672 -26.031 1 93.31 148 LYS B O 1
ATOM 3082 N N . ILE B 1 149 ? 3.902 -24.109 -24.812 1 91.75 149 ILE B N 1
ATOM 3083 C CA . ILE B 1 149 ? 3.168 -25.094 -24.031 1 91.75 149 ILE B CA 1
ATOM 3084 C C . ILE B 1 149 ? 1.773 -25.281 -24.609 1 91.75 149 ILE B C 1
ATOM 3086 O O . ILE B 1 149 ? 0.93 -24.391 -24.547 1 91.75 149 ILE B O 1
ATOM 3090 N N . PRO B 1 150 ? 1.52 -26.422 -25.094 1 86.94 150 PRO B N 1
ATOM 3091 C CA . P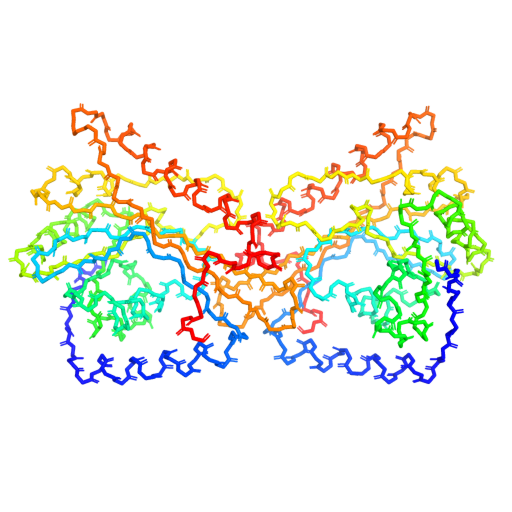RO B 1 150 ? 0.193 -26.688 -25.672 1 86.94 150 PRO B CA 1
ATOM 3092 C C . PRO B 1 150 ? -0.906 -26.719 -24.609 1 86.94 150 PRO B C 1
ATOM 3094 O O . PRO B 1 150 ? -0.687 -27.203 -23.5 1 86.94 150 PRO B O 1
ATOM 3097 N N . GLN B 1 151 ? -2.08 -26.172 -24.859 1 90.88 151 GLN B N 1
ATOM 3098 C CA . GLN B 1 151 ? -3.275 -26.234 -24.016 1 90.88 151 GLN B CA 1
ATOM 3099 C C . GLN B 1 151 ? -2.988 -25.719 -22.609 1 90.88 151 GLN B C 1
ATOM 3101 O O . GLN B 1 151 ? -3.355 -26.344 -21.625 1 90.88 151 GLN B O 1
ATOM 3106 N N . VAL B 1 152 ? -2.258 -24.672 -22.484 1 95.62 152 VAL B N 1
ATOM 3107 C CA . VAL B 1 152 ? -1.956 -24.078 -21.188 1 95.62 152 VAL B CA 1
ATOM 3108 C C . VAL B 1 152 ? -2.881 -22.891 -20.938 1 95.62 152 VAL B C 1
ATOM 3110 O O . VAL B 1 152 ? -3.166 -22.109 -21.844 1 95.62 152 VAL B O 1
ATOM 3113 N N . ASP B 1 153 ? -3.447 -22.781 -19.719 1 97.38 153 ASP B N 1
ATOM 3114 C CA . ASP B 1 153 ? -4.176 -21.594 -19.281 1 97.38 153 ASP B CA 1
ATOM 3115 C C . ASP B 1 153 ? -3.227 -20.547 -18.703 1 97.38 153 ASP B C 1
ATOM 3117 O O . ASP B 1 153 ? -2.445 -20.844 -17.797 1 97.38 153 ASP B O 1
ATOM 3121 N N . VAL B 1 154 ? -3.236 -19.344 -19.281 1 98.25 154 VAL B N 1
ATOM 3122 C CA . VAL B 1 154 ? -2.445 -18.25 -18.75 1 98.25 154 VAL B CA 1
ATOM 3123 C C . VAL B 1 154 ? -3.344 -17.312 -17.953 1 98.25 154 VAL B C 1
ATOM 3125 O O . VAL B 1 154 ? -4.203 -16.625 -18.516 1 98.25 154 VAL B O 1
ATOM 3128 N N . VAL B 1 155 ? -3.174 -17.266 -16.672 1 98.75 155 VAL B N 1
ATOM 3129 C CA . VAL B 1 155 ? -4.152 -16.672 -15.766 1 98.75 155 VAL B CA 1
ATOM 3130 C C . VAL B 1 155 ? -3.51 -15.539 -14.977 1 98.75 155 VAL B C 1
ATOM 3132 O O . VAL B 1 155 ? -2.521 -15.742 -14.266 1 98.75 155 VAL B O 1
ATOM 3135 N N . PRO B 1 156 ? -4.059 -14.328 -15.047 1 98.81 156 PRO B N 1
ATOM 3136 C CA . PRO B 1 156 ? -3.547 -13.219 -14.242 1 98.81 156 PRO B CA 1
ATOM 3137 C C . PRO B 1 156 ? -4.02 -13.281 -12.789 1 98.81 156 PRO B C 1
ATOM 3139 O O . PRO B 1 156 ? -5.16 -13.672 -12.523 1 98.81 156 PRO B O 1
ATOM 3142 N N . ILE B 1 157 ? -3.176 -12.93 -11.906 1 98.81 157 ILE B N 1
ATOM 3143 C CA . ILE B 1 157 ? -3.52 -12.766 -10.492 1 98.81 157 ILE B CA 1
ATOM 3144 C C . ILE B 1 157 ? -3.113 -11.367 -10.023 1 98.81 157 ILE B C 1
ATOM 3146 O O . ILE B 1 157 ? -1.94 -11 -10.109 1 98.81 157 ILE B O 1
ATOM 3150 N N . GLY B 1 158 ? -4.105 -10.617 -9.555 1 98.06 158 GLY B N 1
ATOM 3151 C CA . GLY B 1 158 ? -3.824 -9.312 -8.984 1 98.06 158 GLY B CA 1
ATOM 3152 C C . GLY B 1 158 ? -3.623 -9.344 -7.48 1 98.06 158 GLY B C 1
ATOM 3153 O O . GLY B 1 158 ? -4.34 -10.047 -6.77 1 98.06 158 GLY B O 1
ATOM 3154 N N . ILE B 1 159 ? -2.623 -8.625 -6.977 1 97.44 159 ILE B N 1
ATOM 3155 C CA . ILE B 1 159 ? -2.307 -8.484 -5.559 1 97.44 159 ILE B CA 1
ATOM 3156 C C . ILE B 1 159 ? -2.457 -7.02 -5.141 1 97.44 159 ILE B C 1
ATOM 3158 O O . ILE B 1 159 ? -1.837 -6.133 -5.73 1 97.44 159 ILE B O 1
ATOM 3162 N N . TYR B 1 160 ? -3.254 -6.766 -4.141 1 95.69 160 TYR B N 1
ATOM 3163 C CA . TYR B 1 160 ? -3.424 -5.402 -3.65 1 95.69 160 TYR B CA 1
ATOM 3164 C C . TYR B 1 160 ? -3.518 -5.379 -2.129 1 95.69 160 TYR B C 1
ATOM 3166 O O . TYR B 1 160 ? -4.344 -6.082 -1.54 1 95.69 160 TYR B O 1
ATOM 3174 N N . MET B 1 161 ? -2.654 -4.609 -1.529 1 95.25 161 MET B N 1
ATOM 3175 C CA . MET B 1 161 ? -2.623 -4.438 -0.079 1 95.25 161 MET B CA 1
ATOM 3176 C C . MET B 1 161 ? -2.975 -3.004 0.307 1 95.25 161 MET B C 1
ATOM 3178 O O . MET B 1 161 ? -2.545 -2.057 -0.353 1 95.25 161 MET B O 1
ATOM 3182 N N . HIS B 1 162 ? -3.75 -2.842 1.434 1 94.12 162 HIS B N 1
ATOM 3183 C CA . HIS B 1 162 ? -4.121 -1.501 1.872 1 94.12 162 HIS B CA 1
ATOM 3184 C C . HIS B 1 162 ? -4.41 -1.471 3.369 1 94.12 162 HIS B C 1
ATOM 3186 O O . HIS B 1 162 ? -4.59 -2.52 3.992 1 94.12 162 HIS B O 1
ATOM 3192 N N . THR B 1 163 ? -4.438 -0.27 3.936 1 95.81 163 THR B N 1
ATOM 3193 C CA . THR B 1 163 ? -4.84 -0.023 5.312 1 95.81 163 THR B CA 1
ATOM 3194 C C . THR B 1 163 ? -5.969 1.004 5.371 1 95.81 163 THR B C 1
ATOM 3196 O O . THR B 1 163 ? -5.945 1.91 6.207 1 95.81 163 THR B O 1
ATOM 3199 N N . ILE B 1 164 ? -6.922 0.873 4.578 1 93.56 164 ILE B N 1
ATOM 3200 C CA . ILE B 1 164 ? -8 1.846 4.453 1 93.56 164 ILE B CA 1
ATOM 3201 C C . ILE B 1 164 ? -8.898 1.783 5.688 1 93.56 164 ILE B C 1
ATOM 3203 O O . ILE B 1 164 ? -9.305 2.818 6.219 1 93.56 164 ILE B O 1
ATOM 3207 N N . ARG B 1 165 ? -9.094 0.591 6.27 1 92.5 165 ARG B N 1
ATOM 3208 C CA . ARG B 1 165 ? -10.148 0.388 7.262 1 92.5 165 ARG B CA 1
ATOM 3209 C C . ARG B 1 165 ? -9.555 0.161 8.648 1 92.5 165 ARG B C 1
ATOM 3211 O O . ARG B 1 165 ? -10.227 0.361 9.656 1 92.5 165 ARG B O 1
ATOM 3218 N N . ARG B 1 166 ? -8.312 -0.303 8.641 1 94 166 ARG B N 1
ATOM 3219 C CA . ARG B 1 166 ? -7.738 -0.752 9.906 1 94 166 ARG B CA 1
ATOM 3220 C C . ARG B 1 166 ? -6.25 -0.438 9.977 1 94 166 ARG B C 1
ATOM 3222 O O . ARG B 1 166 ? -5.637 -0.08 8.969 1 94 166 ARG B O 1
ATOM 3229 N N . ASP B 1 167 ? -5.738 -0.6 11.203 1 95.5 167 ASP B N 1
ATOM 3230 C CA . ASP B 1 167 ? -4.316 -0.344 11.422 1 95.5 167 ASP B CA 1
ATOM 3231 C C . ASP B 1 167 ? -3.463 -1.492 10.883 1 95.5 167 ASP B C 1
ATOM 3233 O O . ASP B 1 167 ? -2.285 -1.305 10.57 1 95.5 167 ASP B O 1
ATOM 3237 N N . LYS B 1 168 ? -4.062 -2.654 10.758 1 95.94 168 LYS B N 1
ATOM 3238 C CA . LYS B 1 168 ? -3.42 -3.787 10.102 1 95.94 168 LYS B CA 1
ATOM 3239 C C . LYS B 1 168 ? -3.852 -3.895 8.641 1 95.94 168 LYS B C 1
ATOM 3241 O O . LYS B 1 168 ? -5.031 -3.719 8.32 1 95.94 168 LYS B O 1
ATOM 3246 N N . PRO B 1 169 ? -2.922 -4.266 7.738 1 97.06 169 PRO B N 1
ATOM 3247 C CA . PRO B 1 169 ? -3.281 -4.281 6.316 1 97.06 169 PRO B CA 1
ATOM 3248 C C . PRO B 1 169 ? -4.273 -5.391 5.973 1 97.06 169 PRO B C 1
ATOM 3250 O O . PRO B 1 169 ? -4.34 -6.402 6.672 1 97.06 169 PRO B O 1
ATOM 3253 N N . GLU B 1 170 ? -5.031 -5.117 5.016 1 97.31 170 GLU B N 1
ATOM 3254 C CA . GLU B 1 170 ? -5.809 -6.133 4.312 1 97.31 170 GLU B CA 1
ATOM 3255 C C . GLU B 1 170 ? -5.176 -6.484 2.973 1 97.31 170 GLU B C 1
ATOM 3257 O O . GLU B 1 170 ? -4.574 -5.629 2.318 1 97.31 170 GLU B O 1
ATOM 3262 N N . LEU B 1 171 ? -5.277 -7.727 2.594 1 98 171 LEU B N 1
ATOM 3263 C CA . LEU B 1 171 ? -4.762 -8.227 1.323 1 98 171 LEU B CA 1
ATOM 3264 C C . LEU B 1 171 ? -5.895 -8.711 0.43 1 98 171 LEU B C 1
ATOM 3266 O O . LEU B 1 171 ? -6.703 -9.547 0.845 1 98 171 LEU B O 1
ATOM 3270 N N . HIS B 1 172 ? -5.984 -8.156 -0.722 1 98.06 172 HIS B N 1
ATOM 3271 C CA . HIS B 1 172 ? -6.938 -8.617 -1.724 1 98.06 172 HIS B CA 1
ATOM 3272 C C . HIS B 1 172 ? -6.234 -9.328 -2.875 1 98.06 172 HIS B C 1
ATOM 3274 O O . HIS B 1 172 ? -5.324 -8.766 -3.49 1 98.06 172 HIS B O 1
ATOM 3280 N N . LEU B 1 173 ? -6.629 -10.523 -3.105 1 98.62 173 LEU B N 1
ATOM 3281 C CA . LEU B 1 173 ? -6.16 -11.328 -4.227 1 98.62 173 LEU B CA 1
ATOM 3282 C C . LEU B 1 173 ? -7.289 -11.586 -5.219 1 98.62 173 LEU B C 1
ATOM 3284 O O . LEU B 1 173 ? -8.398 -11.961 -4.82 1 98.62 173 LEU B O 1
ATOM 3288 N N . GLU B 1 174 ? -7.004 -11.367 -6.516 1 98.69 174 GLU B N 1
ATOM 3289 C CA . GLU B 1 174 ? -7.988 -11.68 -7.547 1 98.69 174 GLU B CA 1
ATOM 3290 C C . GLU B 1 174 ? -7.383 -12.562 -8.633 1 98.69 174 GLU B C 1
ATOM 3292 O O . GLU B 1 174 ? -6.438 -12.156 -9.312 1 98.69 174 GLU B O 1
ATOM 3297 N N . VAL B 1 175 ? -7.898 -13.75 -8.727 1 98.81 175 VAL B N 1
ATOM 3298 C CA . VAL B 1 175 ? -7.551 -14.664 -9.805 1 98.81 175 VAL B CA 1
ATOM 3299 C C . VAL B 1 175 ? -8.492 -14.453 -10.984 1 98.81 175 VAL B C 1
ATOM 3301 O O . VAL B 1 175 ? -9.688 -14.766 -10.906 1 98.81 175 VAL B O 1
ATOM 3304 N N . GLY B 1 176 ? -7.898 -13.953 -12.039 1 98.69 176 GLY B N 1
ATOM 3305 C CA . GLY B 1 176 ? -8.711 -13.625 -13.203 1 98.69 176 GLY B CA 1
ATOM 3306 C C . GLY B 1 176 ? -8.992 -14.812 -14.094 1 98.69 176 GLY B C 1
ATOM 3307 O O . GLY B 1 176 ? -8.609 -15.945 -13.773 1 98.69 176 GLY B O 1
ATOM 3308 N N . ALA B 1 177 ? -9.68 -14.562 -15.242 1 97.88 177 ALA B N 1
ATOM 3309 C CA . ALA B 1 177 ? -9.93 -15.578 -16.266 1 97.88 177 ALA B CA 1
ATOM 3310 C C . ALA B 1 177 ? -8.703 -15.766 -17.156 1 97.88 177 ALA B C 1
ATOM 3312 O O . ALA B 1 177 ? -7.859 -14.875 -17.266 1 97.88 177 ALA B O 1
ATOM 3313 N N . PRO B 1 178 ? -8.578 -16.938 -17.75 1 97.94 178 PRO B N 1
ATOM 3314 C CA . PRO B 1 178 ? -7.457 -17.156 -18.656 1 97.94 178 PRO B CA 1
ATOM 3315 C C . PRO B 1 178 ? -7.426 -16.156 -19.812 1 97.94 178 PRO B C 1
ATOM 3317 O O . PRO B 1 178 ? -8.477 -15.773 -20.328 1 97.94 178 PRO B O 1
ATOM 3320 N N . VAL B 1 179 ? -6.176 -15.734 -20.078 1 96.81 179 VAL B N 1
ATOM 3321 C CA . VAL B 1 179 ? -5.906 -14.859 -21.203 1 96.81 179 VAL B CA 1
ATOM 3322 C C . VAL B 1 179 ? -5.258 -15.664 -22.344 1 96.81 179 VAL B C 1
ATOM 3324 O O . VAL B 1 179 ? -4.293 -16.391 -22.109 1 96.81 179 VAL B O 1
ATOM 3327 N N . GLN B 1 180 ? -5.777 -15.555 -23.578 1 90 180 GLN B N 1
ATOM 3328 C CA . GLN B 1 180 ? -5.246 -16.297 -24.703 1 90 180 GLN B CA 1
ATOM 3329 C C . GLN B 1 180 ? -5.02 -15.383 -25.906 1 90 180 GLN B C 1
ATOM 3331 O O . GLN B 1 180 ? -5.848 -15.328 -26.828 1 90 180 GLN B O 1
ATOM 3336 N N . PRO B 1 181 ? -3.914 -14.75 -25.812 1 88.5 181 PRO B N 1
ATOM 3337 C CA . PRO B 1 181 ? -3.633 -13.977 -27.031 1 88.5 181 PRO B CA 1
ATOM 3338 C C . PRO B 1 181 ? -3.373 -14.859 -28.25 1 88.5 181 PRO B C 1
ATOM 3340 O O . PRO B 1 181 ? -2.986 -16.016 -28.094 1 88.5 181 PRO B O 1
ATOM 3343 N N . ASP B 1 182 ? -3.688 -14.289 -29.422 1 86.5 182 ASP B N 1
ATOM 3344 C CA . ASP B 1 182 ? -3.338 -14.961 -30.672 1 86.5 182 ASP B CA 1
ATOM 3345 C C . ASP B 1 182 ? -1.831 -15.195 -30.766 1 86.5 182 ASP B C 1
ATOM 3347 O O . ASP B 1 182 ? -1.047 -14.242 -30.719 1 86.5 182 ASP B O 1
ATOM 3351 N N . THR B 1 183 ? -1.495 -16.453 -30.922 1 84.25 183 THR B N 1
ATOM 3352 C CA . THR B 1 183 ? -0.083 -16.828 -30.906 1 84.25 183 THR B CA 1
ATOM 3353 C C . THR B 1 183 ? 0.615 -16.344 -32.156 1 84.25 183 THR B C 1
ATOM 3355 O O . THR B 1 183 ? 1.846 -16.344 -32.25 1 84.25 183 THR B O 1
ATOM 3358 N N . SER B 1 184 ? -0.105 -15.859 -33.125 1 89 184 SER B N 1
ATOM 3359 C CA . SER B 1 184 ? 0.483 -15.305 -34.312 1 89 184 SER B CA 1
ATOM 3360 C C . SER B 1 184 ? 0.995 -13.891 -34.094 1 89 184 SER B C 1
ATOM 3362 O O . SER B 1 184 ? 1.754 -13.359 -34.906 1 89 184 SER B O 1
ATOM 3364 N N . LEU B 1 185 ? 0.62 -13.359 -33.031 1 91 185 LEU B N 1
ATOM 3365 C CA . LEU B 1 185 ? 1.056 -12.008 -32.719 1 91 185 LEU B CA 1
ATOM 3366 C C . LEU B 1 185 ? 2.518 -12 -32.281 1 91 185 LEU B C 1
ATOM 3368 O O . LEU B 1 185 ? 3.043 -13.023 -31.828 1 91 185 LEU B O 1
ATOM 3372 N N . SER B 1 186 ? 3.145 -10.828 -32.344 1 93.56 186 SER B N 1
ATOM 3373 C CA . SER B 1 186 ? 4.512 -10.68 -31.875 1 93.56 186 SER B CA 1
ATOM 3374 C C . SER B 1 186 ? 4.574 -10.836 -30.359 1 93.56 186 SER B C 1
ATOM 3376 O O . SER B 1 186 ? 3.551 -10.734 -29.672 1 93.56 186 SER B O 1
ATOM 3378 N N . THR B 1 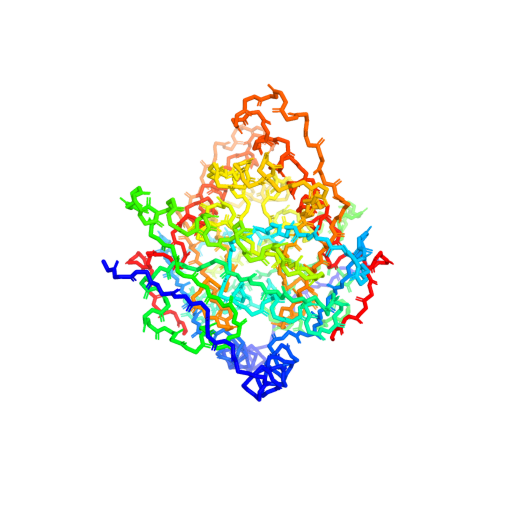187 ? 5.766 -11.094 -29.859 1 92.06 187 THR B N 1
ATOM 3379 C CA . THR B 1 187 ? 5.988 -11.195 -28.422 1 92.06 187 THR B CA 1
ATOM 3380 C C . THR B 1 187 ? 5.512 -9.93 -27.703 1 92.06 187 THR B C 1
ATOM 3382 O O . THR B 1 187 ? 4.844 -10.016 -26.672 1 92.06 187 THR B O 1
ATOM 3385 N N . GLY B 1 188 ? 5.82 -8.836 -28.312 1 93.5 188 GLY B N 1
ATOM 3386 C CA . GLY B 1 188 ? 5.41 -7.566 -27.734 1 93.5 188 GLY B CA 1
ATOM 3387 C C . GLY B 1 188 ? 3.904 -7.402 -27.656 1 93.5 188 GLY B C 1
ATOM 3388 O O . GLY B 1 188 ? 3.377 -6.922 -26.656 1 93.5 188 GLY B O 1
ATOM 3389 N N . GLU B 1 189 ? 3.258 -7.77 -28.688 1 95.06 189 GLU B N 1
ATOM 3390 C CA . GLU B 1 189 ? 1.803 -7.66 -28.734 1 95.06 189 GLU B CA 1
ATOM 3391 C C . GLU B 1 189 ? 1.143 -8.617 -27.734 1 95.06 189 GLU B C 1
ATOM 3393 O O . GLU B 1 189 ? 0.163 -8.258 -27.078 1 95.06 189 GLU B O 1
ATOM 3398 N N . GLN B 1 190 ? 1.628 -9.82 -27.656 1 95.25 190 GLN B N 1
ATOM 3399 C CA . GLN B 1 190 ? 1.109 -10.766 -26.672 1 95.25 190 GLN B CA 1
ATOM 3400 C C . GLN B 1 190 ? 1.27 -10.227 -25.25 1 95.25 190 GLN B C 1
ATOM 3402 O O . GLN B 1 190 ? 0.331 -10.273 -24.453 1 95.25 190 GLN B O 1
ATOM 3407 N N . ASN B 1 191 ? 2.455 -9.688 -24.984 1 95.69 191 ASN B N 1
ATOM 3408 C CA . ASN B 1 191 ? 2.717 -9.117 -23.672 1 95.69 191 ASN B CA 1
ATOM 3409 C C . ASN B 1 191 ? 1.734 -7.996 -23.344 1 95.69 191 ASN B C 1
ATOM 3411 O O . ASN B 1 191 ? 1.274 -7.883 -22.203 1 95.69 191 ASN B O 1
ATOM 3415 N N . ARG B 1 192 ? 1.448 -7.234 -24.344 1 95.56 192 ARG B N 1
ATOM 3416 C CA . ARG B 1 192 ? 0.504 -6.145 -24.109 1 95.56 192 ARG B CA 1
ATOM 3417 C C . ARG B 1 192 ? -0.861 -6.68 -23.688 1 95.56 192 ARG B C 1
ATOM 3419 O O . ARG B 1 192 ? -1.523 -6.098 -22.828 1 95.56 192 ARG B O 1
ATOM 3426 N N . HIS B 1 193 ? -1.259 -7.746 -24.281 1 96.25 193 HIS B N 1
ATOM 3427 C CA . HIS B 1 193 ? -2.523 -8.367 -23.891 1 96.25 193 HIS B CA 1
ATOM 3428 C C . HIS B 1 193 ? -2.488 -8.852 -22.453 1 96.25 193 HIS B C 1
ATOM 3430 O O . HIS B 1 193 ? -3.436 -8.633 -21.688 1 96.25 193 HIS B O 1
ATOM 3436 N N . PHE B 1 194 ? -1.389 -9.469 -22.062 1 97.62 194 PHE B N 1
ATOM 3437 C CA . PHE B 1 194 ? -1.245 -9.953 -20.688 1 97.62 194 PHE B CA 1
ATOM 3438 C C . PHE B 1 194 ? -1.225 -8.789 -19.703 1 97.62 194 PHE B C 1
ATOM 3440 O O . PHE B 1 194 ? -1.894 -8.836 -18.672 1 97.62 194 PHE B O 1
ATOM 3447 N N . GLU B 1 195 ? -0.512 -7.742 -20.078 1 97.25 195 GLU B N 1
ATOM 3448 C CA . GLU B 1 195 ? -0.417 -6.551 -19.25 1 97.25 195 GLU B CA 1
ATOM 3449 C C . GLU B 1 195 ? -1.784 -5.906 -19.047 1 97.25 195 GLU B C 1
ATOM 3451 O O . GLU B 1 195 ? -2.154 -5.559 -17.922 1 97.25 195 GLU B O 1
ATOM 3456 N N . GLN B 1 196 ? -2.5 -5.781 -20.109 1 96.62 196 GLN B N 1
ATOM 3457 C CA . GLN B 1 196 ? -3.811 -5.145 -20.062 1 96.62 196 GLN B CA 1
ATOM 3458 C C . GLN B 1 196 ? -4.766 -5.926 -19.156 1 96.62 196 GLN B C 1
ATOM 3460 O O . GLN B 1 196 ? -5.527 -5.332 -18.391 1 96.62 196 GLN B O 1
ATOM 3465 N N . ALA B 1 197 ? -4.73 -7.227 -19.25 1 97.62 197 ALA B N 1
ATOM 3466 C CA . ALA B 1 197 ? -5.602 -8.055 -18.422 1 97.62 197 ALA B CA 1
ATOM 3467 C C . ALA B 1 197 ? -5.285 -7.879 -16.938 1 97.62 197 ALA B C 1
ATOM 3469 O O . ALA B 1 197 ? -6.191 -7.715 -16.109 1 97.62 197 ALA B O 1
ATOM 3470 N N . LEU B 1 198 ? -4.027 -7.895 -16.609 1 97.44 198 LEU B N 1
ATOM 3471 C CA . LEU B 1 198 ? -3.631 -7.723 -15.219 1 97.44 198 LEU B CA 1
ATOM 3472 C C . LEU B 1 198 ? -3.912 -6.297 -14.75 1 97.44 198 LEU B C 1
ATOM 3474 O O . LEU B 1 198 ? -4.352 -6.09 -13.617 1 97.44 198 LEU B O 1
ATOM 3478 N N . GLU B 1 199 ? -3.701 -5.301 -15.602 1 95.31 199 GLU B N 1
ATOM 3479 C CA . GLU B 1 199 ? -3.982 -3.912 -15.258 1 95.31 199 GLU B CA 1
ATOM 3480 C C . GLU B 1 199 ? -5.465 -3.705 -14.953 1 95.31 199 GLU B C 1
ATOM 3482 O O . GLU B 1 199 ? -5.82 -2.941 -14.055 1 95.31 199 GLU B O 1
ATOM 3487 N N . ARG B 1 200 ? -6.297 -4.316 -15.742 1 96.06 200 ARG B N 1
ATOM 3488 C CA . ARG B 1 200 ? -7.734 -4.223 -15.492 1 96.06 200 ARG B CA 1
ATOM 3489 C C . ARG B 1 200 ? -8.094 -4.762 -14.117 1 96.06 200 ARG B C 1
ATOM 3491 O O . ARG B 1 200 ? -8.875 -4.148 -13.383 1 96.06 200 ARG B O 1
ATOM 3498 N N . ILE B 1 201 ? -7.531 -5.859 -13.75 1 97.12 201 ILE B N 1
ATOM 3499 C CA . ILE B 1 201 ? -7.758 -6.449 -12.438 1 97.12 201 ILE B CA 1
ATOM 3500 C C . ILE B 1 201 ? -7.285 -5.488 -11.344 1 97.12 201 ILE B C 1
ATOM 3502 O O . ILE B 1 201 ? -8.023 -5.207 -10.398 1 97.12 201 ILE B O 1
ATOM 3506 N N . LEU B 1 202 ? -6.113 -4.934 -11.508 1 95.12 202 LEU B N 1
ATOM 3507 C CA . LEU B 1 202 ? -5.531 -4.066 -10.484 1 95.12 202 LEU B CA 1
ATOM 3508 C C . LEU B 1 202 ? -6.328 -2.773 -10.352 1 95.12 202 LEU B C 1
ATOM 3510 O O . LEU B 1 202 ? -6.488 -2.248 -9.25 1 95.12 202 LEU B O 1
ATOM 3514 N N . THR B 1 203 ? -6.77 -2.25 -11.461 1 92.81 203 THR B N 1
ATOM 3515 C CA . THR B 1 203 ? -7.602 -1.052 -11.438 1 92.81 203 THR B CA 1
ATOM 3516 C C . THR B 1 203 ? -8.883 -1.305 -10.648 1 92.81 203 THR B C 1
ATOM 3518 O O . THR B 1 203 ? -9.281 -0.489 -9.812 1 92.81 203 THR B O 1
ATOM 3521 N N . ASN B 1 204 ? -9.492 -2.402 -10.898 1 93.69 204 ASN B N 1
ATOM 3522 C CA . ASN B 1 204 ? -10.711 -2.762 -10.18 1 93.69 204 ASN B CA 1
ATOM 3523 C C . ASN B 1 204 ? -10.445 -2.971 -8.688 1 93.69 204 ASN B C 1
ATOM 3525 O O . ASN B 1 204 ? -11.25 -2.551 -7.852 1 93.69 204 ASN B O 1
ATOM 3529 N N . LEU B 1 205 ? -9.383 -3.645 -8.383 1 94.88 205 LEU B N 1
ATOM 3530 C CA . LEU B 1 205 ? -9.016 -3.857 -6.988 1 94.88 205 LEU B CA 1
ATOM 3531 C C . LEU B 1 205 ? -8.82 -2.527 -6.27 1 94.88 205 LEU B C 1
ATOM 3533 O O . LEU B 1 205 ? -9.32 -2.334 -5.16 1 94.88 205 LEU B O 1
ATOM 3537 N N . ARG B 1 206 ? -8.141 -1.621 -6.898 1 91 206 ARG B N 1
ATOM 3538 C CA . ARG B 1 206 ? -7.871 -0.321 -6.293 1 91 206 ARG B CA 1
ATOM 3539 C C . ARG B 1 206 ? -9.164 0.435 -6.02 1 91 206 ARG B C 1
ATOM 3541 O O . ARG B 1 206 ? -9.289 1.131 -5.012 1 91 206 ARG B O 1
ATOM 3548 N N . ARG B 1 207 ? -10.102 0.242 -6.844 1 89.94 207 ARG B N 1
ATOM 3549 C CA . ARG B 1 207 ? -11.367 0.966 -6.746 1 89.94 207 ARG B CA 1
ATOM 3550 C C . ARG B 1 207 ? -12.266 0.347 -5.684 1 89.94 207 ARG B C 1
ATOM 3552 O O . ARG B 1 207 ? -12.969 1.062 -4.965 1 89.94 207 ARG B O 1
ATOM 3559 N N . LYS B 1 208 ? -12.156 -0.945 -5.5 1 91.88 208 LYS B N 1
ATOM 3560 C CA . LYS B 1 208 ? -13.188 -1.626 -4.73 1 91.88 208 LYS B CA 1
ATOM 3561 C C . LYS B 1 208 ? -12.656 -2.084 -3.375 1 91.88 208 LYS B C 1
ATOM 3563 O O . LYS B 1 208 ? -13.406 -2.164 -2.4 1 91.88 208 LYS B O 1
ATOM 3568 N N . ALA B 1 209 ? -11.414 -2.473 -3.359 1 91.06 209 ALA B N 1
ATOM 3569 C CA . ALA B 1 209 ? -10.852 -3.061 -2.146 1 91.06 209 ALA B CA 1
ATOM 3570 C C . ALA B 1 209 ? -10.938 -2.088 -0.973 1 91.06 209 ALA B C 1
ATOM 3572 O O . ALA B 1 209 ? -10.516 -0.935 -1.08 1 91.06 209 ALA B O 1
ATOM 3573 N N . GLY B 1 210 ? -11.43 -2.488 0.1 1 90.06 210 GLY B N 1
ATOM 3574 C CA . GLY B 1 210 ? -11.578 -1.648 1.277 1 90.06 210 GLY B CA 1
ATOM 3575 C C . GLY B 1 210 ? -12.883 -0.877 1.3 1 90.06 210 GLY B C 1
ATOM 3576 O O . GLY B 1 210 ? -13.266 -0.323 2.332 1 90.06 210 GLY B O 1
ATOM 3577 N N . PHE B 1 211 ? -13.617 -0.858 0.188 1 91.75 211 PHE B N 1
ATOM 3578 C CA . PHE B 1 211 ? -14.852 -0.095 0.084 1 91.75 211 PHE B CA 1
ATOM 3579 C C . PHE B 1 211 ? -16.031 -1.017 -0.196 1 91.75 211 PHE B C 1
ATOM 3581 O O . PHE B 1 211 ? -17.141 -0.778 0.287 1 91.75 211 PHE B O 1
ATOM 3588 N N . ASP B 1 212 ? -15.867 -2.029 -1.011 1 94.06 212 ASP B N 1
ATOM 3589 C CA . ASP B 1 212 ? -16.859 -3.031 -1.362 1 94.06 212 ASP B CA 1
ATOM 3590 C C . ASP B 1 212 ? -16.219 -4.398 -1.572 1 94.06 212 ASP B C 1
ATOM 3592 O O . ASP B 1 212 ? -15.641 -4.664 -2.625 1 94.06 212 ASP B O 1
ATOM 3596 N N . ASP B 1 213 ? -16.422 -5.289 -0.63 1 95.19 213 ASP B N 1
ATOM 3597 C CA . ASP B 1 213 ? -15.797 -6.605 -0.72 1 95.19 213 ASP B CA 1
ATOM 3598 C C . ASP B 1 213 ? -16.812 -7.668 -1.118 1 95.19 213 ASP B C 1
ATOM 3600 O O . ASP B 1 213 ? -16.578 -8.859 -0.924 1 95.19 213 ASP B O 1
ATOM 3604 N N . SER B 1 214 ? -17.938 -7.246 -1.665 1 96.56 214 SER B N 1
ATOM 3605 C CA . SER B 1 214 ? -19.031 -8.172 -1.932 1 96.56 214 SER B CA 1
ATOM 3606 C C . SER B 1 214 ? -18.625 -9.234 -2.943 1 96.56 214 SER B C 1
ATOM 3608 O O . SER B 1 214 ? -19.156 -10.344 -2.936 1 96.56 214 SER B O 1
ATOM 3610 N N . ALA B 1 215 ? -17.688 -9 -3.758 1 96.44 215 ALA B N 1
ATOM 3611 C CA . ALA B 1 215 ? -17.266 -9.945 -4.789 1 96.44 215 ALA B CA 1
ATOM 3612 C C . ALA B 1 215 ? -16.156 -10.867 -4.27 1 96.44 215 ALA B C 1
ATOM 3614 O O . ALA B 1 215 ? -15.711 -11.766 -4.98 1 96.44 215 ALA B O 1
ATOM 3615 N N . PHE B 1 216 ? -15.773 -10.641 -3.029 1 97.81 216 PHE B N 1
ATOM 3616 C CA . PHE B 1 216 ? -14.656 -11.391 -2.467 1 97.81 216 PHE B CA 1
ATOM 3617 C C . PHE B 1 216 ? -15.133 -12.336 -1.367 1 97.81 216 PHE B C 1
ATOM 3619 O O . PHE B 1 216 ? -16.125 -12.062 -0.696 1 97.81 216 PHE B O 1
ATOM 3626 N N . GLU B 1 217 ? -14.477 -13.422 -1.206 1 97.75 217 GLU B N 1
ATOM 3627 C CA . GLU B 1 217 ? -14.664 -14.289 -0.043 1 97.75 217 GLU B CA 1
ATOM 3628 C C . GLU B 1 217 ? -13.539 -14.102 0.969 1 97.75 217 GLU B C 1
ATOM 3630 O O . GLU B 1 217 ? -12.422 -13.734 0.6 1 97.75 217 GLU B O 1
ATOM 3635 N N . ARG B 1 218 ? -13.82 -14.336 2.18 1 96.62 218 ARG B N 1
ATOM 3636 C CA . ARG B 1 218 ? -12.773 -14.352 3.197 1 96.62 218 ARG B CA 1
ATOM 3637 C C . ARG B 1 218 ? -11.898 -15.586 3.062 1 96.62 218 ARG B C 1
ATOM 3639 O O . ARG B 1 218 ? -12.344 -16.703 3.322 1 96.62 218 ARG B O 1
ATOM 3646 N N . PHE B 1 219 ? -10.75 -15.453 2.637 1 97.44 219 PHE B N 1
ATOM 3647 C CA . PHE B 1 219 ? -9.797 -16.531 2.383 1 97.44 219 PHE B CA 1
ATOM 3648 C C . PHE B 1 219 ? -9.055 -16.906 3.658 1 97.44 219 PHE B C 1
ATOM 3650 O O . PHE B 1 219 ? -8.891 -18.094 3.955 1 97.44 219 PHE B O 1
ATOM 3657 N N . LEU B 1 220 ? -8.555 -15.828 4.344 1 93.19 220 LEU B N 1
ATOM 3658 C CA . LEU B 1 220 ? -7.969 -16 5.668 1 93.19 220 LEU B CA 1
ATOM 3659 C C . LEU B 1 220 ? -8.484 -14.945 6.637 1 93.19 220 LEU B C 1
ATOM 3661 O O . LEU B 1 220 ? -8.82 -13.828 6.223 1 93.19 220 LEU B O 1
#

pLDDT: mean 94.0, std 4.55, range [71.12, 98.81]

Radius of gyration: 24.68 Å; Cα contacts (8 Å, |Δi|>4): 822; chains: 2; bounding box: 52×70×64 Å

InterPro domains:
  IPR002123 Phospholipid/glycerol acyltransferase [PF01553] (42-159)
  IPR002123 Phospholipid/glycerol acyltransferase [SM00563] (45-162)

Nearest PDB structures (foldseek):
  6y31-assembly1_A  TM=4.899E-01  e=1.639E-02  Homo sapiens
  7nqk-assembly1_A  TM=3.867E-01  e=1.274E+00  Rattus norvegicus
  8h2a-assembly1_D  TM=4.438E-01  e=3.238E+00  Formosa agariphila
  8h2b-assembly1_A  TM=3.328E-01  e=2.687E+00  Zobellia galactanivorans
  1pjq-assembly1_A  TM=3.685E-01  e=9.320E+00  Salmonella enterica subsp. enterica serovar Typhimurium

Organism: NCBI:txid1194090

Foldseek 3Di:
DDKFFADADPVLLVVVQVVLVVVCVVQAVFEKEFAPDADDFQAAEEEEEAAADPCLLCVVSNCCVQGHVAAEAEEDAPVVCVVVVCSSHHHYIHADPVDPVRNVVVLVSLQVQSVDTRYYYYYHQQRDHDHPPDQGDGDLSVLVSLLRHPRHFYKYKYWDWDQLPHPGIYIYIYIGGGDRDDNPDDSRVSVVSVSVRNVVVHVVCVVDPPPPSPSIDGSD/DDKFFADADPVLLVVVQVVLVVVCVVQAVFEKEFAPDADDFQAAEEEEEAAADPCLLCVVSNCCVQGHVAAEAEEEAPVVCVVVVCSSHHHYIHADPVDPVRNVVVLVSLQVQSVDGRYYYYYHQQRDHDHPPDQGDGDLSVLVSLLRHPRHFYWYKYWDWDQLPHPGIYIYIYIGGGDRDDNPDDSVVSVVSVSVRNVVVHVVCVVDPPPPSPSIDTSD